Protein AF-A0A4Y4D1P5-F1 (afdb_monomer)

Foldseek 3Di:
DFEEEEDQPLWCQLLQFWADDDPVQVVQCVVVVHPFATDHAAEAEEEQLPPDFGQYAAAFCQQLFLQLVCQLLVHDPVLSVLLNLLSVLCQVVVFGRQFLLLSLLSLVLCPDPNNVVVQVVSPHDDPVSSVSSNVSSVVCVVLVLRSRGAPDHDDLCVSLDDDPVGGHYYYYYYCNVCSSPLSSVLSVVLSSLVLLLVPFDFDDDDPAASYEYEYAQLLSNVPPRDPSSLVSVLVSQQRCVRSRYHYDYDHPAPVSRDPSNSVSDQKDWAAAQADPDPVSLVRLVVVVVPDDDAPDPSSVDSNPGDPQWTWIWHQDPVRDTYTDTDGHRRDRGYSGRDDPVSSNVSRVPDPSCVRRVDGDDDDGSNNVSVVVVVVVVPDDDDPPDDDDDDDDDDDDDDDDDDDDDDDDDDDDDDDDPDPVVCVPDPVVVVVVVVVVVSPPDDFDADPSSRTNDDD

Secondary structure (DSSP, 8-state):
--EEEEESSS--GGGGSB----HHHHHHHHHTT------PPPEEEEEETTBSSSEEE-B-HHHHHHHHHHHHTT--HHHHHHHHHHHHHHHHTT----SHHHHHHHHHHHHSTTTHHHHHHTT---HHHHHHHHHHHHHHHHTTGGGGB-BSPP-GGGGG-B-TTSPBPEEEEE-TTTTT-HHHHHHHHHHHHHHHHHHSPP--S-SS-SEEEEETTGGGGTTT--HHHHHHHHHHHHHHGGGTEEEEE--S-GGGS-HHHHTT---EEE------SHHHHHHHHHHHHTSPP-SS-HHHHHHHPPTTEEEEE---TTS---EEEEEPPPP-B-SSPPPHHHHHHHHHH-TTHHHHSS-B----HHHHHHHHHHHHHSSPP------------------------------------SSTTTTT-HHHHHHHHHHHHHTT----B-TTSPBPP--

pLDDT: mean 81.56, std 19.24, range [27.64, 97.88]

Nearest PDB structures (foldseek):
  4d2i-assembly1_B-3  TM=5.479E-01  e=4.463E-09  Saccharolobus solfataricus P2
  1e9s-assembly1_E  TM=5.617E-01  e=2.088E-07  Escherichia coli
  1e9s-assembly1_B  TM=5.654E-01  e=4.505E-07  Escherichia coli
  1e9r-assembly1_B  TM=5.348E-01  e=3.240E-07  Escherichia coli
  4ag6-assembly1_A  TM=5.653E-01  e=1.515E-05  Thermoanaerobacter pseudethanolicus

InterPro domains:
  IPR027417 P-loop containing nucleoside triphosphate hydrolase [G3DSA:3.40.50.300] (107-328)
  IPR027417 P-loop containing nucleoside triphosphate hydrolase [SSF52540] (2-316)
  IPR033186 Helicase HerA-like C-terminal [PF05872] (2-455)

Structure (mmCIF, N/CA/C/O backbone):
data_AF-A0A4Y4D1P5-F1
#
_entry.id   AF-A0A4Y4D1P5-F1
#
loop_
_atom_site.group_PDB
_atom_site.id
_atom_site.type_symbol
_atom_site.label_atom_id
_atom_site.label_alt_id
_atom_site.label_comp_id
_atom_site.label_asym_id
_atom_site.label_entity_id
_atom_site.label_seq_id
_atom_site.pdbx_PDB_ins_code
_atom_site.Cartn_x
_atom_site.Cartn_y
_atom_site.Cartn_z
_atom_site.occupancy
_atom_site.B_iso_or_equiv
_atom_site.auth_seq_id
_atom_site.auth_comp_id
_atom_site.auth_asym_id
_atom_site.auth_atom_id
_atom_site.pdbx_PDB_model_num
ATOM 1 N N . MET A 1 1 ? -0.424 -12.052 -14.268 1.00 92.81 1 MET A N 1
ATOM 2 C CA . MET A 1 1 ? -0.260 -11.998 -12.804 1.00 92.81 1 MET A CA 1
ATOM 3 C C . MET A 1 1 ? -0.934 -10.724 -12.344 1.00 92.81 1 MET A C 1
ATOM 5 O O . MET A 1 1 ? -0.716 -9.723 -13.018 1.00 92.81 1 MET A O 1
ATOM 9 N N . PRO A 1 2 ? -1.795 -10.779 -11.323 1.00 97.25 2 PRO A N 1
ATOM 10 C CA . PRO A 1 2 ? -2.410 -9.590 -10.747 1.00 97.25 2 PRO A CA 1
ATOM 11 C C . PRO A 1 2 ? -1.355 -8.606 -10.234 1.00 97.25 2 PRO A C 1
ATOM 13 O O . PRO A 1 2 ? -0.301 -9.019 -9.740 1.00 97.25 2 PRO A O 1
ATOM 16 N N . VAL A 1 3 ? -1.625 -7.316 -10.383 1.00 97.50 3 VAL A N 1
ATOM 17 C CA . VAL A 1 3 ? -0.726 -6.235 -9.972 1.00 97.50 3 VAL A CA 1
ATOM 18 C C . VAL A 1 3 ? -1.524 -5.234 -9.159 1.00 97.50 3 VAL A C 1
ATOM 20 O O . VAL A 1 3 ? -2.625 -4.882 -9.554 1.00 97.50 3 VAL A O 1
ATOM 23 N N . PHE A 1 4 ? -0.959 -4.753 -8.061 1.00 96.56 4 PHE A N 1
ATOM 24 C CA . PHE A 1 4 ? -1.454 -3.587 -7.350 1.00 96.56 4 PHE A CA 1
ATOM 25 C C . PHE A 1 4 ? -0.473 -2.435 -7.548 1.00 96.56 4 PHE A C 1
ATOM 27 O O . PHE A 1 4 ? 0.732 -2.606 -7.361 1.00 96.56 4 PHE A O 1
ATOM 34 N N . LEU A 1 5 ? -0.982 -1.276 -7.938 1.00 94.31 5 LEU A N 1
ATOM 35 C CA . LEU A 1 5 ? -0.209 -0.084 -8.243 1.00 94.31 5 LEU A CA 1
ATOM 36 C C . LEU A 1 5 ? -0.790 1.094 -7.473 1.00 94.31 5 LEU A C 1
ATOM 38 O O . LEU A 1 5 ? -1.991 1.342 -7.548 1.00 94.31 5 LEU A O 1
ATOM 42 N N . THR A 1 6 ? 0.057 1.831 -6.766 1.00 90.38 6 THR A N 1
ATOM 43 C CA . THR A 1 6 ? -0.330 3.115 -6.177 1.00 90.38 6 THR A CA 1
ATOM 44 C C . THR A 1 6 ? -0.001 4.221 -7.165 1.00 90.38 6 THR A C 1
ATOM 46 O O . THR A 1 6 ? 1.173 4.463 -7.432 1.00 90.38 6 THR A O 1
ATOM 49 N N . ASP A 1 7 ? -1.015 4.879 -7.714 1.00 88.25 7 ASP A N 1
ATOM 50 C CA . ASP A 1 7 ? -0.845 6.021 -8.606 1.00 88.25 7 ASP A CA 1
ATOM 51 C C . ASP A 1 7 ? -0.944 7.305 -7.788 1.00 88.25 7 ASP A C 1
ATOM 53 O O . ASP A 1 7 ? -2.013 7.892 -7.604 1.00 88.25 7 ASP A O 1
ATOM 57 N N . VAL A 1 8 ? 0.201 7.701 -7.233 1.00 81.81 8 VAL A N 1
ATOM 58 C CA . VAL A 1 8 ? 0.302 8.920 -6.436 1.00 81.81 8 VAL A CA 1
ATOM 59 C C . VAL A 1 8 ? 0.077 10.127 -7.336 1.00 81.81 8 VAL A C 1
ATOM 61 O O . VAL A 1 8 ? -0.693 11.004 -6.972 1.00 81.81 8 VAL A O 1
ATOM 64 N N . LYS A 1 9 ? 0.705 10.178 -8.516 1.00 82.69 9 LYS A N 1
ATOM 65 C CA . LYS A 1 9 ? 0.704 11.355 -9.403 1.00 82.69 9 LYS A CA 1
ATOM 66 C C . LYS A 1 9 ? -0.516 11.462 -10.318 1.00 82.69 9 LYS A C 1
ATOM 68 O O . LYS A 1 9 ? -0.739 12.535 -10.878 1.00 82.69 9 LYS A O 1
ATOM 73 N N . GLY A 1 10 ? -1.285 10.389 -10.472 1.00 82.44 10 GLY A N 1
ATOM 74 C CA . GLY A 1 10 ? -2.410 10.299 -11.403 1.00 82.44 10 GLY A CA 1
ATOM 75 C C . GLY A 1 10 ? -1.986 10.079 -12.861 1.00 82.44 10 GLY A C 1
ATOM 76 O O . GLY A 1 10 ? -2.777 10.330 -13.774 1.00 82.44 10 GLY A O 1
ATOM 77 N N . ASP A 1 11 ? -0.739 9.670 -13.113 1.00 87.38 11 ASP A N 1
ATOM 78 C CA . ASP A 1 11 ? -0.168 9.541 -14.459 1.00 87.38 11 ASP A CA 1
ATOM 79 C C . ASP A 1 11 ? -0.016 8.095 -14.952 1.00 87.38 11 ASP A C 1
ATOM 81 O O . ASP A 1 11 ? 0.390 7.872 -16.098 1.00 87.38 11 ASP A O 1
ATOM 85 N N . LEU A 1 12 ? -0.433 7.108 -14.154 1.00 91.94 12 LEU A N 1
ATOM 86 C CA . LEU A 1 12 ? -0.321 5.684 -14.484 1.00 91.94 12 LEU A CA 1
ATOM 87 C C . LEU A 1 12 ? -1.614 5.087 -15.053 1.00 91.94 12 LEU A C 1
ATOM 89 O O . LEU A 1 12 ? -1.592 3.994 -15.627 1.00 91.94 12 LEU A O 1
ATOM 93 N N . SER A 1 13 ? -2.727 5.824 -14.997 1.00 94.38 13 SER A N 1
ATOM 94 C CA . SER A 1 13 ? -4.026 5.413 -15.557 1.00 94.38 13 SER A CA 1
ATOM 95 C C . SER A 1 13 ? -3.988 5.045 -17.050 1.00 94.38 13 SER A C 1
ATOM 97 O O . SER A 1 13 ? -4.786 4.218 -17.509 1.00 94.38 13 SER A O 1
ATOM 99 N N . GLY A 1 14 ? -3.010 5.566 -17.800 1.00 95.50 14 GLY A N 1
ATOM 100 C CA . GLY A 1 14 ? -2.738 5.211 -19.196 1.00 95.50 14 GLY A CA 1
ATOM 101 C C . GLY A 1 14 ? -2.470 3.725 -19.443 1.00 95.50 14 GLY A C 1
ATOM 102 O O . GLY A 1 14 ? -2.684 3.238 -20.554 1.00 95.50 14 GLY A O 1
ATOM 103 N N . ILE A 1 15 ? -2.095 2.954 -18.414 1.00 96.12 15 ILE A N 1
ATOM 104 C CA . ILE A 1 15 ? -1.906 1.499 -18.524 1.00 96.12 15 ILE A CA 1
ATOM 105 C C . ILE A 1 15 ? -3.184 0.759 -18.959 1.00 96.12 15 ILE A C 1
ATOM 107 O O . ILE A 1 15 ? -3.112 -0.319 -19.552 1.00 96.12 15 ILE A O 1
ATOM 111 N N . SER A 1 16 ? -4.352 1.360 -18.704 1.00 96.81 16 SER A N 1
ATOM 112 C CA . SER A 1 16 ? -5.664 0.857 -19.126 1.00 96.81 16 SER A CA 1
ATOM 113 C C . SER A 1 16 ? -5.963 1.051 -20.615 1.00 96.81 16 SER A C 1
ATOM 115 O O . SER A 1 16 ? -6.924 0.479 -21.123 1.00 96.81 16 SER A O 1
ATOM 117 N N . GLN A 1 17 ? -5.164 1.854 -21.322 1.00 97.81 17 GLN A N 1
ATOM 118 C CA . GLN A 1 17 ? -5.407 2.234 -22.709 1.00 97.81 17 GLN A CA 1
ATOM 119 C C . GLN A 1 17 ? -4.294 1.714 -23.629 1.00 97.81 17 GLN A C 1
ATOM 121 O O . GLN A 1 17 ? -3.128 1.627 -23.222 1.00 97.81 17 GLN A O 1
ATOM 126 N N . PRO A 1 18 ? -4.620 1.350 -24.883 1.00 97.69 18 PRO A N 1
ATOM 127 C CA . PRO A 1 18 ? -3.605 1.003 -25.866 1.00 97.69 18 PRO A CA 1
ATOM 128 C C . PRO A 1 18 ? -2.695 2.208 -26.126 1.00 97.69 18 PRO A C 1
ATOM 130 O O . PRO A 1 18 ? -3.152 3.346 -26.185 1.00 97.69 18 PRO A O 1
ATOM 133 N N . GLY A 1 19 ? -1.396 1.954 -26.271 1.00 96.31 19 GLY A N 1
ATOM 134 C CA . GLY A 1 19 ? -0.426 2.999 -26.570 1.00 96.31 19 GLY A CA 1
ATOM 135 C C . GLY A 1 19 ? -0.593 3.592 -27.963 1.00 96.31 19 GLY A C 1
ATOM 136 O O . GLY A 1 19 ? -1.227 3.013 -28.843 1.00 96.31 19 GLY A O 1
ATOM 137 N N . GLU A 1 20 ? 0.041 4.738 -28.175 1.00 95.25 20 GLU A N 1
ATOM 138 C CA . GLU A 1 20 ? 0.066 5.412 -29.469 1.00 95.25 20 GLU A CA 1
ATOM 139 C C . GLU A 1 20 ? 1.420 5.224 -30.146 1.00 95.25 20 GLU A C 1
ATOM 141 O O . GLU A 1 20 ? 2.483 5.364 -29.526 1.00 95.25 20 GLU A O 1
ATOM 146 N N . GLU A 1 21 ? 1.389 4.927 -31.442 1.00 92.81 21 GLU A N 1
ATOM 147 C CA . GLU A 1 21 ? 2.608 4.859 -32.232 1.00 92.81 21 GLU A CA 1
ATOM 148 C C . GLU A 1 21 ? 3.175 6.265 -32.446 1.00 92.81 21 GLU A C 1
ATOM 150 O O . GLU A 1 21 ? 2.476 7.199 -32.837 1.00 92.81 21 GLU A O 1
ATOM 155 N N . ASN A 1 22 ? 4.473 6.424 -32.203 1.00 93.31 22 ASN A N 1
ATOM 156 C CA . ASN A 1 22 ? 5.190 7.653 -32.515 1.00 93.31 22 ASN A CA 1
ATOM 157 C C . ASN A 1 22 ? 6.660 7.351 -32.855 1.00 93.31 22 ASN A C 1
ATOM 159 O O . ASN A 1 22 ? 7.156 6.266 -32.531 1.00 93.31 22 ASN A O 1
ATOM 163 N N . PRO A 1 23 ? 7.400 8.308 -33.453 1.00 94.75 23 PRO A N 1
ATOM 164 C CA . PRO A 1 23 ? 8.780 8.071 -33.875 1.00 94.75 23 PRO A CA 1
ATOM 165 C C . PRO A 1 23 ? 9.719 7.602 -32.753 1.00 94.75 23 PRO A C 1
ATOM 167 O O . PRO A 1 23 ? 10.615 6.801 -33.006 1.00 94.75 23 PRO A O 1
ATOM 170 N N . LYS A 1 24 ? 9.514 8.053 -31.504 1.00 92.00 24 LYS A N 1
ATOM 171 C CA . LYS A 1 24 ? 10.344 7.637 -30.359 1.00 92.00 24 LYS A CA 1
ATOM 172 C C . LYS A 1 24 ? 10.060 6.191 -29.948 1.00 92.00 24 LYS A C 1
ATOM 174 O O . LYS A 1 24 ? 10.996 5.457 -29.638 1.00 92.00 24 LYS A O 1
ATOM 179 N N . VAL A 1 25 ? 8.790 5.786 -29.950 1.00 93.69 25 VAL A N 1
ATOM 180 C CA . VAL A 1 25 ? 8.355 4.408 -29.664 1.00 93.69 25 VAL A CA 1
ATOM 181 C C . VAL A 1 25 ? 8.888 3.455 -30.727 1.00 93.69 25 VAL A C 1
ATOM 183 O O . VAL A 1 25 ? 9.519 2.459 -30.374 1.00 93.69 25 VAL A O 1
ATOM 186 N N . ALA A 1 26 ? 8.724 3.798 -32.008 1.00 94.00 26 ALA A N 1
ATOM 187 C CA . ALA A 1 26 ? 9.216 2.997 -33.127 1.00 94.00 26 ALA A CA 1
ATOM 188 C C . ALA A 1 26 ? 10.741 2.817 -33.065 1.00 94.00 26 ALA A C 1
ATOM 190 O O . ALA A 1 26 ? 11.233 1.689 -33.047 1.00 94.00 26 ALA A O 1
ATOM 191 N N . GLN A 1 27 ? 11.486 3.920 -32.907 1.00 94.50 27 GLN A N 1
ATOM 192 C CA . GLN A 1 27 ? 12.944 3.885 -32.773 1.00 94.50 27 GLN A CA 1
ATOM 193 C C . GLN A 1 27 ? 13.387 3.032 -31.578 1.00 94.50 27 GLN A C 1
ATOM 195 O O . GLN A 1 27 ? 14.352 2.269 -31.664 1.00 94.50 27 GLN A O 1
ATOM 200 N N . ARG A 1 28 ? 12.693 3.151 -30.439 1.00 94.38 28 ARG A N 1
ATOM 201 C CA . ARG A 1 28 ? 12.998 2.349 -29.256 1.00 94.38 28 ARG A CA 1
ATOM 202 C C . ARG A 1 28 ? 12.784 0.867 -29.528 1.00 94.38 28 ARG A C 1
ATOM 204 O O . ARG A 1 28 ? 13.701 0.091 -29.260 1.00 94.38 28 ARG A O 1
ATOM 211 N N . ALA A 1 29 ? 11.605 0.501 -30.022 1.00 95.56 29 ALA A N 1
ATOM 212 C CA . ALA A 1 29 ? 11.224 -0.878 -30.280 1.00 95.56 29 ALA A CA 1
ATOM 213 C C . ALA A 1 29 ? 12.203 -1.553 -31.248 1.00 95.56 29 ALA A C 1
ATOM 215 O O . ALA A 1 29 ? 12.738 -2.615 -30.932 1.00 95.56 29 ALA A O 1
ATOM 216 N N . GLU A 1 30 ? 12.534 -0.884 -32.355 1.00 95.44 30 GLU A N 1
ATOM 217 C CA . GLU A 1 30 ? 13.532 -1.352 -33.319 1.00 95.44 30 GLU A CA 1
ATOM 218 C C . GLU A 1 30 ? 14.898 -1.567 -32.655 1.00 95.44 30 GLU A C 1
ATOM 220 O O . GLU A 1 30 ? 15.506 -2.627 -32.798 1.00 95.44 30 GLU A O 1
ATOM 225 N N . SER A 1 31 ? 15.351 -0.608 -31.840 1.00 94.31 31 SER A N 1
ATOM 226 C CA . SER A 1 31 ? 16.677 -0.664 -31.215 1.00 94.31 31 SER A CA 1
ATOM 227 C C . SER A 1 31 ? 16.875 -1.819 -30.224 1.00 94.31 31 SER A C 1
ATOM 229 O O . SER A 1 31 ? 18.016 -2.094 -29.853 1.00 94.31 31 SER A O 1
ATOM 231 N N . VAL A 1 32 ? 15.794 -2.462 -29.770 1.00 95.62 32 VAL A N 1
ATOM 232 C CA . VAL A 1 32 ? 15.823 -3.633 -28.874 1.00 95.62 32 VAL A CA 1
ATOM 233 C C . VAL A 1 32 ? 15.231 -4.888 -29.528 1.00 95.62 32 VAL A C 1
ATOM 235 O O . VAL A 1 32 ? 15.031 -5.891 -28.848 1.00 95.62 32 VAL A O 1
ATOM 238 N N . GLY A 1 33 ? 14.930 -4.848 -30.831 1.00 95.75 33 GLY A N 1
ATOM 239 C CA . GLY A 1 33 ? 14.329 -5.969 -31.560 1.00 95.75 33 GLY A CA 1
ATOM 240 C C . GLY A 1 33 ? 12.906 -6.323 -31.109 1.00 95.75 33 GLY A C 1
ATOM 241 O O . GLY A 1 33 ? 12.472 -7.464 -31.260 1.00 95.75 33 GLY A O 1
ATOM 242 N N . GLN A 1 34 ? 12.171 -5.375 -30.524 1.00 96.44 34 GLN A N 1
ATOM 243 C CA . GLN A 1 34 ? 10.795 -5.574 -30.081 1.00 96.44 34 GLN A CA 1
ATOM 244 C C . GLN A 1 34 ? 9.822 -5.451 -31.255 1.00 96.44 34 GLN A C 1
ATOM 246 O O . GLN A 1 34 ? 9.726 -4.402 -31.886 1.00 96.44 34 GLN A O 1
ATOM 251 N N . GLN A 1 35 ? 8.999 -6.481 -31.458 1.00 95.50 35 GLN A N 1
ATOM 252 C CA . GLN A 1 35 ? 7.757 -6.346 -32.220 1.00 95.50 35 GLN A CA 1
ATOM 253 C C . GLN A 1 35 ? 6.751 -5.579 -31.361 1.00 95.50 35 GLN A C 1
ATOM 255 O O . GLN A 1 35 ? 6.222 -6.107 -30.379 1.00 95.50 35 GLN A O 1
ATOM 260 N N . TRP A 1 36 ? 6.571 -4.296 -31.665 1.00 96.62 36 TRP A N 1
ATOM 261 C CA . TRP A 1 36 ? 5.692 -3.425 -30.900 1.00 96.62 36 TRP A CA 1
ATOM 262 C C . TRP A 1 36 ? 4.281 -3.449 -31.479 1.00 96.62 36 TRP A C 1
ATOM 264 O O . TRP A 1 36 ? 4.084 -3.327 -32.683 1.00 96.62 36 TRP A O 1
ATOM 274 N N . SER A 1 37 ? 3.304 -3.612 -30.598 1.00 96.62 37 SER A N 1
ATOM 275 C CA . SER A 1 37 ? 1.893 -3.401 -30.896 1.00 96.62 37 SER A CA 1
ATOM 276 C C . SER A 1 37 ? 1.257 -2.685 -29.708 1.00 96.62 37 SER A C 1
ATOM 278 O O . SER A 1 37 ? 1.657 -2.948 -28.565 1.00 96.62 37 SER A O 1
ATOM 280 N N . PRO A 1 38 ? 0.304 -1.777 -29.950 1.00 97.25 38 PRO A N 1
ATOM 281 C CA . PRO A 1 38 ? -0.374 -1.072 -28.878 1.00 97.25 38 PRO A CA 1
ATOM 282 C C . PRO A 1 38 ? -1.232 -2.060 -28.084 1.00 97.25 38 PRO A C 1
ATOM 284 O O . PRO A 1 38 ? -1.935 -2.898 -28.649 1.00 97.25 38 PRO A O 1
ATOM 287 N N . THR A 1 39 ? -1.128 -2.037 -26.760 1.00 96.12 39 THR A N 1
ATOM 288 C CA . THR A 1 39 ? -1.786 -3.006 -25.877 1.00 96.12 39 THR A CA 1
ATOM 289 C C . THR A 1 39 ? -2.162 -2.348 -24.555 1.00 96.12 39 THR A C 1
ATOM 291 O O . THR A 1 39 ? -1.307 -1.802 -23.859 1.00 96.12 39 THR A O 1
ATOM 294 N N . ALA A 1 40 ? -3.442 -2.433 -24.206 1.00 96.56 40 ALA A N 1
ATOM 295 C CA . ALA A 1 40 ? -3.943 -2.100 -22.879 1.00 96.56 40 ALA A CA 1
ATOM 296 C C . ALA A 1 40 ? -3.762 -3.281 -21.917 1.00 96.56 40 ALA A C 1
ATOM 298 O O . ALA A 1 40 ? -3.885 -4.443 -22.321 1.00 96.56 40 ALA A O 1
ATOM 299 N N . SER A 1 41 ? -3.528 -2.985 -20.641 1.00 96.44 41 SER A N 1
ATOM 300 C CA . SER A 1 41 ? -3.670 -3.976 -19.573 1.00 96.44 41 SER A CA 1
ATOM 301 C C . SER A 1 41 ? -5.108 -3.972 -19.046 1.00 96.44 41 SER A C 1
ATOM 303 O O . SER A 1 41 ? -5.722 -2.907 -18.992 1.00 96.44 41 SER A O 1
ATOM 305 N N . PRO A 1 42 ? -5.666 -5.129 -18.643 1.00 96.94 42 PRO A N 1
ATOM 306 C CA . PRO A 1 42 ? -6.895 -5.147 -17.860 1.00 96.94 42 PRO A CA 1
ATOM 307 C C . PRO A 1 42 ? -6.656 -4.386 -16.557 1.00 96.94 42 PRO A C 1
ATOM 309 O O . PRO A 1 42 ? -5.783 -4.777 -15.784 1.00 96.94 42 PRO A O 1
ATOM 312 N N . THR A 1 43 ? -7.408 -3.316 -16.331 1.00 97.12 43 THR A N 1
ATOM 313 C CA . THR A 1 43 ? -7.177 -2.390 -15.219 1.00 97.12 43 THR A CA 1
ATOM 314 C C . THR A 1 43 ? -8.485 -2.105 -14.506 1.00 97.12 43 THR A C 1
ATOM 316 O O . THR A 1 43 ? -9.520 -1.951 -15.150 1.00 97.12 43 THR A O 1
ATOM 319 N N . GLU A 1 44 ? -8.420 -1.992 -13.187 1.00 97.00 44 GLU A N 1
ATOM 320 C CA . GLU A 1 44 ? -9.487 -1.455 -12.353 1.00 97.00 44 GLU A CA 1
ATOM 321 C C . GLU A 1 44 ? -8.951 -0.305 -11.517 1.00 97.00 44 GLU A C 1
ATOM 323 O O . GLU A 1 44 ? -7.823 -0.359 -11.024 1.00 97.00 44 GLU A O 1
ATOM 328 N N . PHE A 1 45 ? -9.767 0.733 -11.371 1.00 96.62 45 PHE A N 1
ATOM 329 C CA . PHE A 1 45 ? -9.423 1.905 -10.583 1.00 96.62 45 PHE A CA 1
ATOM 330 C C . PHE A 1 45 ? -10.073 1.827 -9.212 1.00 96.62 45 PHE A C 1
ATOM 332 O O . PHE A 1 45 ? -11.261 1.518 -9.098 1.00 96.62 45 PHE A O 1
ATOM 339 N N . TYR A 1 46 ? -9.290 2.143 -8.192 1.00 95.19 46 TYR A N 1
ATOM 340 C CA . TYR A 1 46 ? -9.697 2.161 -6.797 1.00 95.19 46 TYR A CA 1
ATOM 341 C C . TYR A 1 46 ? -9.488 3.552 -6.216 1.00 95.19 46 TYR A C 1
ATOM 343 O O . TYR A 1 46 ? -8.570 4.263 -6.621 1.00 95.19 46 TYR A O 1
ATOM 351 N N . SER A 1 47 ? -10.322 3.910 -5.248 1.00 91.94 47 SER A N 1
ATOM 352 C CA . SER A 1 47 ? -10.252 5.165 -4.499 1.00 91.94 47 SER A CA 1
ATOM 353 C C . SER A 1 47 ? -10.181 4.871 -3.007 1.00 91.94 47 SER A C 1
ATOM 355 O O . SER A 1 47 ? -10.828 3.944 -2.511 1.00 91.94 47 SER A O 1
ATOM 357 N N . LEU A 1 48 ? -9.411 5.655 -2.255 1.00 89.75 48 LEU A N 1
ATOM 358 C CA . LEU A 1 48 ? -9.334 5.472 -0.808 1.00 89.75 48 LEU A CA 1
ATOM 359 C C . LEU A 1 48 ? -10.556 6.109 -0.141 1.00 89.75 48 LEU A C 1
ATOM 361 O O . LEU A 1 48 ? -10.773 7.312 -0.253 1.00 89.75 48 LEU A O 1
ATOM 365 N N . GLY A 1 49 ? -11.393 5.308 0.520 1.00 82.12 49 GLY A N 1
ATOM 366 C CA . GLY A 1 49 ? -12.584 5.815 1.206 1.00 82.12 49 GLY A CA 1
ATOM 367 C C . GLY A 1 49 ? -13.637 6.475 0.307 1.00 82.12 49 GLY A C 1
ATOM 368 O O . GLY A 1 49 ? -14.549 7.131 0.803 1.00 82.12 49 GLY A O 1
ATOM 369 N N . GLY A 1 50 ? -13.523 6.320 -1.017 1.00 81.62 50 GLY A N 1
ATOM 370 C CA . GLY A 1 50 ? -14.364 7.012 -1.996 1.00 81.62 50 GLY A CA 1
ATOM 371 C C . GLY A 1 50 ? -13.906 8.433 -2.346 1.00 81.62 50 GLY A C 1
ATOM 372 O O . GLY A 1 50 ? -14.652 9.143 -3.014 1.00 81.62 50 GLY A O 1
ATOM 373 N N . GLN A 1 51 ? -12.710 8.852 -1.916 1.00 79.38 51 GLN A N 1
ATOM 374 C CA . GLN A 1 51 ? -12.062 10.076 -2.402 1.00 79.38 51 GLN A CA 1
ATOM 375 C C . GLN A 1 51 ? -11.420 9.822 -3.769 1.00 79.38 51 GLN A C 1
ATOM 377 O O . GLN A 1 51 ? -10.623 8.896 -3.914 1.00 79.38 51 GLN A O 1
ATOM 382 N N . GLY A 1 52 ? -11.772 10.625 -4.769 1.00 83.06 52 GLY A N 1
ATOM 383 C CA . GLY A 1 52 ? -11.325 10.440 -6.147 1.00 83.06 52 GLY A CA 1
ATOM 384 C C . GLY A 1 52 ? -12.162 9.447 -6.961 1.00 83.06 52 GLY A C 1
ATOM 385 O O . GLY A 1 52 ? -13.292 9.082 -6.615 1.00 83.06 52 GLY A O 1
ATOM 386 N N . LYS A 1 53 ? -11.618 9.029 -8.107 1.00 86.12 53 LYS A N 1
ATOM 387 C CA . LYS A 1 53 ? -12.323 8.175 -9.076 1.00 86.12 53 LYS A CA 1
ATOM 388 C C . LYS A 1 53 ? -11.893 6.719 -8.942 1.00 86.12 53 LYS A C 1
ATOM 390 O O . LYS A 1 53 ? -10.775 6.357 -9.287 1.00 86.12 53 LYS A O 1
ATOM 395 N N . GLY A 1 54 ? -12.811 5.858 -8.512 1.00 93.62 54 GLY A N 1
ATOM 396 C CA . GLY A 1 54 ? -12.545 4.428 -8.398 1.00 93.62 54 GLY A CA 1
ATOM 397 C C . GLY A 1 54 ? -13.580 3.691 -7.563 1.00 93.62 54 GLY A C 1
ATOM 398 O O . GLY A 1 54 ? -14.462 4.303 -6.961 1.00 93.62 54 GLY A O 1
ATOM 399 N N . VAL A 1 55 ? -13.449 2.368 -7.518 1.00 95.88 55 VAL A N 1
ATOM 400 C CA . VAL A 1 55 ? -14.145 1.523 -6.547 1.00 95.88 55 VAL A CA 1
ATOM 401 C C . VAL A 1 55 ? -13.629 1.884 -5.147 1.00 95.88 55 VAL A C 1
ATOM 403 O O . VAL A 1 55 ? -12.420 1.775 -4.915 1.00 95.88 55 VAL A O 1
ATOM 406 N N . PRO A 1 56 ? -14.500 2.310 -4.215 1.00 94.06 56 PRO A N 1
ATOM 407 C CA . PRO A 1 56 ? -14.070 2.708 -2.883 1.00 94.06 56 PRO A CA 1
ATOM 408 C C . PRO A 1 56 ? -13.464 1.544 -2.104 1.00 94.06 56 PRO A C 1
ATOM 410 O O . PRO A 1 56 ? -14.038 0.458 -2.031 1.00 94.06 56 PRO A O 1
ATOM 413 N N . VAL A 1 57 ? -12.331 1.798 -1.462 1.00 93.81 57 VAL A N 1
ATOM 414 C CA . VAL A 1 57 ? -11.669 0.862 -0.556 1.00 93.81 57 VAL A CA 1
ATOM 415 C C . VAL A 1 57 ? -11.819 1.373 0.871 1.00 93.81 57 VAL A C 1
ATOM 417 O O . VAL A 1 57 ? -11.349 2.466 1.194 1.00 93.81 57 VAL A O 1
ATOM 420 N N . ARG A 1 58 ? -12.484 0.577 1.714 1.00 93.12 58 ARG A N 1
ATOM 421 C CA . ARG A 1 58 ? -12.732 0.864 3.135 1.00 93.12 58 ARG A CA 1
ATOM 422 C C . ARG A 1 58 ? -12.286 -0.305 4.007 1.00 93.12 58 ARG A C 1
ATOM 424 O O . ARG A 1 58 ? -12.324 -1.455 3.564 1.00 93.12 58 ARG A O 1
ATOM 431 N N . ALA A 1 59 ? -11.908 -0.008 5.241 1.00 92.94 59 ALA A N 1
ATOM 432 C CA . ALA A 1 59 ? -11.634 -0.982 6.293 1.00 92.94 59 ALA A CA 1
ATOM 433 C C . ALA A 1 59 ? -12.525 -0.702 7.509 1.00 92.94 59 ALA A C 1
ATOM 435 O O . ALA A 1 59 ? -12.918 0.434 7.724 1.00 92.94 59 ALA A O 1
ATOM 436 N N . THR A 1 60 ? -12.817 -1.689 8.353 1.00 93.19 60 THR A N 1
ATOM 437 C CA . THR A 1 60 ? -13.475 -1.413 9.639 1.00 93.19 60 THR A CA 1
ATOM 438 C C . THR A 1 60 ? -12.417 -1.189 10.712 1.00 93.19 60 THR A C 1
ATOM 440 O O . THR A 1 60 ? -11.320 -1.750 10.642 1.00 93.19 60 THR A O 1
ATOM 443 N N . VAL A 1 61 ? -12.715 -0.396 11.743 1.00 94.00 61 VAL A N 1
ATOM 444 C CA . VAL A 1 61 ? -11.790 -0.252 12.884 1.00 94.00 61 VAL A CA 1
ATOM 445 C C . VAL A 1 61 ? -11.553 -1.600 13.567 1.00 94.00 61 VAL A C 1
ATOM 447 O O . VAL A 1 61 ? -10.422 -1.906 13.953 1.00 94.00 61 VAL A O 1
ATOM 450 N N . THR A 1 62 ? -12.580 -2.449 13.650 1.00 91.50 62 THR A N 1
ATOM 451 C CA . THR A 1 62 ? -12.471 -3.827 14.140 1.00 91.50 62 THR A CA 1
ATOM 452 C C . THR A 1 62 ? -11.431 -4.628 13.355 1.00 91.50 62 THR A C 1
ATOM 454 O O . THR A 1 62 ? -10.562 -5.238 13.992 1.00 91.50 62 THR A O 1
ATOM 457 N N . SER A 1 63 ? -11.471 -4.608 12.015 1.00 87.88 63 SER A N 1
ATOM 458 C CA . SER A 1 63 ? -10.510 -5.357 11.195 1.00 87.88 63 SER A CA 1
ATOM 459 C C . SER A 1 63 ? -9.104 -4.786 11.268 1.00 87.88 63 SER A C 1
ATOM 461 O O . SER A 1 63 ? -8.143 -5.552 11.361 1.00 87.88 63 SER A O 1
ATOM 463 N N . PHE A 1 64 ? -8.989 -3.462 11.364 1.00 89.00 64 PHE A N 1
ATOM 464 C CA . PHE A 1 64 ? -7.724 -2.760 11.557 1.00 89.00 64 PHE A CA 1
ATOM 465 C C . PHE A 1 64 ? -7.025 -3.153 12.870 1.00 89.00 64 PHE A C 1
ATOM 467 O O . PHE A 1 64 ? -5.816 -3.385 12.901 1.00 89.00 64 PHE A O 1
ATOM 474 N N . GLY A 1 65 ? -7.793 -3.288 13.952 1.00 89.75 65 GLY A N 1
ATOM 475 C CA . GLY A 1 65 ? -7.320 -3.785 15.241 1.00 89.75 65 GLY A CA 1
ATOM 476 C C . GLY A 1 65 ? -6.426 -2.818 16.040 1.00 89.75 65 GLY A C 1
ATOM 477 O O . GLY A 1 65 ? -5.917 -1.824 15.518 1.00 89.75 65 GLY A O 1
ATOM 478 N N . PRO A 1 66 ? -6.205 -3.099 17.339 1.00 92.12 66 PRO A N 1
ATOM 479 C CA . PRO A 1 66 ? -5.567 -2.170 18.267 1.00 92.12 66 PRO A CA 1
ATOM 480 C C . PRO A 1 66 ? -4.075 -1.985 17.997 1.00 92.12 66 PRO A C 1
ATOM 482 O O . PRO A 1 66 ? -3.569 -0.879 18.149 1.00 92.12 66 PRO A O 1
ATOM 485 N N . THR A 1 67 ? -3.354 -3.033 17.597 1.00 88.38 67 THR A N 1
ATOM 486 C CA . THR A 1 67 ? -1.896 -2.968 17.404 1.00 88.38 67 THR A CA 1
ATOM 487 C C . THR A 1 67 ? -1.530 -2.111 16.200 1.00 88.38 67 THR A C 1
ATOM 489 O O . THR A 1 67 ? -0.687 -1.219 16.312 1.00 88.38 67 THR A O 1
ATOM 492 N N . LEU A 1 68 ? -2.171 -2.335 15.048 1.00 85.38 68 LEU A N 1
ATOM 493 C CA . LEU A 1 68 ? -1.909 -1.514 13.871 1.00 85.38 68 LEU A CA 1
ATOM 494 C C . LEU A 1 68 ? -2.380 -0.073 14.098 1.00 85.38 68 LEU A C 1
ATOM 496 O O . LEU A 1 68 ? -1.631 0.860 13.805 1.00 85.38 68 LEU A O 1
ATOM 500 N N . LEU A 1 69 ? -3.560 0.114 14.703 1.00 90.31 69 LEU A N 1
ATOM 501 C CA . LEU A 1 69 ? -4.078 1.446 15.020 1.00 90.31 69 LEU A CA 1
ATOM 502 C C . LEU A 1 69 ? -3.157 2.201 15.984 1.00 90.31 69 LEU A C 1
ATOM 504 O O . LEU A 1 69 ? -2.890 3.380 15.778 1.00 90.31 69 LEU A O 1
ATOM 508 N N . SER A 1 70 ? -2.593 1.522 16.984 1.00 91.38 70 SER A N 1
ATOM 509 C CA . SER A 1 70 ? -1.647 2.127 17.929 1.00 91.38 70 SER A CA 1
ATOM 510 C C . SER A 1 70 ? -0.399 2.660 17.240 1.00 91.38 70 SER A C 1
ATOM 512 O O . SER A 1 70 ? 0.041 3.768 17.535 1.00 91.38 70 SER A O 1
ATOM 514 N N . LYS A 1 71 ? 0.152 1.903 16.288 1.00 85.62 71 LYS A N 1
ATOM 515 C CA . LYS A 1 71 ? 1.347 2.304 15.534 1.00 85.62 71 LYS A CA 1
ATOM 516 C C . LYS A 1 71 ? 1.083 3.527 14.664 1.00 85.62 71 LYS A C 1
ATOM 518 O O . LYS A 1 71 ? 1.911 4.432 14.625 1.00 85.62 71 LYS A O 1
ATOM 523 N N . VAL A 1 72 ? -0.080 3.561 14.016 1.00 84.06 72 VAL A N 1
ATOM 524 C CA . VAL A 1 72 ? -0.534 4.686 13.187 1.00 84.06 72 VAL A CA 1
ATOM 525 C C . VAL A 1 72 ? -0.745 5.946 14.023 1.00 84.06 72 VAL A C 1
ATOM 527 O O . VAL A 1 72 ? -0.296 7.027 13.650 1.00 84.06 72 VAL A O 1
ATOM 530 N N . LEU A 1 73 ? -1.373 5.800 15.188 1.00 88.12 73 LEU A N 1
ATOM 531 C CA . LEU A 1 73 ? -1.621 6.891 16.129 1.00 88.12 73 LEU A CA 1
ATOM 532 C C . LEU A 1 73 ? -0.367 7.307 16.924 1.00 88.12 73 LEU A C 1
ATOM 534 O O . LEU A 1 73 ? -0.436 8.237 17.722 1.00 88.12 73 LEU A O 1
ATOM 538 N N . GLY A 1 74 ? 0.774 6.632 16.742 1.00 87.75 74 GLY A N 1
ATOM 539 C CA . GLY A 1 74 ? 2.008 6.925 17.478 1.00 87.75 74 GLY A CA 1
ATOM 540 C C . GLY A 1 74 ? 1.900 6.660 18.983 1.00 87.75 74 GLY A C 1
ATOM 541 O O . GLY A 1 74 ? 2.546 7.338 19.784 1.00 87.75 74 GLY A O 1
ATOM 542 N N . LEU A 1 75 ? 1.065 5.697 19.375 1.00 92.12 75 LEU A N 1
ATOM 543 C CA . LEU A 1 75 ? 0.852 5.331 20.769 1.00 92.12 75 LEU A CA 1
ATOM 544 C C . LEU A 1 75 ? 2.059 4.568 21.328 1.00 92.12 75 LEU A C 1
ATOM 546 O O . LEU A 1 75 ? 2.678 3.748 20.652 1.00 92.12 75 LEU A O 1
ATOM 550 N N . ASN A 1 76 ? 2.379 4.813 22.597 1.00 91.94 76 ASN A N 1
ATOM 551 C CA . ASN A 1 76 ? 3.388 4.038 23.319 1.00 91.94 76 ASN A CA 1
ATOM 552 C C . ASN A 1 76 ? 2.835 2.680 23.795 1.00 91.94 76 ASN A C 1
ATOM 554 O O . ASN A 1 76 ? 1.629 2.453 23.785 1.00 91.94 76 ASN A O 1
ATOM 558 N N . ALA A 1 77 ? 3.705 1.797 24.294 1.00 91.19 77 ALA A N 1
ATOM 559 C CA . ALA A 1 77 ? 3.323 0.441 24.712 1.00 91.19 77 ALA A CA 1
ATOM 560 C C . ALA A 1 77 ? 2.188 0.395 25.757 1.00 91.19 77 ALA A C 1
ATOM 562 O O . ALA A 1 77 ? 1.328 -0.484 25.712 1.00 91.19 77 ALA A O 1
ATOM 563 N N . THR A 1 78 ? 2.146 1.351 26.690 1.00 92.12 78 THR A N 1
ATOM 564 C CA . THR A 1 78 ? 1.067 1.429 27.687 1.00 92.12 78 THR A CA 1
ATOM 565 C C . THR A 1 78 ? -0.260 1.804 27.033 1.00 92.12 78 THR A C 1
ATOM 567 O O . THR A 1 78 ? -1.292 1.214 27.343 1.00 92.12 78 THR A O 1
ATOM 570 N N . GLN A 1 79 ? -0.240 2.778 26.122 1.00 94.56 79 GLN A N 1
ATOM 571 C CA . GLN A 1 79 ? -1.410 3.212 25.361 1.00 94.56 79 GLN A CA 1
ATOM 572 C C . GLN A 1 79 ? -1.894 2.127 24.394 1.00 94.56 79 GLN A C 1
ATOM 574 O O . GLN A 1 79 ? -3.098 1.932 24.288 1.00 94.56 79 GLN A O 1
ATOM 579 N N . GLU A 1 80 ? -0.986 1.384 23.758 1.00 93.88 80 GLU A N 1
ATOM 580 C CA . GLU A 1 80 ? -1.323 0.226 22.925 1.00 93.88 80 GLU A CA 1
ATOM 581 C C . GLU A 1 80 ? -2.018 -0.859 23.746 1.00 93.88 80 GLU A C 1
ATOM 583 O O . GLU A 1 80 ? -3.095 -1.321 23.374 1.00 93.88 80 GLU A O 1
ATOM 588 N N . SER A 1 81 ? -1.457 -1.224 24.904 1.00 92.75 81 SER A N 1
ATOM 589 C CA . SER A 1 81 ? -2.088 -2.197 25.802 1.00 92.75 81 SER A CA 1
ATOM 590 C C . SER A 1 81 ? -3.468 -1.725 26.259 1.00 92.75 81 SER A C 1
ATOM 592 O O . SER A 1 81 ? -4.405 -2.515 26.305 1.00 92.75 81 SER A O 1
ATOM 594 N N . SER A 1 82 ? -3.601 -0.438 26.578 1.00 94.00 82 SER A N 1
ATOM 595 C CA . SER A 1 82 ? -4.872 0.196 26.931 1.00 94.00 82 SER A CA 1
ATOM 596 C C . SER A 1 82 ? -5.886 0.155 25.789 1.00 94.00 82 SER A C 1
ATOM 598 O O . SER A 1 82 ? -7.043 -0.186 26.017 1.00 94.00 82 SER A O 1
ATOM 600 N N . LEU A 1 83 ? -5.464 0.448 24.558 1.00 95.31 83 LEU A N 1
ATOM 601 C CA . LEU A 1 83 ? -6.317 0.334 23.382 1.00 95.31 83 LEU A CA 1
ATOM 602 C C . LEU A 1 83 ? -6.733 -1.125 23.153 1.00 95.31 83 LEU A C 1
ATOM 604 O O . LEU A 1 83 ? -7.891 -1.394 22.860 1.00 95.31 83 LEU A O 1
ATOM 608 N N . GLY A 1 84 ? -5.828 -2.079 23.377 1.00 94.25 84 GLY A N 1
ATOM 609 C CA . GLY A 1 84 ? -6.134 -3.509 23.350 1.00 94.25 84 GLY A CA 1
ATOM 610 C C . GLY A 1 84 ? -7.276 -3.904 24.291 1.00 94.25 84 GLY A C 1
ATOM 611 O O . GLY A 1 84 ? -8.149 -4.667 23.885 1.00 94.25 84 GLY A O 1
ATOM 612 N N . LEU A 1 85 ? -7.326 -3.345 25.506 1.00 93.06 85 LEU A N 1
ATOM 613 C CA . LEU A 1 85 ? -8.425 -3.589 26.452 1.00 93.06 85 LEU A CA 1
ATOM 614 C C . LEU A 1 85 ? -9.764 -3.040 25.951 1.00 93.06 85 LEU A C 1
ATOM 616 O O . LEU A 1 85 ? -10.784 -3.714 26.071 1.00 93.06 85 LEU A O 1
ATOM 620 N N . VAL A 1 86 ? -9.758 -1.849 25.348 1.00 94.50 86 VAL A N 1
ATOM 621 C CA . VAL A 1 86 ? -10.958 -1.241 24.746 1.00 94.50 86 VAL A CA 1
ATOM 622 C C . VAL A 1 86 ? -11.513 -2.132 23.633 1.00 94.50 86 VAL A C 1
ATOM 624 O O . VAL A 1 86 ? -12.710 -2.404 23.593 1.00 94.50 86 VAL A O 1
ATOM 627 N N . PHE A 1 87 ? -10.642 -2.638 22.757 1.00 94.75 87 PHE A N 1
ATOM 628 C CA . PHE A 1 87 ? -11.037 -3.566 21.697 1.00 94.75 87 PHE A CA 1
ATOM 629 C C . PHE A 1 87 ? -11.533 -4.906 22.250 1.00 94.75 87 PHE A C 1
ATOM 631 O O . PHE A 1 87 ? -12.531 -5.425 21.763 1.00 94.75 87 PHE A O 1
ATOM 638 N N . HIS A 1 88 ? -10.883 -5.448 23.283 1.00 92.06 88 HIS A N 1
ATOM 639 C CA . HIS A 1 88 ? -11.338 -6.670 23.950 1.00 92.06 88 HIS A CA 1
ATOM 640 C C . HIS A 1 88 ? -12.745 -6.505 24.538 1.00 92.06 88 HIS A C 1
ATOM 642 O O . HIS A 1 88 ? -13.583 -7.388 24.384 1.00 92.06 88 HIS A O 1
ATOM 648 N N . TYR A 1 89 ? -13.015 -5.367 25.179 1.00 92.75 89 TYR A N 1
ATOM 649 C CA . TYR A 1 89 ? -14.343 -5.041 25.685 1.00 92.75 89 TYR A CA 1
ATOM 650 C C . TYR A 1 89 ? -15.384 -4.954 24.564 1.00 92.75 89 TYR A C 1
ATOM 652 O O . TYR A 1 89 ? -16.462 -5.538 24.681 1.00 92.75 89 TYR A O 1
ATOM 660 N N . ALA A 1 90 ? -15.057 -4.265 23.466 1.00 93.38 90 ALA A N 1
ATOM 661 C CA . ALA A 1 90 ? -15.953 -4.159 22.322 1.00 93.38 90 ALA A CA 1
ATOM 662 C C . ALA A 1 90 ? -16.281 -5.546 21.739 1.00 93.38 90 ALA A C 1
ATOM 664 O O . ALA A 1 90 ? -17.451 -5.871 21.538 1.00 93.38 90 ALA A O 1
ATOM 665 N N . ASP A 1 91 ? -15.268 -6.401 21.573 1.00 90.56 91 ASP A N 1
ATOM 666 C CA . ASP A 1 91 ? -15.438 -7.772 21.087 1.00 90.56 91 ASP A CA 1
ATOM 667 C C . ASP A 1 91 ? -16.315 -8.613 22.033 1.00 90.56 91 ASP A C 1
ATOM 669 O O . ASP A 1 91 ? -17.214 -9.319 21.570 1.00 90.56 91 ASP A O 1
ATOM 673 N N . SER A 1 92 ? -16.085 -8.538 23.351 1.00 90.06 92 SER A N 1
ATOM 674 C CA . SER A 1 92 ? -16.817 -9.343 24.340 1.00 90.06 92 SER A CA 1
ATOM 675 C C . SER A 1 92 ? -18.281 -8.927 24.495 1.00 90.06 92 SER A C 1
ATOM 677 O O . SER A 1 92 ? -19.119 -9.765 24.830 1.00 90.06 92 SER A O 1
ATOM 679 N N . HIS A 1 93 ? -18.604 -7.670 24.186 1.00 88.81 93 HIS A N 1
ATOM 680 C CA . HIS A 1 93 ? -19.963 -7.123 24.246 1.00 88.81 93 HIS A CA 1
ATOM 681 C C . HIS A 1 93 ? -20.650 -7.044 22.876 1.00 88.81 93 HIS A C 1
ATOM 683 O O . HIS A 1 93 ? -21.768 -6.535 22.782 1.00 88.81 93 HIS A O 1
ATOM 689 N N . GLY A 1 94 ? -20.012 -7.552 21.816 1.00 88.75 94 GLY A N 1
ATOM 690 C CA . GLY A 1 94 ? -20.564 -7.539 20.460 1.00 88.75 94 GLY A CA 1
ATOM 691 C C . GLY A 1 94 ? -20.720 -6.135 19.869 1.00 88.75 94 GLY A C 1
ATOM 692 O O . GLY A 1 94 ? -21.579 -5.930 19.015 1.00 88.75 94 GLY A O 1
ATOM 693 N N . LEU A 1 95 ? -19.915 -5.177 20.326 1.00 92.19 95 LEU A N 1
ATOM 694 C CA . LEU A 1 95 ? -19.900 -3.803 19.838 1.00 92.19 95 LEU A CA 1
ATOM 695 C C . LEU A 1 95 ? -19.019 -3.729 18.586 1.00 92.19 95 LEU A C 1
ATOM 697 O O . LEU A 1 95 ? -17.792 -3.799 18.665 1.00 92.19 95 LEU A O 1
ATOM 701 N N . ALA A 1 96 ? -19.646 -3.609 17.417 1.00 90.88 96 ALA A N 1
ATOM 702 C CA . ALA A 1 96 ? -18.920 -3.440 16.164 1.00 90.88 96 ALA A CA 1
ATOM 703 C C . ALA A 1 96 ? -18.261 -2.053 16.112 1.00 90.88 96 ALA A C 1
ATOM 705 O O . ALA A 1 96 ? -18.932 -1.045 16.326 1.00 90.88 96 ALA A O 1
ATOM 706 N N . LEU A 1 97 ? -16.958 -2.011 15.819 1.00 95.00 97 LEU A N 1
ATOM 707 C CA . LEU A 1 97 ? -16.213 -0.776 15.580 1.00 95.00 97 LEU A CA 1
ATOM 708 C C . LEU A 1 97 ? -16.055 -0.626 14.068 1.00 95.00 97 LEU A C 1
ATOM 710 O O . LEU A 1 97 ? -15.093 -1.128 13.479 1.00 95.00 97 LEU A O 1
ATOM 714 N N . LEU A 1 98 ? -17.036 -0.008 13.423 1.00 93.94 98 LEU A N 1
ATOM 715 C CA . LEU A 1 98 ? -17.027 0.196 11.980 1.00 93.94 98 LEU A CA 1
ATOM 716 C C . LEU A 1 98 ? -16.101 1.360 11.636 1.00 93.94 98 LEU A C 1
ATOM 718 O O . LEU A 1 98 ? -15.262 1.226 10.747 1.00 93.94 98 LEU A O 1
ATOM 722 N N . ASP A 1 99 ? -16.169 2.445 12.403 1.00 94.25 99 ASP A N 1
ATOM 723 C CA . ASP A 1 99 ? -15.392 3.655 12.160 1.00 94.25 99 ASP A CA 1
ATOM 724 C C . ASP A 1 99 ? -14.771 4.283 13.430 1.00 94.25 99 ASP A C 1
ATOM 726 O O . ASP A 1 99 ? -14.735 3.704 14.523 1.00 94.25 99 ASP A O 1
ATOM 730 N N . LEU A 1 100 ? -14.221 5.494 13.278 1.00 94.50 100 LEU A N 1
ATOM 731 C CA . LEU A 1 100 ? -13.599 6.224 14.380 1.00 94.50 100 LEU A CA 1
ATOM 732 C C . LEU A 1 100 ? -14.613 6.793 15.394 1.00 94.50 100 LEU A C 1
ATOM 734 O O . LEU A 1 100 ? -14.216 6.990 16.547 1.00 94.50 100 LEU A O 1
ATOM 738 N N . LYS A 1 101 ? -15.885 7.081 15.039 1.00 94.50 101 LYS A N 1
ATOM 739 C CA . LYS A 1 101 ? -16.899 7.519 16.035 1.00 94.50 101 LYS A CA 1
ATOM 740 C C . LYS A 1 101 ? -17.184 6.382 17.010 1.00 94.50 101 LYS A C 1
ATOM 742 O O . LYS A 1 101 ? -17.236 6.645 18.210 1.00 94.50 101 LYS A O 1
ATOM 747 N N . ASP A 1 102 ? -17.217 5.149 16.524 1.00 95.19 102 ASP A N 1
ATOM 748 C CA . ASP A 1 102 ? -17.527 3.967 17.327 1.00 95.19 102 ASP A CA 1
ATOM 749 C C . ASP A 1 102 ? -16.473 3.742 18.403 1.00 95.19 102 ASP A C 1
ATOM 751 O O . ASP A 1 102 ? -16.778 3.648 19.592 1.00 95.19 102 ASP A O 1
ATOM 755 N N . LEU A 1 103 ? -15.198 3.746 18.008 1.00 96.56 103 LEU A N 1
ATOM 756 C CA . LEU A 1 103 ? -14.097 3.588 18.952 1.00 96.56 103 LEU A CA 1
ATOM 757 C C . LEU A 1 103 ? -14.038 4.739 19.965 1.00 96.56 103 LEU A C 1
ATOM 759 O O . LEU A 1 103 ? -13.775 4.505 21.147 1.00 96.56 103 LEU A O 1
ATOM 763 N N . ARG A 1 104 ? -14.288 5.981 19.527 1.00 95.62 104 ARG A N 1
ATOM 764 C CA . ARG A 1 104 ? -14.361 7.134 20.438 1.00 95.62 104 ARG A CA 1
ATOM 765 C C . ARG A 1 104 ? -15.467 6.939 21.476 1.00 95.62 104 ARG A C 1
ATOM 767 O O . ARG A 1 104 ? -15.205 7.161 22.656 1.00 95.62 104 ARG A O 1
ATOM 774 N N . GLU A 1 105 ? -16.651 6.492 21.064 1.00 95.50 105 GLU A N 1
ATOM 775 C CA . GLU A 1 105 ? -17.790 6.279 21.963 1.00 95.50 105 GLU A CA 1
ATOM 776 C C . GLU A 1 105 ? -17.513 5.174 22.985 1.00 95.50 105 GLU A C 1
ATOM 778 O O . GLU A 1 105 ? -17.756 5.379 24.171 1.00 95.50 105 GLU A O 1
ATOM 783 N N . VAL A 1 106 ? -16.896 4.054 22.586 1.00 95.25 106 VAL A N 1
ATOM 784 C CA . VAL A 1 106 ? -16.505 3.002 23.544 1.00 95.25 106 VAL A CA 1
ATOM 785 C C . VAL A 1 106 ? -15.525 3.535 24.594 1.00 95.25 106 VAL A C 1
ATOM 787 O O . VAL A 1 106 ? -15.679 3.258 25.782 1.00 95.25 106 VAL A O 1
ATOM 790 N N . ILE A 1 107 ? -14.529 4.336 24.198 1.00 94.50 107 ILE A N 1
ATOM 791 C CA . ILE A 1 107 ? -13.575 4.929 25.152 1.00 94.50 107 ILE A CA 1
ATOM 792 C C . ILE A 1 107 ? -14.281 5.911 26.100 1.00 94.50 107 ILE A C 1
ATOM 794 O O . ILE A 1 107 ? -13.982 5.941 27.298 1.00 94.50 107 ILE A O 1
ATOM 798 N N . VAL A 1 108 ? -15.206 6.722 25.581 1.00 93.19 108 VAL A N 1
ATOM 799 C CA . VAL A 1 108 ? -15.998 7.661 26.389 1.00 93.19 108 VAL A CA 1
ATOM 800 C C . VAL A 1 108 ? -16.858 6.901 27.394 1.00 93.19 108 VAL A C 1
ATOM 802 O O . VAL A 1 108 ? -16.799 7.220 28.580 1.00 93.19 108 VAL A O 1
ATOM 805 N N . HIS A 1 109 ? -17.564 5.860 26.956 1.00 92.38 109 HIS A N 1
ATOM 806 C CA . HIS A 1 109 ? -18.384 5.011 27.815 1.00 92.38 109 HIS A CA 1
ATOM 807 C C . HIS A 1 109 ? -17.562 4.360 28.934 1.00 92.38 109 HIS A C 1
ATOM 809 O O . HIS A 1 109 ? -17.865 4.535 30.108 1.00 92.38 109 HIS A O 1
ATOM 815 N N . LEU A 1 110 ? -16.444 3.707 28.607 1.00 91.38 110 LEU A N 1
ATOM 816 C CA . LEU A 1 110 ? -15.592 3.056 29.611 1.00 91.38 110 LEU A CA 1
ATOM 817 C C . LEU A 1 110 ? -15.011 4.035 30.644 1.00 91.38 110 LEU A C 1
ATOM 819 O O . LEU A 1 110 ? -14.645 3.639 31.749 1.00 91.38 110 LEU A O 1
ATOM 823 N N . THR A 1 111 ? -14.898 5.322 30.305 1.00 89.75 111 THR A N 1
ATOM 824 C CA . THR A 1 111 ? -14.391 6.356 31.221 1.00 89.75 111 THR A CA 1
ATOM 825 C C . THR A 1 111 ? -15.483 7.177 31.909 1.00 89.75 111 THR A C 1
ATOM 827 O O . THR A 1 111 ? -15.158 8.040 32.746 1.00 89.75 111 THR A O 1
ATOM 830 N N . SER A 1 112 ? -16.751 6.895 31.601 1.00 89.81 112 SER A N 1
ATOM 831 C CA . SER A 1 112 ? -17.925 7.486 32.235 1.00 89.81 112 SER A CA 1
ATOM 832 C C . SER A 1 112 ? -18.216 6.825 33.594 1.00 89.81 112 SER A C 1
ATOM 834 O O . SER A 1 112 ? -17.610 5.805 33.934 1.00 89.81 112 SER A O 1
ATOM 836 N N . PRO A 1 113 ? -19.081 7.420 34.436 1.00 86.19 113 PRO A N 1
ATOM 837 C CA . PRO A 1 113 ? -19.535 6.781 35.671 1.00 86.19 113 PRO A CA 1
ATOM 838 C C . PRO A 1 113 ? -20.175 5.407 35.441 1.00 86.19 113 PRO A C 1
ATOM 840 O O . PRO A 1 113 ? -19.946 4.506 36.241 1.00 86.19 113 PRO A O 1
ATOM 843 N N . GLU A 1 114 ? -20.918 5.251 34.346 1.00 84.81 114 GLU A N 1
ATOM 844 C CA . GLU A 1 114 ? -21.691 4.054 34.005 1.00 84.81 114 GLU A CA 1
ATOM 845 C C . GLU A 1 114 ? -20.785 2.898 33.559 1.00 84.81 114 GLU A C 1
ATOM 847 O O . GLU A 1 114 ? -20.966 1.773 34.009 1.00 84.81 114 GLU A O 1
ATOM 852 N N . GLY A 1 115 ? -19.766 3.167 32.734 1.00 84.94 115 GLY A N 1
ATOM 853 C CA . GLY A 1 115 ? -18.840 2.134 32.249 1.00 84.94 115 GLY A CA 1
ATOM 854 C C . GLY A 1 115 ? -17.661 1.840 33.183 1.00 84.94 115 GLY A C 1
ATOM 855 O O . GLY A 1 115 ? -16.824 0.993 32.875 1.00 84.94 115 GLY A O 1
ATOM 856 N N . LYS A 1 116 ? -17.545 2.535 34.324 1.00 83.12 116 LYS A N 1
ATOM 857 C CA . LYS A 1 116 ? -16.374 2.430 35.211 1.00 83.12 116 LYS A CA 1
ATOM 858 C C . LYS A 1 116 ? -16.217 1.041 35.834 1.00 83.12 116 LYS A C 1
ATOM 860 O O . LYS A 1 116 ? -15.083 0.591 36.015 1.00 83.12 116 LYS A O 1
ATOM 865 N N . ASP A 1 117 ? -17.326 0.397 36.183 1.00 85.44 117 ASP A N 1
ATOM 866 C CA . ASP A 1 117 ? -17.306 -0.932 36.797 1.00 85.44 117 ASP A CA 1
ATOM 867 C C . ASP A 1 117 ? -16.921 -1.993 35.758 1.00 85.44 117 ASP A C 1
ATOM 869 O O . ASP A 1 117 ? -16.010 -2.784 35.999 1.00 85.44 117 ASP A O 1
ATOM 873 N N . GLU A 1 118 ? -17.483 -1.911 34.551 1.00 85.50 118 GLU A N 1
ATOM 874 C CA . GLU A 1 118 ? -17.105 -2.761 33.413 1.00 85.50 118 GLU A CA 1
ATOM 875 C C . GLU A 1 118 ? -15.623 -2.584 33.039 1.00 85.50 118 GLU A C 1
ATOM 877 O O . GLU A 1 118 ? -14.895 -3.548 32.785 1.00 85.50 118 GLU A O 1
ATOM 882 N N . LEU A 1 119 ? -15.126 -1.343 33.083 1.00 83.69 119 LEU A N 1
ATOM 883 C CA . LEU A 1 119 ? -13.717 -1.047 32.863 1.00 83.69 119 LEU A CA 1
ATOM 884 C C . LEU A 1 119 ? -12.808 -1.669 33.941 1.00 83.69 119 LEU A C 1
ATOM 886 O O . LEU A 1 119 ? -11.672 -2.060 33.649 1.00 83.69 119 LEU A O 1
ATOM 890 N N . ALA A 1 120 ? -13.269 -1.745 35.191 1.00 82.38 120 ALA A N 1
ATOM 891 C CA . ALA A 1 120 ? -12.503 -2.351 36.276 1.00 82.38 120 ALA A CA 1
ATOM 892 C C . ALA A 1 120 ? -12.335 -3.867 36.075 1.00 82.38 120 ALA A C 1
ATOM 894 O O . ALA A 1 120 ? -11.266 -4.400 36.381 1.00 82.38 120 ALA A O 1
ATOM 895 N N . GLU A 1 121 ? -13.337 -4.543 35.508 1.00 82.06 121 GLU A N 1
ATOM 896 C CA . GLU A 1 121 ? -13.301 -5.986 35.239 1.00 82.06 121 GLU A CA 1
ATOM 897 C C . GLU A 1 121 ? -12.274 -6.373 34.168 1.00 82.06 121 GLU A C 1
ATOM 899 O O . GLU A 1 121 ? -11.639 -7.424 34.265 1.00 82.06 121 GLU A O 1
ATOM 904 N N . ILE A 1 122 ? -12.047 -5.510 33.175 1.00 80.81 122 ILE A N 1
ATOM 905 C CA . ILE A 1 122 ? -11.119 -5.777 32.062 1.00 80.81 122 ILE A CA 1
ATOM 906 C C . ILE A 1 122 ? -9.671 -5.337 32.338 1.00 80.81 122 ILE A C 1
ATOM 908 O O . ILE A 1 122 ? -8.827 -5.418 31.451 1.00 80.81 122 ILE A O 1
ATOM 912 N N . GLY A 1 123 ? -9.352 -4.884 33.556 1.00 79.75 123 GLY A N 1
ATOM 913 C CA . GLY A 1 123 ? -7.984 -4.520 33.960 1.00 79.75 123 GLY A CA 1
ATOM 914 C C . GLY A 1 123 ? -7.690 -3.017 34.021 1.00 79.75 123 GLY A C 1
ATOM 915 O O . GLY A 1 123 ? -6.574 -2.635 34.377 1.00 79.75 123 GLY A O 1
ATOM 916 N N . GLY A 1 124 ? -8.689 -2.167 33.766 1.00 80.75 124 GLY A N 1
ATOM 917 C CA . GLY A 1 124 ? -8.627 -0.727 34.004 1.00 80.75 124 GLY A CA 1
ATOM 918 C C . GLY A 1 124 ? -7.942 0.100 32.908 1.00 80.75 124 GLY A C 1
ATOM 919 O O . GLY A 1 124 ? -6.967 -0.303 32.280 1.00 80.75 124 GLY A O 1
ATOM 920 N N . LEU A 1 125 ? -8.430 1.330 32.726 1.00 84.75 125 LEU A N 1
ATOM 921 C CA . LEU A 1 125 ? -7.881 2.349 31.827 1.00 84.75 125 LEU A CA 1
ATOM 922 C C . LEU A 1 125 ? -7.801 3.677 32.583 1.00 84.75 125 LEU A C 1
ATOM 924 O O . LEU A 1 125 ? -8.795 4.159 33.127 1.00 84.75 125 LEU A O 1
ATOM 928 N N . SER A 1 126 ? -6.619 4.296 32.631 1.00 86.88 126 SER A N 1
ATOM 929 C CA . SER A 1 126 ? -6.503 5.616 33.261 1.00 86.88 126 SER A CA 1
ATOM 930 C C . SER A 1 126 ? -7.191 6.685 32.404 1.00 86.88 126 SER A C 1
ATOM 932 O O . SER A 1 126 ? -7.076 6.675 31.174 1.00 86.88 126 SER A O 1
ATOM 934 N N . LYS A 1 127 ? -7.851 7.661 33.044 1.00 88.94 127 LYS A N 1
ATOM 935 C CA . LYS A 1 127 ? -8.479 8.794 32.336 1.00 88.94 127 LYS A CA 1
ATOM 936 C C . LYS A 1 127 ? -7.463 9.595 31.518 1.00 88.94 127 LYS A C 1
ATOM 938 O O . LYS A 1 127 ? -7.789 10.108 30.453 1.00 88.94 127 LYS A O 1
ATOM 943 N N . GLN A 1 128 ? -6.221 9.680 31.994 1.00 92.00 128 GLN A N 1
ATOM 944 C CA . GLN A 1 128 ? -5.127 10.341 31.290 1.00 92.00 128 GLN A CA 1
ATOM 945 C C . GLN A 1 128 ? -4.775 9.601 29.996 1.00 92.00 128 GLN A C 1
ATOM 947 O O . GLN A 1 128 ? -4.665 10.235 28.951 1.00 92.00 128 GLN A O 1
ATOM 952 N N . THR A 1 129 ? -4.640 8.271 30.046 1.00 93.38 129 THR A N 1
ATOM 953 C CA . THR A 1 129 ? -4.360 7.443 28.863 1.00 93.38 129 THR A CA 1
ATOM 954 C C . THR A 1 129 ? -5.494 7.543 27.848 1.00 93.38 129 THR A C 1
ATOM 956 O O . THR A 1 129 ? -5.230 7.825 26.681 1.00 93.38 129 THR A O 1
ATOM 959 N N . ALA A 1 130 ? -6.746 7.403 28.296 1.00 93.75 130 ALA A N 1
ATOM 960 C CA . ALA A 1 130 ? -7.925 7.568 27.448 1.00 93.75 130 ALA A CA 1
ATOM 961 C C . ALA A 1 130 ? -7.952 8.945 26.767 1.00 93.75 130 ALA A C 1
ATOM 963 O O . ALA A 1 130 ? -8.147 9.040 25.559 1.00 93.75 130 ALA A O 1
ATOM 964 N N . GLY A 1 131 ? -7.664 10.012 27.519 1.00 95.19 131 GLY A N 1
ATOM 965 C CA . GLY A 1 131 ? -7.600 11.372 26.988 1.00 95.19 131 GLY A CA 1
ATOM 966 C C . GLY A 1 131 ? -6.485 11.591 25.960 1.00 95.19 131 GLY A C 1
ATOM 967 O O . GLY A 1 131 ? -6.636 12.429 25.075 1.00 95.19 131 GLY A O 1
ATOM 968 N N . VAL A 1 132 ? -5.368 10.857 26.033 1.00 95.88 132 VAL A N 1
ATOM 969 C CA . VAL A 1 132 ? -4.352 10.881 24.966 1.00 95.88 132 VAL A CA 1
ATOM 970 C C . VAL A 1 132 ? -4.884 10.180 23.719 1.00 95.88 132 VAL A C 1
ATOM 972 O O . VAL A 1 132 ? -4.874 10.789 22.655 1.00 95.88 132 VAL A O 1
ATOM 975 N N . ILE A 1 133 ? -5.415 8.961 23.857 1.00 95.88 133 ILE A N 1
ATOM 976 C CA . ILE A 1 133 ? -5.941 8.179 22.726 1.00 95.88 133 ILE A CA 1
ATOM 977 C C . ILE A 1 133 ? -7.037 8.960 21.987 1.00 95.88 133 ILE A C 1
ATOM 979 O O . ILE A 1 133 ? -6.985 9.078 20.767 1.00 95.88 133 ILE A O 1
ATOM 983 N N . LEU A 1 134 ? -7.982 9.569 22.710 1.00 96.31 134 LEU A N 1
ATOM 984 C CA . LEU A 1 134 ? -9.053 10.378 22.115 1.00 96.31 134 LEU A CA 1
ATOM 985 C C . LEU A 1 134 ? -8.524 11.585 21.325 1.00 96.31 134 LEU A C 1
ATOM 987 O O . LEU A 1 134 ? -9.063 11.910 20.266 1.00 96.31 134 LEU A O 1
ATOM 991 N N . ARG A 1 135 ? -7.464 12.251 21.804 1.00 95.75 135 ARG A N 1
ATOM 992 C CA . ARG A 1 135 ? -6.841 13.373 21.079 1.00 95.75 135 ARG A CA 1
ATOM 993 C C . ARG A 1 135 ? -6.132 12.914 19.811 1.00 95.75 135 ARG A C 1
ATOM 995 O O . ARG A 1 135 ? -6.260 13.588 18.790 1.00 95.75 135 ARG A O 1
ATOM 1002 N N . GLU A 1 136 ? -5.426 11.788 19.860 1.00 94.69 136 GLU A N 1
ATOM 1003 C CA . GLU A 1 136 ? -4.777 11.232 18.669 1.00 94.69 136 GLU A CA 1
ATOM 1004 C C . GLU A 1 136 ? -5.819 10.758 17.649 1.00 94.69 136 GLU A C 1
ATOM 1006 O O . GLU A 1 136 ? -5.709 11.101 16.477 1.00 94.69 136 GLU A O 1
ATOM 1011 N N . LEU A 1 137 ? -6.901 10.098 18.085 1.00 94.62 137 LEU A N 1
ATOM 1012 C CA . LEU A 1 137 ? -8.031 9.733 17.217 1.00 94.62 137 LEU A CA 1
ATOM 1013 C C . LEU A 1 137 ? -8.679 10.957 16.563 1.00 94.62 137 LEU A C 1
ATOM 1015 O O . LEU A 1 137 ? -8.981 10.937 15.374 1.00 94.62 137 LEU A O 1
ATOM 1019 N N . THR A 1 138 ? -8.879 12.034 17.323 1.00 93.81 138 THR A N 1
ATOM 1020 C CA . THR A 1 138 ? -9.434 13.292 16.795 1.00 93.81 138 THR A CA 1
ATOM 1021 C C . THR A 1 138 ? -8.488 13.929 15.780 1.00 93.81 138 THR A C 1
ATOM 1023 O O . THR A 1 138 ? -8.921 14.393 14.730 1.00 93.81 138 THR A O 1
ATOM 1026 N N . THR A 1 139 ? -7.185 13.932 16.062 1.00 91.88 139 THR A N 1
ATOM 1027 C CA . THR A 1 139 ? -6.168 14.463 15.143 1.00 91.88 139 THR A CA 1
ATOM 1028 C C . THR A 1 139 ? -6.119 13.649 13.855 1.00 91.88 139 THR A C 1
ATOM 1030 O O . THR A 1 139 ? -6.085 14.224 12.772 1.00 91.88 139 THR A O 1
ATOM 1033 N N . PHE A 1 140 ? -6.174 12.324 13.966 1.00 90.00 140 PHE A N 1
ATOM 1034 C CA . PHE A 1 140 ? -6.174 11.410 12.832 1.00 90.00 140 PHE A CA 1
ATOM 1035 C C . PHE A 1 140 ? -7.431 11.564 11.966 1.00 90.00 140 PHE A C 1
ATOM 1037 O O . PHE A 1 140 ? -7.332 11.676 10.746 1.00 90.00 140 PHE A O 1
ATOM 1044 N N . ALA A 1 141 ? -8.602 11.688 12.592 1.00 90.12 141 ALA A N 1
ATOM 1045 C CA . ALA A 1 141 ? -9.850 12.009 11.907 1.00 90.12 141 ALA A CA 1
ATOM 1046 C C . ALA A 1 141 ? -9.778 13.349 11.155 1.00 90.12 141 ALA A C 1
ATOM 1048 O O . ALA A 1 141 ? -10.090 13.410 9.969 1.00 90.12 141 ALA A O 1
ATOM 1049 N N . ASN A 1 142 ? -9.278 14.405 11.808 1.00 88.81 142 ASN A N 1
ATOM 1050 C CA . ASN A 1 142 ? -9.104 15.731 11.201 1.00 88.81 142 ASN A CA 1
ATOM 1051 C C . ASN A 1 142 ? -8.104 15.738 10.035 1.00 88.81 142 ASN A C 1
ATOM 1053 O O . ASN A 1 142 ? -8.157 16.626 9.188 1.00 88.81 142 ASN A O 1
ATOM 1057 N N . GLN A 1 143 ? -7.193 14.764 9.989 1.00 84.44 143 GLN A N 1
ATOM 1058 C CA . GLN A 1 143 ? -6.285 14.538 8.864 1.00 84.44 143 GLN A CA 1
ATOM 1059 C C . GLN A 1 143 ? -6.951 13.798 7.698 1.00 84.44 143 GLN A C 1
ATOM 1061 O O . GLN A 1 143 ? -6.252 13.454 6.757 1.00 84.44 143 GLN A O 1
ATOM 1066 N N . GLY A 1 144 ? -8.266 13.564 7.738 1.00 84.31 144 GLY A N 1
ATOM 1067 C CA . GLY A 1 144 ? -9.024 12.942 6.655 1.00 84.31 144 GLY A CA 1
ATOM 1068 C C . GLY A 1 144 ? -9.177 11.430 6.779 1.00 84.31 144 GLY A C 1
ATOM 1069 O O . GLY A 1 144 ? -9.777 10.826 5.900 1.00 84.31 144 GLY A O 1
ATOM 1070 N N . ALA A 1 145 ? -8.701 10.802 7.860 1.00 87.19 145 ALA A N 1
ATOM 1071 C CA . ALA A 1 145 ? -8.710 9.344 7.973 1.00 87.19 145 ALA A CA 1
ATOM 1072 C C . ALA A 1 145 ? -10.106 8.715 8.103 1.00 87.19 145 ALA A C 1
ATOM 1074 O O . ALA A 1 145 ? -10.249 7.520 7.865 1.00 87.19 145 ALA A O 1
ATOM 1075 N N . GLU A 1 146 ? -11.134 9.491 8.463 1.00 88.12 146 GLU A N 1
ATOM 1076 C CA . GLU A 1 146 ? -12.496 8.967 8.643 1.00 88.12 146 GLU A CA 1
ATOM 1077 C C . GLU A 1 146 ? -13.049 8.309 7.378 1.00 88.12 146 GLU A C 1
ATOM 1079 O O . GLU A 1 146 ? -13.705 7.282 7.488 1.00 88.12 146 GLU A O 1
ATOM 1084 N N . VAL A 1 147 ? -12.722 8.817 6.184 1.00 85.56 147 VAL A N 1
ATOM 1085 C CA . VAL A 1 147 ? -13.243 8.248 4.926 1.00 85.56 147 VAL A CA 1
ATOM 1086 C C . VAL A 1 147 ? -12.793 6.809 4.692 1.00 85.56 147 VAL A C 1
ATOM 1088 O O . VAL A 1 147 ? -13.471 6.051 4.003 1.00 85.56 147 VAL A O 1
ATOM 1091 N N . PHE A 1 148 ? -11.639 6.431 5.245 1.00 88.12 148 PHE A N 1
ATOM 1092 C CA . PHE A 1 148 ? -11.088 5.095 5.085 1.00 88.12 148 PHE A CA 1
ATOM 1093 C C . PHE A 1 148 ? -11.841 4.063 5.929 1.00 88.12 148 PHE A C 1
ATOM 1095 O O . PHE A 1 148 ? -11.857 2.885 5.564 1.00 88.12 148 PHE A O 1
ATOM 1102 N N . PHE A 1 149 ? -12.476 4.488 7.024 1.00 92.19 149 PHE A N 1
ATOM 1103 C CA . PHE A 1 149 ? -13.159 3.570 7.917 1.00 92.19 149 PHE A CA 1
ATOM 1104 C C . PHE A 1 149 ? -14.657 3.480 7.632 1.00 92.19 149 PHE A C 1
ATOM 1106 O O . PHE A 1 149 ? -15.345 4.493 7.551 1.00 92.19 149 PHE A O 1
ATOM 1113 N N . GLY A 1 150 ? -15.165 2.258 7.497 1.00 92.94 150 GLY A N 1
ATOM 1114 C CA . GLY A 1 150 ? -16.591 1.999 7.339 1.00 92.94 150 GLY A CA 1
ATOM 1115 C C . GLY A 1 150 ? -16.898 0.735 6.546 1.00 92.94 150 GLY A C 1
ATOM 1116 O O . GLY A 1 150 ? -16.016 -0.060 6.212 1.00 92.94 150 GLY A O 1
ATOM 1117 N N . GLU A 1 151 ? -18.179 0.566 6.227 1.00 92.88 151 GLU A N 1
ATOM 1118 C CA . GLU A 1 151 ? -18.687 -0.562 5.454 1.00 92.88 151 GLU A CA 1
ATOM 1119 C C . GLU A 1 151 ? -19.122 -0.152 4.034 1.00 92.88 151 GLU A C 1
ATOM 1121 O O . GLU A 1 151 ? -19.494 1.001 3.799 1.00 92.88 151 GLU A O 1
ATOM 1126 N N . PRO A 1 152 ? -19.118 -1.096 3.079 1.00 93.88 152 PRO A N 1
ATOM 1127 C CA . PRO A 1 152 ? -18.633 -2.466 3.230 1.00 93.88 152 PRO A CA 1
ATOM 1128 C C . PRO A 1 152 ? -17.107 -2.542 3.153 1.00 93.88 152 PRO A C 1
ATOM 1130 O O . PRO A 1 152 ? -16.458 -1.827 2.390 1.00 93.88 152 PRO A O 1
ATOM 1133 N N . GLU A 1 153 ? -16.549 -3.429 3.973 1.00 93.00 153 GLU A N 1
ATOM 1134 C CA . GLU A 1 153 ? -15.110 -3.633 4.086 1.00 93.00 153 GLU A CA 1
ATOM 1135 C C . GLU A 1 153 ? -14.541 -4.300 2.825 1.00 93.00 153 GLU A C 1
ATOM 1137 O O . GLU A 1 153 ? -15.035 -5.339 2.380 1.00 93.00 153 GLU A O 1
ATOM 1142 N N . PHE A 1 154 ? -13.471 -3.749 2.257 1.00 95.19 154 PHE A N 1
ATOM 1143 C CA . PHE A 1 154 ? -12.925 -4.198 0.975 1.00 95.19 154 PHE A CA 1
ATOM 1144 C C . PHE A 1 154 ? -12.195 -5.542 1.070 1.00 95.19 154 PHE A C 1
ATOM 1146 O O . PHE A 1 154 ? -11.237 -5.642 1.831 1.00 95.19 154 PHE A O 1
ATOM 1153 N N . ASP A 1 155 ? -12.610 -6.574 0.328 1.00 94.19 155 ASP A N 1
ATOM 1154 C CA . ASP A 1 155 ? -11.943 -7.888 0.354 1.00 94.19 155 ASP A CA 1
ATOM 1155 C C . ASP A 1 155 ? -10.625 -7.833 -0.409 1.00 94.19 155 ASP A C 1
ATOM 1157 O O . ASP A 1 155 ? -10.591 -7.729 -1.632 1.00 94.19 155 ASP A O 1
ATOM 1161 N N . THR A 1 156 ? -9.508 -7.928 0.312 1.00 93.38 156 THR A N 1
ATOM 1162 C CA . THR A 1 156 ? -8.181 -7.830 -0.299 1.00 93.38 156 THR A CA 1
ATOM 1163 C C . THR A 1 156 ? -7.889 -8.977 -1.264 1.00 93.38 156 THR A C 1
ATOM 1165 O O . THR A 1 156 ? -7.051 -8.834 -2.159 1.00 93.38 156 THR A O 1
ATOM 1168 N N . THR A 1 157 ? -8.626 -10.089 -1.179 1.00 92.62 157 THR A N 1
ATOM 1169 C CA . THR A 1 157 ? -8.535 -11.175 -2.158 1.00 92.62 157 THR A CA 1
ATOM 1170 C C . THR A 1 157 ? -9.117 -10.801 -3.524 1.00 92.62 157 THR A C 1
ATOM 1172 O O . THR A 1 157 ? -8.717 -11.408 -4.523 1.00 92.62 157 THR A O 1
ATOM 1175 N N . ASP A 1 158 ? -9.936 -9.746 -3.624 1.00 95.94 158 ASP A N 1
ATOM 1176 C CA . ASP A 1 158 ? -10.393 -9.199 -4.910 1.00 95.94 158 ASP A CA 1
ATOM 1177 C C . ASP A 1 158 ? -9.242 -8.615 -5.747 1.00 95.94 158 ASP A C 1
ATOM 1179 O O . ASP A 1 158 ? -9.351 -8.536 -6.975 1.00 95.94 158 ASP A O 1
ATOM 1183 N N . LEU A 1 159 ? -8.098 -8.300 -5.124 1.00 96.38 159 LEU A N 1
ATOM 1184 C CA . LEU A 1 159 ? -6.872 -7.892 -5.823 1.00 96.38 159 LEU A CA 1
ATOM 1185 C C . LEU A 1 159 ? -6.189 -9.049 -6.566 1.00 96.38 159 LEU A C 1
ATOM 1187 O O . LEU A 1 159 ? -5.301 -8.828 -7.387 1.00 96.38 159 LEU A O 1
ATOM 1191 N N . LEU A 1 160 ? -6.573 -10.298 -6.288 1.00 95.75 160 LEU A N 1
ATOM 1192 C CA . LEU A 1 160 ? -5.990 -11.494 -6.906 1.00 95.75 160 LEU A CA 1
ATOM 1193 C C . LEU A 1 160 ? -6.697 -11.889 -8.206 1.00 95.75 160 LEU A C 1
ATOM 1195 O O . LEU A 1 160 ? -6.342 -12.900 -8.822 1.00 95.75 160 LEU A O 1
ATOM 1199 N N . ARG A 1 161 ? -7.723 -11.134 -8.609 1.00 96.00 161 ARG A N 1
ATOM 1200 C CA . ARG A 1 161 ? -8.589 -11.503 -9.723 1.00 96.00 161 ARG A CA 1
ATOM 1201 C C . ARG A 1 161 ? -7.852 -11.493 -11.056 1.00 96.00 161 ARG A C 1
ATOM 1203 O O . ARG A 1 161 ? -6.913 -10.735 -11.324 1.00 96.00 161 ARG A O 1
ATOM 1210 N N . THR A 1 162 ? -8.324 -12.378 -11.919 1.00 96.38 162 THR A N 1
ATOM 1211 C CA . THR A 1 162 ? -7.893 -12.494 -13.303 1.00 96.38 162 THR A CA 1
ATOM 1212 C C . THR A 1 162 ? -9.101 -12.364 -14.212 1.00 96.38 162 THR A C 1
ATOM 1214 O O . THR A 1 162 ? -10.203 -12.784 -13.872 1.00 96.38 162 THR A O 1
ATOM 1217 N N . THR A 1 163 ? -8.863 -11.822 -15.393 1.00 94.62 163 THR A N 1
ATOM 1218 C CA . THR A 1 163 ? -9.775 -11.886 -16.541 1.00 94.62 163 THR A CA 1
ATOM 1219 C C . THR A 1 163 ? -10.082 -13.331 -16.954 1.00 94.62 163 THR A C 1
ATOM 1221 O O . THR A 1 163 ? -9.364 -14.264 -16.580 1.00 94.62 163 THR A O 1
ATOM 1224 N N . GLU A 1 164 ? -11.127 -13.518 -17.765 1.00 92.44 164 GLU A N 1
ATOM 1225 C CA . GLU A 1 164 ? -11.534 -14.830 -18.291 1.00 92.44 164 GLU A CA 1
ATOM 1226 C C . GLU A 1 164 ? -10.438 -15.509 -19.133 1.00 92.44 164 GLU A C 1
ATOM 1228 O O . GLU A 1 164 ? -10.312 -16.732 -19.111 1.00 92.44 164 GLU A O 1
ATOM 1233 N N . ASP A 1 165 ? -9.593 -14.732 -19.823 1.00 92.88 165 ASP A N 1
ATOM 1234 C CA . ASP A 1 165 ? -8.434 -15.226 -20.580 1.00 92.88 165 ASP A CA 1
ATOM 1235 C C . ASP A 1 165 ? -7.179 -15.436 -19.706 1.00 92.88 165 ASP A C 1
ATOM 1237 O O . ASP A 1 165 ? -6.092 -15.718 -20.213 1.00 92.88 165 ASP A O 1
ATOM 1241 N N . GLY A 1 166 ? -7.313 -15.332 -18.379 1.00 92.94 166 GLY A N 1
ATOM 1242 C CA . GLY A 1 166 ? -6.271 -15.655 -17.403 1.00 92.94 166 GLY A CA 1
ATOM 1243 C C . GLY A 1 166 ? -5.221 -14.559 -17.192 1.00 92.94 166 GLY A C 1
ATOM 1244 O O . GLY A 1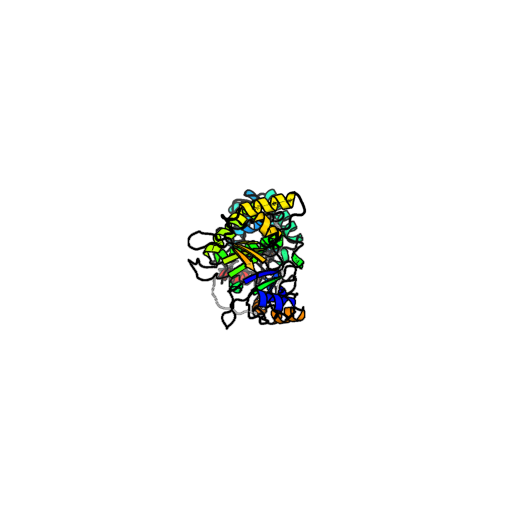 166 ? -4.231 -14.780 -16.479 1.00 92.94 166 GLY A O 1
ATOM 1245 N N . LYS A 1 167 ? -5.401 -13.364 -17.772 1.00 94.75 167 LYS A N 1
ATOM 1246 C CA . LYS A 1 167 ? -4.545 -12.205 -17.474 1.00 94.75 167 LYS A CA 1
ATOM 1247 C C . LYS A 1 167 ? -4.889 -11.652 -16.098 1.00 94.75 167 LYS A C 1
ATOM 1249 O O . LYS A 1 167 ? -6.056 -11.568 -15.727 1.00 94.75 167 LYS A O 1
ATOM 1254 N N . GLY A 1 168 ? -3.863 -11.257 -15.351 1.00 96.50 168 GLY A N 1
ATOM 1255 C CA . GLY A 1 168 ? -4.078 -10.586 -14.070 1.00 96.50 168 GLY A CA 1
ATOM 1256 C C . GLY A 1 168 ? -4.581 -9.169 -14.277 1.00 96.50 168 GLY A C 1
ATOM 1257 O O . GLY A 1 168 ? -4.186 -8.530 -15.251 1.00 96.50 168 GLY A O 1
ATOM 1258 N N . ILE A 1 169 ? -5.435 -8.716 -13.367 1.00 97.88 169 ILE A N 1
ATOM 1259 C CA . ILE A 1 169 ? -5.936 -7.345 -13.356 1.00 97.88 169 ILE A CA 1
ATOM 1260 C C . ILE A 1 169 ? -4.890 -6.439 -12.695 1.00 97.88 169 ILE A C 1
ATOM 1262 O O . ILE A 1 169 ? -4.256 -6.821 -11.708 1.00 97.88 169 ILE A O 1
ATOM 1266 N N . VAL A 1 170 ? -4.691 -5.253 -13.264 1.00 97.88 170 VAL A N 1
ATOM 1267 C CA . VAL A 1 170 ? -3.939 -4.156 -12.657 1.00 97.88 170 VAL A CA 1
ATOM 1268 C C . VAL A 1 170 ? -4.906 -3.351 -11.794 1.00 97.88 170 VAL A C 1
ATOM 1270 O O . VAL A 1 170 ? -5.748 -2.620 -12.300 1.00 97.88 170 VAL A O 1
ATOM 1273 N N . SER A 1 171 ? -4.792 -3.503 -10.485 1.00 97.44 171 SER A N 1
ATOM 1274 C CA . SER A 1 171 ? -5.507 -2.710 -9.493 1.00 97.44 171 SER A CA 1
ATOM 1275 C C . SER A 1 171 ? -4.763 -1.398 -9.278 1.00 97.44 171 SER A C 1
ATOM 1277 O O . SER A 1 171 ? -3.708 -1.380 -8.649 1.00 97.44 171 SER A O 1
ATOM 1279 N N . CYS A 1 172 ? -5.277 -0.315 -9.849 1.00 95.62 172 CYS A N 1
ATOM 1280 C CA . CYS A 1 172 ? -4.680 1.011 -9.795 1.00 95.62 172 CYS A CA 1
ATOM 1281 C C . CYS A 1 172 ? -5.390 1.844 -8.725 1.00 95.62 172 CYS A C 1
ATOM 1283 O O . CYS A 1 172 ? -6.517 2.290 -8.933 1.00 95.62 172 CYS A O 1
ATOM 1285 N N . LEU A 1 173 ? -4.747 2.032 -7.575 1.00 93.12 173 LEU A N 1
ATOM 1286 C CA . LEU A 1 173 ? -5.252 2.896 -6.515 1.00 93.12 173 LEU A CA 1
ATOM 1287 C C . LEU A 1 173 ? -4.864 4.343 -6.806 1.00 93.12 173 LEU A C 1
ATOM 1289 O O . LEU A 1 173 ? -3.682 4.684 -6.796 1.00 93.12 173 LEU A O 1
ATOM 1293 N N . GLU A 1 174 ? -5.867 5.172 -7.057 1.00 87.69 174 GLU A N 1
ATOM 1294 C CA . GLU A 1 174 ? -5.724 6.594 -7.335 1.00 87.69 174 GLU A CA 1
ATOM 1295 C C . GLU A 1 174 ? -5.610 7.361 -6.012 1.00 87.69 174 GLU A C 1
ATOM 1297 O O . GLU A 1 174 ? -6.434 7.196 -5.109 1.00 87.69 174 GLU A O 1
ATOM 1302 N N . LEU A 1 175 ? -4.529 8.129 -5.861 1.00 80.00 175 LEU A N 1
ATOM 1303 C CA . LEU A 1 175 ? -4.166 8.788 -4.602 1.00 80.00 175 LEU A CA 1
ATOM 1304 C C . LEU A 1 175 ? -3.825 10.266 -4.779 1.00 80.00 175 LEU A C 1
ATOM 1306 O O . LEU A 1 175 ? -3.241 10.861 -3.869 1.00 80.00 175 LEU A O 1
ATOM 1310 N N . SER A 1 176 ? -4.175 10.880 -5.910 1.00 72.12 176 SER A N 1
ATOM 1311 C CA . SER A 1 176 ? -3.808 12.274 -6.177 1.00 72.12 176 SER A CA 1
ATOM 1312 C C . SER A 1 176 ? -4.370 13.230 -5.117 1.00 72.12 176 SER A C 1
ATOM 1314 O O . SER A 1 176 ? -3.690 14.174 -4.714 1.00 72.12 176 SER A O 1
ATOM 1316 N N . GLU A 1 177 ? -5.551 12.925 -4.572 1.00 69.69 177 GLU A N 1
ATOM 1317 C CA . GLU A 1 177 ? -6.190 13.683 -3.489 1.00 69.69 177 GLU A CA 1
ATOM 1318 C C . GLU A 1 177 ? -5.564 13.416 -2.103 1.00 69.69 177 GLU A C 1
ATOM 1320 O O . GLU A 1 177 ? -5.609 14.276 -1.222 1.00 69.69 177 GLU A O 1
ATOM 1325 N N . VAL A 1 178 ? -4.917 12.259 -1.914 1.00 69.06 178 VAL A N 1
ATOM 1326 C CA . VAL A 1 178 ? -4.360 11.795 -0.625 1.00 69.06 178 VAL A CA 1
ATOM 1327 C C . VAL A 1 178 ? -2.864 12.116 -0.493 1.00 69.06 178 VAL A C 1
ATOM 1329 O O . VAL A 1 178 ? -2.280 11.927 0.572 1.00 69.06 178 VAL A O 1
ATOM 1332 N N . GLN A 1 179 ? -2.227 12.684 -1.525 1.00 69.56 179 GLN A N 1
ATOM 1333 C CA . GLN A 1 179 ? -0.811 13.095 -1.491 1.00 69.56 179 GLN A CA 1
ATOM 1334 C C . GLN A 1 179 ? -0.464 13.983 -0.287 1.00 69.56 179 GLN A C 1
ATOM 1336 O O . GLN A 1 179 ?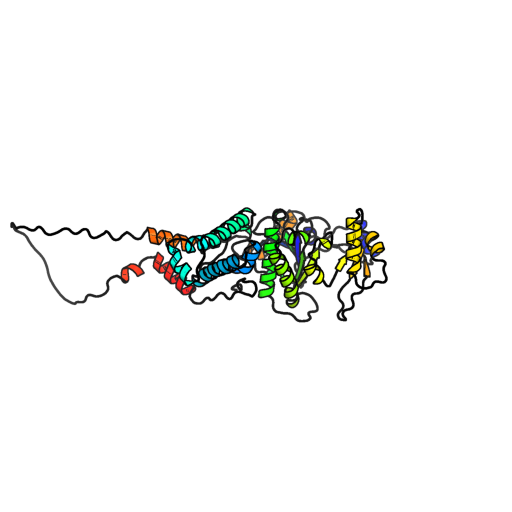 0.633 13.906 0.259 1.00 69.56 179 GLN A O 1
ATOM 1341 N N . GLN A 1 180 ? -1.405 14.827 0.142 1.00 71.31 180 GLN A N 1
ATOM 1342 C CA . GLN A 1 180 ? -1.216 15.737 1.277 1.00 71.31 180 GLN A CA 1
ATOM 1343 C C . GLN A 1 180 ? -1.407 15.050 2.639 1.00 71.31 180 GLN A C 1
ATOM 1345 O O . GLN A 1 180 ? -1.238 15.684 3.679 1.00 71.31 180 GLN A O 1
ATOM 1350 N N . GLN A 1 181 ? -1.742 13.756 2.648 1.00 76.19 181 GLN A N 1
ATOM 1351 C CA . GLN A 1 181 ? -1.996 12.946 3.837 1.00 76.19 181 GLN A CA 1
ATOM 1352 C C . GLN A 1 181 ? -1.140 11.654 3.836 1.00 76.19 181 GLN A C 1
ATOM 1354 O O . GLN A 1 181 ? -1.693 10.550 3.855 1.00 76.19 181 GLN A O 1
ATOM 1359 N N . PRO A 1 182 ? 0.211 11.739 3.882 1.00 74.44 182 PRO A N 1
ATOM 1360 C CA . PRO A 1 182 ? 1.095 10.563 3.806 1.00 74.44 182 PRO A CA 1
ATOM 1361 C C . PRO A 1 182 ? 0.807 9.494 4.869 1.00 74.44 182 PRO A C 1
ATOM 1363 O O . PRO A 1 182 ? 0.909 8.295 4.613 1.00 74.44 182 PRO A O 1
ATOM 1366 N N . ARG A 1 183 ? 0.375 9.921 6.065 1.00 75.56 183 ARG A N 1
ATOM 1367 C CA . ARG A 1 183 ? -0.016 9.015 7.155 1.00 75.56 183 ARG A CA 1
ATOM 1368 C C . ARG A 1 183 ? -1.231 8.162 6.811 1.00 75.56 183 ARG A C 1
ATOM 1370 O O . ARG A 1 183 ? -1.262 6.998 7.195 1.00 75.56 183 ARG A O 1
ATOM 1377 N N . LEU A 1 184 ? -2.220 8.710 6.106 1.00 78.50 184 LEU A N 1
ATOM 1378 C CA . LEU A 1 184 ? -3.410 7.958 5.706 1.00 78.50 184 LEU A CA 1
ATOM 1379 C C . LEU A 1 184 ? -3.046 6.893 4.665 1.00 78.50 184 LEU A C 1
ATOM 1381 O O . LEU A 1 184 ? -3.440 5.735 4.785 1.00 78.50 184 LEU A O 1
ATOM 1385 N N . PHE A 1 185 ? -2.214 7.269 3.696 1.00 80.06 185 PHE A N 1
ATOM 1386 C CA . PHE A 1 185 ? -1.708 6.350 2.683 1.00 80.06 185 PHE A CA 1
ATOM 1387 C C . PHE A 1 185 ? -0.915 5.184 3.288 1.00 80.06 185 PHE A C 1
ATOM 1389 O O . PHE A 1 185 ? -1.183 4.017 2.993 1.00 80.06 185 PHE A O 1
ATOM 1396 N N . SER A 1 186 ? 0.038 5.481 4.171 1.00 78.56 186 SER A N 1
ATOM 1397 C CA . SER A 1 186 ? 0.873 4.452 4.785 1.00 78.56 186 SER A CA 1
ATOM 1398 C C . SER A 1 186 ? 0.069 3.538 5.721 1.00 78.56 186 SER A C 1
ATOM 1400 O O . SER A 1 186 ? 0.267 2.322 5.714 1.00 78.56 186 SER A O 1
ATOM 1402 N N . THR A 1 187 ? -0.898 4.095 6.457 1.00 80.00 187 THR A N 1
ATOM 1403 C CA . THR A 1 187 ? -1.898 3.357 7.252 1.00 80.00 187 THR A CA 1
ATOM 1404 C C . THR A 1 187 ? -2.643 2.339 6.397 1.00 80.00 187 THR A C 1
ATOM 1406 O O . THR A 1 187 ? -2.694 1.157 6.744 1.00 80.00 187 THR A O 1
ATOM 1409 N N . PHE A 1 188 ? -3.200 2.792 5.272 1.00 84.69 188 PHE A N 1
ATOM 1410 C CA . PHE A 1 188 ? -3.944 1.946 4.349 1.00 84.69 188 PHE A CA 1
ATOM 1411 C C . PHE A 1 188 ? -3.086 0.795 3.821 1.00 84.69 188 PHE A C 1
ATOM 1413 O O . PHE A 1 188 ? -3.497 -0.362 3.876 1.00 84.69 188 PHE A O 1
ATOM 1420 N N . LEU A 1 189 ? -1.879 1.096 3.341 1.00 83.62 189 LEU A N 1
ATOM 1421 C CA . LEU A 1 189 ? -1.002 0.075 2.776 1.00 83.62 189 LEU A CA 1
ATOM 1422 C C . LEU A 1 189 ? -0.580 -0.968 3.801 1.00 83.62 189 LEU A C 1
ATOM 1424 O O . LEU A 1 189 ? -0.498 -2.153 3.477 1.00 83.62 189 LEU A O 1
ATOM 1428 N N . MET A 1 190 ? -0.354 -0.548 5.042 1.00 79.38 190 MET A N 1
ATOM 1429 C CA . MET A 1 190 ? -0.054 -1.480 6.117 1.00 79.38 190 MET A CA 1
ATOM 1430 C C . MET A 1 190 ? -1.228 -2.391 6.442 1.00 79.38 190 MET A C 1
ATOM 1432 O O . MET A 1 190 ? -1.017 -3.589 6.623 1.00 79.38 190 MET A O 1
ATOM 1436 N N . TRP A 1 191 ? -2.447 -1.854 6.479 1.00 88.25 191 TRP A N 1
ATOM 1437 C CA . TRP A 1 191 ? -3.644 -2.676 6.632 1.00 88.25 191 TRP A CA 1
ATOM 1438 C C . TRP A 1 191 ? -3.785 -3.667 5.484 1.00 88.25 191 TRP A C 1
ATOM 1440 O O . TRP A 1 191 ? -3.923 -4.859 5.731 1.00 88.25 191 TRP A O 1
ATOM 1450 N N . LEU A 1 192 ? -3.643 -3.200 4.244 1.00 90.38 192 LEU A N 1
ATOM 1451 C CA . LEU A 1 192 ? -3.786 -4.029 3.055 1.00 90.38 192 LEU A CA 1
ATOM 1452 C C . LEU A 1 192 ? -2.795 -5.202 3.051 1.00 90.38 192 LEU A C 1
ATOM 1454 O O . LEU A 1 192 ? -3.170 -6.342 2.786 1.00 90.38 192 LEU A O 1
ATOM 1458 N N . LEU A 1 193 ? -1.524 -4.940 3.368 1.00 87.88 193 LEU A N 1
ATOM 1459 C CA . LEU A 1 193 ? -0.506 -5.986 3.442 1.00 87.88 193 LEU A CA 1
ATOM 1460 C C . LEU A 1 193 ? -0.722 -6.928 4.637 1.00 87.88 193 LEU A C 1
ATOM 1462 O O . LEU A 1 193 ? -0.483 -8.129 4.507 1.00 87.88 193 LEU A O 1
ATOM 1466 N N . ALA A 1 194 ? -1.156 -6.410 5.789 1.00 84.56 194 ALA A N 1
ATOM 1467 C CA . ALA A 1 194 ? -1.445 -7.227 6.965 1.00 84.56 194 ALA A CA 1
ATOM 1468 C C . ALA A 1 194 ? -2.636 -8.167 6.720 1.00 84.56 194 ALA A C 1
ATOM 1470 O O . ALA A 1 194 ? -2.530 -9.360 7.008 1.00 84.56 194 ALA A O 1
ATOM 1471 N N . ASP A 1 195 ? -3.716 -7.656 6.131 1.00 88.19 195 ASP A N 1
ATOM 1472 C CA . ASP A 1 195 ? -4.916 -8.422 5.789 1.00 88.19 195 ASP A CA 1
ATOM 1473 C C . ASP A 1 195 ? -4.594 -9.516 4.757 1.00 88.19 195 ASP A C 1
ATOM 1475 O O . ASP A 1 195 ? -4.838 -10.702 4.996 1.00 88.19 195 ASP A O 1
ATOM 1479 N N . LEU A 1 196 ? -3.867 -9.167 3.686 1.00 90.81 196 LEU A N 1
ATOM 1480 C CA . LEU A 1 196 ? -3.362 -10.149 2.720 1.00 90.81 196 LEU A CA 1
ATOM 1481 C C . LEU A 1 196 ? -2.483 -11.218 3.376 1.00 90.81 196 LEU A C 1
ATOM 1483 O O . LEU A 1 196 ? -2.572 -12.392 3.020 1.00 90.81 196 LEU A O 1
ATOM 1487 N N . PHE A 1 197 ? -1.618 -10.851 4.325 1.00 88.00 197 PHE A N 1
ATOM 1488 C CA . PHE A 1 197 ? -0.777 -11.823 5.023 1.00 88.00 197 PHE A CA 1
ATOM 1489 C C . PHE A 1 197 ? -1.601 -12.829 5.837 1.00 88.00 197 PHE A C 1
ATOM 1491 O O . PHE A 1 197 ? -1.236 -14.009 5.912 1.00 88.00 197 PHE A O 1
ATOM 1498 N N . GLN A 1 198 ? -2.696 -12.380 6.448 1.00 85.12 198 GLN A N 1
ATOM 1499 C CA . GLN A 1 198 ? -3.582 -13.236 7.233 1.00 85.12 198 GLN A CA 1
ATOM 1500 C C . GLN A 1 198 ? -4.376 -14.201 6.359 1.00 85.12 198 GLN A C 1
ATOM 1502 O O . GLN A 1 198 ? -4.491 -15.380 6.708 1.00 85.12 198 GLN A O 1
ATOM 1507 N N . ASP A 1 199 ? -4.899 -13.713 5.237 1.00 87.50 199 ASP A N 1
ATOM 1508 C CA . ASP A 1 199 ? -5.845 -14.466 4.419 1.00 87.50 199 ASP A CA 1
ATOM 1509 C C . ASP A 1 199 ? -5.170 -15.334 3.357 1.00 87.50 199 ASP A C 1
ATOM 1511 O O . ASP A 1 199 ? -5.673 -16.412 3.016 1.00 87.50 199 ASP A O 1
ATOM 1515 N N . LEU A 1 200 ? -4.003 -14.925 2.854 1.00 90.38 200 LEU A N 1
ATOM 1516 C CA . LEU A 1 200 ? -3.282 -15.721 1.873 1.00 90.38 200 LEU A CA 1
ATOM 1517 C C . LEU A 1 200 ? -2.681 -16.985 2.509 1.00 90.38 200 LEU A C 1
ATOM 1519 O O . LEU A 1 200 ? -2.069 -16.932 3.583 1.00 90.38 200 LEU A O 1
ATOM 1523 N N . PRO A 1 201 ? -2.765 -18.142 1.827 1.00 89.75 201 PRO A N 1
ATOM 1524 C CA . PRO A 1 201 ? -2.021 -19.323 2.232 1.00 89.75 201 PRO A CA 1
ATOM 1525 C C . PRO A 1 201 ? -0.523 -19.105 2.005 1.00 89.75 201 PRO A C 1
ATOM 1527 O O . PRO A 1 201 ? -0.114 -18.367 1.108 1.00 89.75 201 PRO A O 1
ATOM 1530 N N . GLU A 1 202 ? 0.304 -19.784 2.795 1.00 89.50 202 GLU A N 1
ATOM 1531 C CA . GLU A 1 202 ? 1.727 -19.875 2.474 1.00 89.50 202 GLU A CA 1
ATOM 1532 C C . GLU A 1 202 ? 1.921 -20.648 1.170 1.00 89.50 202 GLU A C 1
ATOM 1534 O O . GLU A 1 202 ? 1.228 -21.629 0.882 1.00 89.50 202 GLU A O 1
ATOM 1539 N N . VAL A 1 203 ? 2.857 -20.172 0.362 1.00 86.62 203 VAL A N 1
ATOM 1540 C CA . VAL A 1 203 ? 3.221 -20.749 -0.922 1.00 86.62 203 VAL A CA 1
ATOM 1541 C C . VAL A 1 203 ? 4.714 -21.031 -0.870 1.00 86.62 203 VAL A C 1
ATOM 1543 O O . VAL A 1 203 ? 5.493 -20.183 -0.440 1.00 86.62 203 VAL A O 1
ATOM 1546 N N . GLY A 1 204 ? 5.101 -22.238 -1.280 1.00 79.62 204 GLY A N 1
ATOM 1547 C CA . GLY A 1 204 ? 6.505 -22.582 -1.481 1.00 79.62 204 GLY A CA 1
ATOM 1548 C C . GLY A 1 204 ? 7.076 -21.892 -2.722 1.00 79.62 204 GLY A C 1
ATOM 1549 O O . GLY A 1 204 ? 6.743 -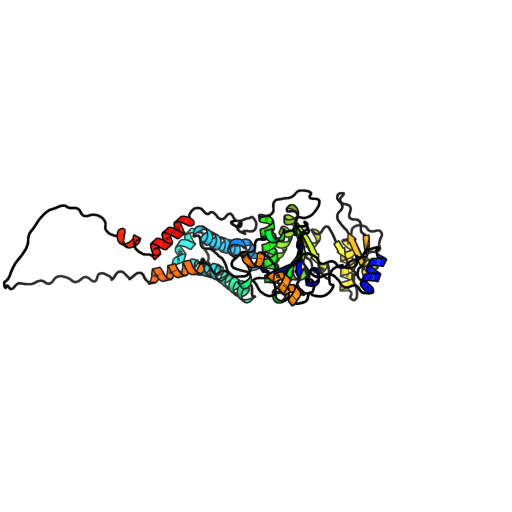20.751 -3.036 1.00 79.62 204 GLY A O 1
ATOM 1550 N N . ASP A 1 205 ? 7.917 -22.609 -3.455 1.00 78.50 205 ASP A N 1
ATOM 1551 C CA . ASP A 1 205 ? 8.576 -22.079 -4.646 1.00 78.50 205 ASP A CA 1
ATOM 1552 C C . ASP A 1 205 ? 7.626 -22.101 -5.855 1.00 78.50 205 ASP A C 1
ATOM 1554 O O . ASP A 1 205 ? 7.455 -23.123 -6.519 1.00 78.50 205 ASP A O 1
ATOM 1558 N N . ALA A 1 206 ? 6.898 -21.003 -6.065 1.00 84.75 206 ALA A N 1
ATOM 1559 C CA . ALA A 1 206 ? 5.966 -20.855 -7.178 1.00 84.75 206 ALA A CA 1
ATOM 1560 C C . ALA A 1 206 ? 6.625 -20.140 -8.362 1.00 84.75 206 ALA A C 1
ATOM 1562 O O . ALA A 1 206 ? 7.221 -19.080 -8.187 1.00 84.75 206 ALA A O 1
ATOM 1563 N N . ASP A 1 207 ? 6.382 -20.639 -9.580 1.00 85.38 207 ASP A N 1
ATOM 1564 C CA . ASP A 1 207 ? 6.919 -20.069 -10.831 1.00 85.38 207 ASP A CA 1
ATOM 1565 C C . ASP A 1 207 ? 6.579 -18.582 -11.042 1.00 85.38 207 ASP A C 1
ATOM 1567 O O . ASP A 1 207 ? 7.257 -17.867 -11.780 1.00 85.38 207 ASP A O 1
ATOM 1571 N N . LYS A 1 208 ? 5.480 -18.109 -10.442 1.00 89.44 208 LYS A N 1
ATOM 1572 C CA . LYS A 1 208 ? 5.063 -16.706 -10.483 1.00 89.44 208 LYS A CA 1
ATOM 1573 C C . LYS A 1 208 ? 4.414 -16.279 -9.162 1.00 89.44 208 LYS A C 1
ATOM 1575 O O . LYS A 1 208 ? 3.723 -17.091 -8.540 1.00 89.44 208 LYS A O 1
ATOM 1580 N N . PRO A 1 209 ? 4.542 -14.996 -8.776 1.00 92.12 209 PRO A N 1
ATOM 1581 C CA . PRO A 1 209 ? 3.801 -14.442 -7.650 1.00 92.12 209 PRO A CA 1
ATOM 1582 C C . PRO A 1 209 ? 2.282 -14.546 -7.850 1.00 92.12 209 PRO A C 1
ATOM 1584 O O . PRO A 1 209 ? 1.774 -14.514 -8.977 1.00 92.12 209 PRO A O 1
ATOM 1587 N N . ARG A 1 210 ? 1.547 -14.601 -6.737 1.00 93.69 210 ARG A N 1
ATOM 1588 C CA . ARG A 1 210 ? 0.088 -14.430 -6.694 1.00 93.69 210 ARG A CA 1
ATOM 1589 C C . ARG A 1 210 ? -0.320 -12.981 -6.948 1.00 93.69 210 ARG A C 1
ATOM 1591 O O . ARG A 1 210 ? -1.334 -12.755 -7.595 1.00 93.69 210 ARG A O 1
ATOM 1598 N N . LEU A 1 211 ? 0.471 -12.031 -6.454 1.00 96.31 211 LEU A N 1
ATOM 1599 C CA . LEU A 1 211 ? 0.236 -10.592 -6.559 1.00 96.31 211 LEU A CA 1
ATOM 1600 C C . LEU A 1 211 ? 1.576 -9.856 -6.517 1.00 96.31 211 LEU A C 1
ATOM 1602 O O . LEU A 1 211 ? 2.504 -10.298 -5.837 1.00 96.31 211 LEU A O 1
ATOM 1606 N N . VAL A 1 212 ? 1.684 -8.735 -7.226 1.00 95.88 212 VAL A N 1
ATOM 1607 C CA . VAL A 1 212 ? 2.845 -7.844 -7.125 1.00 95.88 212 VAL A CA 1
ATOM 1608 C C . VAL A 1 212 ? 2.402 -6.420 -6.854 1.00 95.88 212 VAL A C 1
ATOM 1610 O O . VAL A 1 212 ? 1.586 -5.880 -7.591 1.00 95.88 212 VAL A O 1
ATOM 1613 N N . PHE A 1 213 ? 2.984 -5.821 -5.823 1.00 94.69 213 PHE A N 1
ATOM 1614 C CA . PHE A 1 213 ? 2.824 -4.421 -5.470 1.00 94.69 213 PHE A CA 1
ATOM 1615 C C . PHE A 1 213 ? 3.890 -3.565 -6.140 1.00 94.69 213 PHE A C 1
ATOM 1617 O O . PHE A 1 213 ? 5.077 -3.889 -6.076 1.00 94.69 213 PHE A O 1
ATOM 1624 N N . PHE A 1 214 ? 3.466 -2.447 -6.714 1.00 94.38 214 PHE A N 1
ATOM 1625 C CA . PHE A 1 214 ? 4.318 -1.340 -7.116 1.00 94.38 214 PHE A CA 1
ATOM 1626 C C . PHE A 1 214 ? 3.910 -0.106 -6.320 1.00 94.38 214 PHE A C 1
ATOM 1628 O O . PHE A 1 214 ? 2.813 0.425 -6.495 1.00 94.38 214 PHE A O 1
ATOM 1635 N N . PHE A 1 215 ? 4.808 0.326 -5.443 1.00 90.31 215 PHE A N 1
ATOM 1636 C CA . PHE A 1 215 ? 4.665 1.560 -4.690 1.00 90.31 215 PHE A CA 1
ATOM 1637 C C . PHE A 1 215 ? 5.379 2.674 -5.442 1.00 90.31 215 PHE A C 1
ATOM 1639 O O . PHE A 1 215 ? 6.602 2.795 -5.332 1.00 90.31 215 PHE A O 1
ATOM 1646 N N . ASP A 1 216 ? 4.628 3.426 -6.248 1.00 88.25 216 ASP A N 1
ATOM 1647 C CA . ASP A 1 216 ? 5.141 4.667 -6.824 1.00 88.25 216 ASP A CA 1
ATOM 1648 C C . ASP A 1 216 ? 5.310 5.730 -5.742 1.00 88.25 216 ASP A C 1
ATOM 1650 O O . ASP A 1 216 ? 4.546 5.781 -4.779 1.00 88.25 216 ASP A O 1
ATOM 1654 N N . GLU A 1 217 ? 6.355 6.536 -5.889 1.00 86.75 217 GLU A N 1
ATOM 1655 C CA . GLU A 1 217 ? 6.809 7.492 -4.881 1.00 86.75 217 GLU A CA 1
ATOM 1656 C C . GLU A 1 217 ? 6.885 6.884 -3.475 1.00 86.75 217 GLU A C 1
ATOM 1658 O O . GLU A 1 217 ? 6.420 7.443 -2.483 1.00 86.75 217 GLU A O 1
ATOM 1663 N N . ALA A 1 218 ? 7.544 5.724 -3.390 1.00 87.38 218 ALA A N 1
ATOM 1664 C CA . ALA A 1 218 ? 7.695 4.948 -2.163 1.00 87.38 218 ALA A CA 1
ATOM 1665 C C . ALA A 1 218 ? 8.246 5.750 -0.972 1.00 87.38 218 ALA A C 1
ATOM 1667 O O . ALA A 1 218 ? 8.040 5.349 0.166 1.00 87.38 218 ALA A O 1
ATOM 1668 N N . HIS A 1 219 ? 8.932 6.871 -1.200 1.00 84.50 219 HIS A N 1
ATOM 1669 C CA . HIS A 1 219 ? 9.398 7.756 -0.133 1.00 84.50 219 HIS A CA 1
ATOM 1670 C C . HIS A 1 219 ? 8.255 8.269 0.761 1.00 84.50 219 HIS A C 1
ATOM 1672 O O . HIS A 1 219 ? 8.437 8.391 1.972 1.00 84.50 219 HIS A O 1
ATOM 1678 N N . LEU A 1 220 ? 7.055 8.455 0.200 1.00 81.12 220 LEU A N 1
ATOM 1679 C CA . LEU A 1 220 ? 5.856 8.881 0.927 1.00 81.12 220 LEU A CA 1
ATOM 1680 C C . LEU A 1 220 ? 5.387 7.856 1.966 1.00 81.12 220 LEU A C 1
ATOM 1682 O O . LEU A 1 220 ? 4.687 8.209 2.911 1.00 81.12 220 LEU A O 1
ATOM 1686 N N . LEU A 1 221 ? 5.783 6.586 1.826 1.00 79.62 221 LEU A N 1
ATOM 1687 C CA . LEU A 1 221 ? 5.515 5.564 2.841 1.00 79.62 221 LEU A CA 1
ATOM 1688 C C . LEU A 1 221 ? 6.343 5.749 4.109 1.00 79.62 221 LEU A C 1
ATOM 1690 O O . LEU A 1 221 ? 5.963 5.247 5.169 1.00 79.62 221 LEU A O 1
ATOM 1694 N N . PHE A 1 222 ? 7.498 6.397 3.985 1.00 82.19 222 PHE A N 1
ATOM 1695 C CA . PHE A 1 222 ? 8.526 6.437 5.020 1.00 82.19 222 PHE A CA 1
ATOM 1696 C C . PHE A 1 222 ? 8.724 7.835 5.606 1.00 82.19 222 PHE A C 1
ATOM 1698 O O . PHE A 1 222 ? 9.296 7.959 6.690 1.00 82.19 222 PHE A O 1
ATOM 1705 N N . GLU A 1 223 ? 8.269 8.876 4.911 1.00 76.94 223 GLU A N 1
ATOM 1706 C CA . GLU A 1 223 ? 8.354 10.256 5.374 1.00 76.94 223 GLU A CA 1
ATOM 1707 C C . GLU A 1 223 ? 7.577 10.444 6.687 1.00 76.94 223 GLU A C 1
ATOM 1709 O O . GLU A 1 223 ? 6.429 10.020 6.822 1.00 76.94 223 GLU A O 1
ATOM 1714 N N . ASP A 1 224 ? 8.243 11.024 7.690 1.00 73.94 224 ASP A N 1
ATOM 1715 C CA . ASP A 1 224 ? 7.717 11.258 9.044 1.00 73.94 224 ASP A CA 1
ATOM 1716 C C . ASP A 1 224 ? 7.140 10.024 9.770 1.00 73.94 224 ASP A C 1
ATOM 1718 O O . ASP A 1 224 ? 6.431 10.148 10.777 1.00 73.94 224 ASP A O 1
ATOM 1722 N N . ALA A 1 225 ? 7.475 8.820 9.300 1.00 79.62 225 ALA A N 1
ATOM 1723 C CA . ALA A 1 225 ? 7.103 7.571 9.943 1.00 79.62 225 ALA A CA 1
ATOM 1724 C C . ALA A 1 225 ? 7.826 7.395 11.288 1.00 79.62 225 ALA A C 1
ATOM 1726 O O . ALA A 1 225 ? 9.036 7.611 11.412 1.00 79.62 225 ALA A O 1
ATOM 1727 N N . SER A 1 226 ? 7.095 6.929 12.306 1.00 80.31 226 SER A N 1
ATOM 1728 C CA . SER A 1 226 ? 7.707 6.523 13.575 1.00 80.31 226 SER A CA 1
ATOM 1729 C C . SER A 1 226 ? 8.607 5.297 13.378 1.00 80.31 226 SER A C 1
ATOM 1731 O O . SER A 1 226 ? 8.444 4.518 12.435 1.00 80.31 226 SER A O 1
ATOM 1733 N N . LYS A 1 227 ? 9.563 5.081 14.288 1.00 83.12 227 LYS A N 1
ATOM 1734 C CA . LYS A 1 227 ? 10.457 3.912 14.215 1.00 83.12 227 LYS A CA 1
ATOM 1735 C C . LYS A 1 227 ? 9.677 2.603 14.307 1.00 83.12 227 LYS A C 1
ATOM 1737 O O . LYS A 1 227 ? 9.987 1.634 13.621 1.00 83.12 227 LYS A O 1
ATOM 1742 N N . GLU A 1 228 ? 8.651 2.597 15.143 1.00 79.81 228 GLU A N 1
ATOM 1743 C CA . GLU A 1 228 ? 7.741 1.483 15.367 1.00 79.81 228 GLU A CA 1
ATOM 1744 C C . GLU A 1 228 ? 6.944 1.169 14.092 1.00 79.81 228 GLU A C 1
ATOM 1746 O O . GLU A 1 228 ? 6.743 0.001 13.739 1.00 79.81 228 GLU A O 1
ATOM 1751 N N . PHE A 1 229 ? 6.545 2.209 13.356 1.00 78.06 229 PHE A N 1
ATOM 1752 C CA . PHE A 1 229 ? 5.873 2.074 12.071 1.00 78.06 229 PHE A CA 1
ATOM 1753 C C . PHE A 1 229 ? 6.812 1.513 10.994 1.00 78.06 229 PHE A C 1
ATOM 1755 O O . PHE A 1 229 ? 6.475 0.518 10.352 1.00 78.06 229 PHE A O 1
ATOM 1762 N N . LEU A 1 230 ? 8.030 2.052 10.870 1.00 83.44 230 LEU A N 1
ATOM 1763 C CA . LEU A 1 230 ? 9.047 1.540 9.940 1.00 83.44 230 LEU A CA 1
ATOM 1764 C C . LEU A 1 230 ? 9.386 0.066 10.195 1.00 83.44 230 LEU A C 1
ATOM 1766 O O . LEU A 1 230 ? 9.446 -0.726 9.255 1.00 83.44 230 LEU A O 1
ATOM 1770 N N . SER A 1 231 ? 9.543 -0.322 11.463 1.00 83.75 231 SER A N 1
ATOM 1771 C CA . SER A 1 231 ? 9.787 -1.718 11.848 1.00 83.75 231 SER A CA 1
ATOM 1772 C C . SER A 1 231 ? 8.634 -2.638 11.431 1.00 83.75 231 SER A C 1
ATOM 1774 O O . SER A 1 231 ? 8.855 -3.768 10.993 1.00 83.75 231 SER A O 1
ATOM 1776 N N . SER A 1 232 ? 7.399 -2.139 11.498 1.00 80.69 232 SER A N 1
ATOM 1777 C CA . SER A 1 232 ? 6.215 -2.892 11.080 1.00 80.69 232 SER A CA 1
ATOM 1778 C C . SER A 1 232 ? 6.162 -3.085 9.567 1.00 80.69 232 SER A C 1
ATOM 1780 O O . SER A 1 232 ? 5.835 -4.185 9.113 1.00 80.69 232 SER A O 1
ATOM 1782 N N . ILE A 1 233 ? 6.530 -2.060 8.789 1.00 82.12 233 ILE A N 1
ATOM 1783 C CA . ILE A 1 233 ? 6.670 -2.186 7.333 1.00 82.12 233 ILE A CA 1
ATOM 1784 C C . ILE A 1 233 ? 7.741 -3.227 7.003 1.00 82.12 233 ILE A C 1
ATOM 1786 O O . ILE A 1 233 ? 7.474 -4.150 6.236 1.00 82.12 233 ILE A O 1
ATOM 1790 N N . GLU A 1 234 ? 8.929 -3.128 7.606 1.00 86.00 234 GLU A N 1
ATOM 1791 C CA . GLU A 1 234 ? 10.031 -4.064 7.356 1.00 86.00 234 GLU A CA 1
ATOM 1792 C C . GLU A 1 234 ? 9.613 -5.518 7.627 1.00 86.00 234 GLU A C 1
ATOM 1794 O O . GLU A 1 234 ? 9.822 -6.404 6.791 1.00 86.00 234 GLU A O 1
ATOM 1799 N N . GLN A 1 235 ? 8.972 -5.765 8.772 1.00 86.06 235 GLN A N 1
ATOM 1800 C CA . GLN A 1 235 ? 8.467 -7.085 9.134 1.00 86.06 235 GLN A CA 1
ATOM 1801 C C . GLN A 1 235 ? 7.440 -7.593 8.115 1.00 86.06 235 GLN A C 1
ATOM 1803 O O . GLN A 1 235 ? 7.498 -8.752 7.702 1.00 86.06 235 GLN A O 1
ATOM 1808 N N . THR A 1 236 ? 6.519 -6.735 7.685 1.00 83.31 236 THR A N 1
ATOM 1809 C CA . THR A 1 236 ? 5.449 -7.110 6.753 1.00 83.31 236 THR A CA 1
ATOM 1810 C C . THR A 1 236 ? 6.000 -7.422 5.363 1.00 83.31 236 THR A C 1
ATOM 1812 O O . THR A 1 236 ? 5.680 -8.469 4.802 1.00 83.31 236 THR A O 1
ATOM 1815 N N . VAL A 1 237 ? 6.910 -6.589 4.845 1.00 85.75 237 VAL A N 1
ATOM 1816 C CA . VAL A 1 237 ? 7.615 -6.816 3.570 1.00 85.75 237 VAL A CA 1
ATOM 1817 C C . VAL A 1 237 ? 8.370 -8.147 3.591 1.00 85.75 237 VAL A C 1
ATOM 1819 O O . VAL A 1 237 ? 8.355 -8.892 2.610 1.00 85.75 237 VAL A O 1
ATOM 1822 N N . ARG A 1 238 ? 8.997 -8.487 4.721 1.00 86.88 238 ARG A N 1
ATOM 1823 C CA . ARG A 1 238 ? 9.704 -9.761 4.891 1.00 86.88 238 ARG A CA 1
ATOM 1824 C C . ARG A 1 238 ? 8.750 -10.958 4.872 1.00 86.88 238 ARG A C 1
ATOM 1826 O O . ARG A 1 238 ? 9.049 -11.968 4.235 1.00 86.88 238 ARG A O 1
ATOM 1833 N N . LEU A 1 239 ? 7.634 -10.863 5.591 1.00 87.81 239 LEU A N 1
ATOM 1834 C CA . LEU A 1 239 ? 6.704 -11.974 5.796 1.00 87.81 239 LEU A CA 1
ATOM 1835 C C . LEU A 1 239 ? 5.816 -12.243 4.580 1.00 87.81 239 LEU A C 1
ATOM 1837 O O . LEU A 1 239 ? 5.599 -13.402 4.238 1.00 87.81 239 LEU A O 1
ATOM 1841 N N . ILE A 1 240 ? 5.343 -11.208 3.884 1.00 89.38 240 ILE A N 1
ATOM 1842 C CA . ILE A 1 240 ? 4.401 -11.377 2.768 1.00 89.38 240 ILE A CA 1
ATOM 1843 C C . ILE A 1 240 ? 5.005 -12.160 1.589 1.00 89.38 240 ILE A C 1
ATOM 1845 O O . ILE A 1 240 ? 4.286 -12.791 0.814 1.00 89.38 240 ILE A O 1
ATOM 1849 N N . ARG A 1 241 ? 6.340 -12.214 1.488 1.00 89.12 241 ARG A N 1
ATOM 1850 C CA . ARG A 1 241 ? 7.035 -13.014 0.473 1.00 89.12 241 ARG A CA 1
ATOM 1851 C C . ARG A 1 241 ? 6.661 -14.497 0.544 1.00 89.12 241 ARG A C 1
ATOM 1853 O O . ARG A 1 241 ? 6.477 -15.113 -0.501 1.00 89.12 241 ARG A O 1
ATOM 1860 N N . SER A 1 242 ? 6.492 -15.068 1.743 1.00 90.00 242 SER A N 1
ATOM 1861 C CA . SER A 1 242 ? 6.084 -16.478 1.893 1.00 90.00 242 SER A CA 1
ATOM 1862 C C . SER A 1 242 ? 4.641 -16.738 1.453 1.00 90.00 242 SER A C 1
ATOM 1864 O O . SER A 1 242 ? 4.237 -17.886 1.301 1.00 90.00 242 SER A O 1
ATOM 1866 N N . LYS A 1 243 ? 3.854 -15.685 1.213 1.00 92.25 243 LYS A N 1
ATOM 1867 C CA . LYS A 1 243 ? 2.497 -15.754 0.656 1.00 92.25 243 LYS A CA 1
ATOM 1868 C C . LYS A 1 243 ? 2.479 -15.650 -0.872 1.00 92.25 243 LYS A C 1
ATOM 1870 O O . LYS A 1 243 ? 1.413 -15.644 -1.485 1.00 92.25 243 LYS A O 1
ATOM 1875 N N . GLY A 1 244 ? 3.654 -15.567 -1.501 1.00 91.88 244 GLY A N 1
ATOM 1876 C CA . GLY A 1 244 ? 3.789 -15.383 -2.942 1.00 91.88 244 GLY A CA 1
ATOM 1877 C C . GLY A 1 244 ? 3.452 -13.964 -3.399 1.00 91.88 244 GLY A C 1
ATOM 1878 O O . GLY A 1 244 ? 2.975 -13.796 -4.520 1.00 91.88 244 GLY A O 1
ATOM 1879 N N . VAL A 1 245 ? 3.661 -12.953 -2.552 1.00 93.75 245 VAL A N 1
ATOM 1880 C CA . VAL A 1 245 ? 3.479 -11.540 -2.916 1.00 93.75 245 VAL A CA 1
ATOM 1881 C C . VAL A 1 245 ? 4.839 -10.889 -3.156 1.00 93.75 245 VAL A C 1
ATOM 1883 O O . VAL A 1 245 ? 5.732 -10.967 -2.311 1.00 93.75 245 VAL A O 1
ATOM 1886 N N . GLY A 1 246 ? 4.998 -10.245 -4.312 1.00 92.50 246 GLY A N 1
ATOM 1887 C CA . GLY A 1 246 ? 6.171 -9.430 -4.633 1.00 92.50 246 GLY A CA 1
ATOM 1888 C C . GLY A 1 246 ? 5.937 -7.956 -4.310 1.00 92.50 246 GLY A C 1
ATOM 1889 O O . GLY A 1 246 ? 4.824 -7.464 -4.466 1.00 92.50 246 GLY A O 1
ATOM 1890 N N . ILE A 1 247 ? 6.982 -7.241 -3.894 1.00 92.50 247 ILE A N 1
ATOM 1891 C CA . ILE A 1 247 ? 6.929 -5.797 -3.631 1.00 92.50 247 ILE A CA 1
ATOM 1892 C C . ILE A 1 247 ? 8.052 -5.100 -4.401 1.00 92.50 247 ILE A C 1
ATOM 1894 O O . ILE A 1 247 ? 9.216 -5.487 -4.296 1.00 92.50 247 ILE A O 1
ATOM 1898 N N . PHE A 1 248 ? 7.696 -4.050 -5.137 1.00 93.44 248 PHE A N 1
ATOM 1899 C CA . PHE A 1 248 ? 8.605 -3.114 -5.786 1.00 93.44 248 PHE A CA 1
ATOM 1900 C C . PHE A 1 248 ? 8.380 -1.716 -5.215 1.00 93.44 248 PHE A C 1
ATOM 1902 O O . PHE A 1 248 ? 7.279 -1.175 -5.287 1.00 93.44 248 PHE A O 1
ATOM 1909 N N . PHE A 1 249 ? 9.443 -1.121 -4.680 1.00 92.75 249 PHE A N 1
ATOM 1910 C CA . PHE A 1 249 ? 9.463 0.289 -4.309 1.00 92.75 249 PHE A CA 1
ATOM 1911 C C . PHE A 1 249 ? 10.063 1.093 -5.460 1.00 92.75 249 PHE A C 1
ATOM 1913 O O . PHE A 1 249 ? 11.198 0.834 -5.872 1.00 92.75 249 PHE A O 1
ATOM 1920 N N . VAL A 1 250 ? 9.303 2.051 -5.981 1.00 92.44 250 VAL A N 1
ATOM 1921 C CA . VAL A 1 250 ? 9.727 2.950 -7.053 1.00 92.44 250 VAL A CA 1
ATOM 1922 C C . VAL A 1 250 ? 9.972 4.321 -6.432 1.00 92.44 250 VAL A C 1
ATOM 1924 O O . VAL A 1 250 ? 9.104 4.895 -5.783 1.00 92.44 250 VAL A O 1
ATOM 1927 N N . THR A 1 251 ? 11.198 4.818 -6.568 1.00 90.44 251 THR A N 1
ATOM 1928 C CA . THR A 1 251 ? 11.618 6.105 -6.006 1.00 90.44 251 THR A CA 1
ATOM 1929 C C . THR A 1 251 ? 12.694 6.744 -6.880 1.00 90.44 251 THR A C 1
ATOM 1931 O O . THR A 1 251 ? 13.343 6.069 -7.687 1.00 90.44 251 THR A O 1
ATOM 1934 N N . GLN A 1 252 ? 12.908 8.045 -6.703 1.00 86.56 252 GLN A N 1
ATOM 1935 C CA . GLN A 1 252 ? 13.935 8.805 -7.410 1.00 86.56 252 GLN A CA 1
ATOM 1936 C C . GLN A 1 252 ? 15.341 8.476 -6.895 1.00 86.56 252 GLN A C 1
ATOM 1938 O O . GLN A 1 252 ? 16.282 8.377 -7.687 1.00 86.56 252 GLN A O 1
ATOM 1943 N N . SER A 1 253 ? 15.494 8.272 -5.583 1.00 83.88 253 SER A N 1
ATOM 1944 C CA . SER A 1 253 ? 16.777 7.975 -4.953 1.00 83.88 253 SER A CA 1
ATOM 1945 C C . SER A 1 253 ? 16.678 6.776 -4.003 1.00 83.88 253 SER A C 1
ATOM 1947 O O . SER A 1 253 ? 15.792 6.713 -3.154 1.00 83.88 253 SER A O 1
ATOM 1949 N N . PRO A 1 254 ? 17.646 5.838 -4.037 1.00 81.50 254 PRO A N 1
ATOM 1950 C CA . PRO A 1 254 ? 17.703 4.744 -3.065 1.00 81.50 254 PRO A CA 1
ATOM 1951 C C . PRO A 1 254 ? 17.798 5.197 -1.600 1.00 81.50 254 PRO A C 1
ATOM 1953 O O . PRO A 1 254 ? 17.532 4.398 -0.710 1.00 81.50 254 PRO A O 1
ATOM 1956 N N . LYS A 1 255 ? 18.206 6.450 -1.335 1.00 83.00 255 LYS A N 1
ATOM 1957 C CA . LYS A 1 255 ? 18.261 7.012 0.027 1.00 83.00 255 LYS A CA 1
ATOM 1958 C C . LYS A 1 255 ? 16.881 7.256 0.630 1.00 83.00 255 LYS A C 1
ATOM 1960 O O . LYS A 1 255 ? 16.788 7.371 1.847 1.00 83.00 255 LYS A O 1
ATOM 1965 N N . ASP A 1 256 ? 15.853 7.339 -0.205 1.00 85.31 256 ASP A N 1
ATOM 1966 C CA . ASP A 1 256 ? 14.497 7.643 0.242 1.00 85.31 256 ASP A CA 1
ATOM 1967 C C . ASP A 1 256 ? 13.815 6.404 0.848 1.00 85.31 256 ASP A C 1
ATOM 1969 O O . ASP A 1 256 ? 12.728 6.490 1.408 1.00 85.31 256 ASP A O 1
ATOM 1973 N N . ILE A 1 257 ? 14.470 5.240 0.754 1.00 88.25 257 ILE A N 1
ATOM 1974 C CA . ILE A 1 257 ? 14.041 3.982 1.359 1.00 88.25 257 ILE A CA 1
ATOM 1975 C C . ILE A 1 257 ? 14.933 3.699 2.580 1.00 88.25 257 ILE A C 1
ATOM 1977 O O . ILE A 1 257 ? 16.163 3.691 2.447 1.00 88.25 257 ILE A O 1
ATOM 1981 N N . PRO A 1 258 ? 14.355 3.409 3.761 1.00 88.69 258 PRO A N 1
ATOM 1982 C CA . PRO A 1 258 ? 15.110 3.010 4.946 1.00 88.69 258 PRO A CA 1
ATOM 1983 C C . PRO A 1 258 ? 16.057 1.836 4.674 1.00 88.69 258 PRO A C 1
ATOM 1985 O O . PRO A 1 258 ? 15.696 0.876 3.990 1.00 88.69 258 PRO A O 1
ATOM 1988 N N . SER A 1 259 ? 17.262 1.876 5.251 1.00 86.12 259 SER A N 1
ATOM 1989 C CA . SER A 1 259 ? 18.313 0.879 4.992 1.00 86.12 259 SER A CA 1
ATOM 1990 C C . SER A 1 259 ? 17.882 -0.552 5.293 1.00 86.12 259 SER A C 1
ATOM 1992 O O . SER A 1 259 ? 18.243 -1.461 4.548 1.00 86.12 259 SER A O 1
ATOM 1994 N N . ASP A 1 260 ? 17.099 -0.744 6.354 1.00 86.94 260 ASP A N 1
ATOM 1995 C CA . ASP A 1 260 ? 16.672 -2.069 6.807 1.00 86.94 260 ASP A CA 1
ATOM 1996 C C . ASP A 1 260 ? 15.664 -2.693 5.834 1.00 86.94 26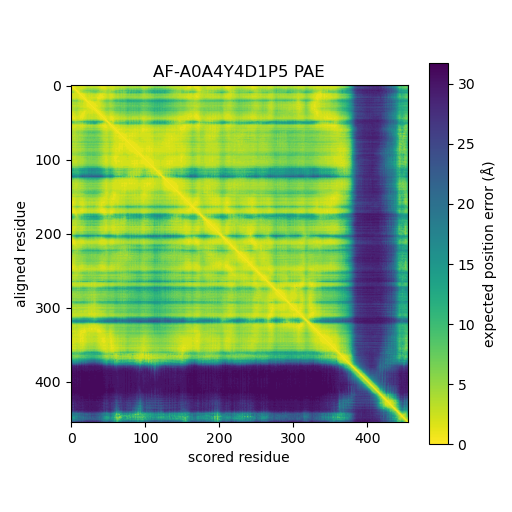0 ASP A C 1
ATOM 1998 O O . ASP A 1 260 ? 15.714 -3.896 5.581 1.00 86.94 260 ASP A O 1
ATOM 2002 N N . ILE A 1 261 ? 14.828 -1.861 5.200 1.00 87.25 261 ILE A N 1
ATOM 2003 C CA . ILE A 1 261 ? 13.899 -2.264 4.137 1.00 87.25 261 ILE A CA 1
ATOM 2004 C C . ILE A 1 261 ? 14.660 -2.488 2.831 1.00 87.25 261 ILE A C 1
ATOM 2006 O O . ILE A 1 261 ? 14.477 -3.518 2.186 1.00 87.25 261 ILE A O 1
ATOM 2010 N N . LEU A 1 262 ? 15.559 -1.569 2.459 1.00 85.25 262 LEU A N 1
ATOM 2011 C CA . LEU A 1 262 ? 16.393 -1.689 1.260 1.00 85.25 262 LEU A CA 1
ATOM 2012 C C . LEU A 1 262 ? 17.226 -2.981 1.282 1.00 85.25 262 LEU A C 1
ATOM 2014 O O . LEU A 1 262 ? 17.415 -3.604 0.240 1.00 85.25 262 LEU A O 1
ATOM 2018 N N . ALA A 1 263 ? 17.678 -3.413 2.464 1.00 83.12 263 ALA A N 1
ATOM 2019 C CA . ALA A 1 263 ? 18.397 -4.669 2.662 1.00 83.12 263 ALA A CA 1
ATOM 2020 C C . ALA A 1 263 ? 17.535 -5.925 2.425 1.00 83.12 263 ALA A C 1
ATOM 2022 O O . ALA A 1 263 ? 18.091 -6.989 2.159 1.00 83.12 263 ALA A O 1
ATOM 2023 N N . GLN A 1 264 ? 16.200 -5.822 2.484 1.00 83.50 264 GLN A N 1
ATOM 2024 C CA . GLN A 1 264 ? 15.289 -6.922 2.134 1.00 83.50 264 GLN A CA 1
ATOM 2025 C C . GLN A 1 264 ? 15.046 -7.036 0.620 1.00 83.50 264 GLN A C 1
ATOM 2027 O O . GLN A 1 264 ? 14.522 -8.051 0.155 1.00 83.50 264 GLN A O 1
ATOM 2032 N N . LEU A 1 265 ? 15.403 -6.012 -0.166 1.00 83.31 265 LEU A N 1
ATOM 2033 C CA . LEU A 1 265 ? 15.140 -5.973 -1.604 1.00 83.31 265 LEU A CA 1
ATOM 2034 C C . LEU A 1 265 ? 16.252 -6.687 -2.371 1.00 83.31 265 LEU A C 1
ATOM 2036 O O . LEU A 1 265 ? 17.357 -6.177 -2.542 1.00 83.31 265 LEU A O 1
ATOM 2040 N N . GLY A 1 266 ? 15.939 -7.883 -2.859 1.00 80.00 266 GLY A N 1
ATOM 2041 C CA . GLY A 1 266 ? 16.901 -8.717 -3.575 1.00 80.00 266 GLY A CA 1
ATOM 2042 C C . GLY A 1 266 ? 17.086 -8.387 -5.059 1.00 80.00 266 GLY A C 1
ATOM 2043 O O . GLY A 1 266 ? 18.098 -8.762 -5.648 1.00 80.00 266 GLY A O 1
ATOM 2044 N N . ASN A 1 267 ? 16.131 -7.669 -5.655 1.00 89.56 267 ASN A N 1
ATOM 2045 C CA . ASN A 1 267 ? 16.143 -7.277 -7.062 1.00 89.56 267 ASN A CA 1
ATOM 2046 C C . ASN A 1 267 ? 16.219 -5.755 -7.170 1.00 89.56 267 ASN A C 1
ATOM 2048 O O . ASN A 1 267 ? 15.606 -5.039 -6.378 1.00 89.56 267 ASN A O 1
ATOM 2052 N N . ARG A 1 268 ? 16.936 -5.250 -8.174 1.00 91.38 268 ARG A N 1
ATOM 2053 C CA . ARG A 1 268 ? 17.081 -3.814 -8.406 1.00 91.38 268 ARG A CA 1
ATOM 2054 C C . ARG A 1 268 ? 17.106 -3.486 -9.891 1.00 91.38 268 ARG A C 1
ATOM 2056 O O . ARG A 1 268 ? 17.826 -4.108 -10.668 1.00 91.38 268 ARG A O 1
ATOM 2063 N N . VAL A 1 269 ? 16.364 -2.439 -10.241 1.00 94.62 269 VAL A N 1
ATOM 2064 C CA . VAL A 1 269 ? 16.369 -1.796 -11.556 1.00 94.62 269 VAL A CA 1
ATOM 2065 C C . VAL A 1 269 ? 16.728 -0.331 -11.337 1.00 94.62 269 VAL A C 1
ATOM 2067 O O . VAL A 1 269 ? 15.922 0.440 -10.829 1.00 94.62 269 VAL A O 1
ATOM 2070 N N . GLN A 1 270 ? 17.961 0.048 -11.662 1.00 93.88 270 GLN A N 1
ATOM 2071 C CA . GLN A 1 270 ? 18.480 1.389 -11.407 1.00 93.88 270 GLN A CA 1
ATOM 2072 C C . GLN A 1 270 ? 18.660 2.148 -12.714 1.00 93.88 270 GLN A C 1
ATOM 2074 O O . GLN A 1 270 ? 19.550 1.846 -13.510 1.00 93.88 270 GLN A O 1
ATOM 2079 N N . HIS A 1 271 ? 17.836 3.172 -12.903 1.00 94.75 271 HIS A N 1
ATOM 2080 C CA . HIS A 1 271 ? 18.022 4.154 -13.964 1.00 94.75 271 HIS A CA 1
ATOM 2081 C C . HIS A 1 271 ? 19.163 5.127 -13.638 1.00 94.75 271 HIS A C 1
ATOM 2083 O O . HIS A 1 271 ? 19.799 5.039 -12.584 1.00 94.75 271 HIS A O 1
ATOM 2089 N N . ALA A 1 272 ? 19.431 6.046 -14.566 1.00 93.06 272 ALA A N 1
ATOM 2090 C CA . ALA A 1 272 ? 20.504 7.023 -14.448 1.00 93.06 272 ALA A CA 1
ATOM 2091 C C . ALA A 1 272 ? 20.490 7.754 -13.094 1.00 93.06 272 ALA A C 1
ATOM 2093 O O . ALA A 1 272 ? 19.462 8.290 -12.684 1.00 93.06 272 ALA A O 1
ATOM 2094 N N . LEU A 1 273 ? 21.654 7.836 -12.449 1.00 89.75 273 LEU A N 1
ATOM 2095 C CA . LEU A 1 273 ? 21.876 8.671 -11.270 1.00 89.75 273 LEU A CA 1
ATOM 2096 C C . LEU A 1 273 ? 22.722 9.864 -11.694 1.00 89.75 273 LEU A C 1
ATOM 2098 O O . LEU A 1 273 ? 23.890 9.723 -12.060 1.00 89.75 273 LEU A O 1
ATOM 2102 N N . ARG A 1 274 ? 22.116 11.050 -11.688 1.00 85.69 274 ARG A N 1
ATOM 2103 C CA . ARG A 1 274 ? 22.830 12.289 -11.997 1.00 85.69 274 ARG A CA 1
ATOM 2104 C C . ARG A 1 274 ? 23.496 12.807 -10.727 1.00 85.69 274 ARG A C 1
ATOM 2106 O O . ARG A 1 274 ? 22.886 12.786 -9.665 1.00 85.69 274 ARG A O 1
ATOM 2113 N N . ALA A 1 275 ? 24.740 13.260 -10.850 1.00 86.69 275 ALA A N 1
ATOM 2114 C CA . ALA A 1 275 ? 25.477 13.863 -9.750 1.00 86.69 275 ALA A CA 1
ATOM 2115 C C . ALA A 1 275 ? 25.809 15.318 -10.082 1.00 86.69 275 ALA A C 1
ATOM 2117 O O . ALA A 1 275 ? 26.763 15.586 -10.812 1.00 86.69 275 ALA A O 1
ATOM 2118 N N . PHE A 1 276 ? 24.999 16.249 -9.574 1.00 88.38 276 PHE A N 1
ATOM 2119 C CA . PHE A 1 276 ? 25.197 17.688 -9.767 1.00 88.38 276 PHE A CA 1
ATOM 2120 C C . PHE A 1 276 ? 25.782 18.353 -8.518 1.00 88.38 276 PHE A C 1
ATOM 2122 O O . PHE A 1 276 ? 26.457 19.377 -8.621 1.00 88.38 276 PHE A O 1
ATOM 2129 N N . THR A 1 277 ? 25.559 17.756 -7.346 1.00 90.00 277 THR A N 1
ATOM 2130 C CA . THR A 1 277 ? 26.036 18.242 -6.050 1.00 90.00 277 THR A CA 1
ATOM 2131 C C . THR A 1 277 ? 27.030 17.267 -5.395 1.00 90.00 277 THR A C 1
ATOM 2133 O O . THR A 1 277 ? 27.085 16.083 -5.752 1.00 90.00 277 THR A O 1
ATOM 2136 N N . PRO A 1 278 ? 27.821 17.718 -4.399 1.00 89.94 278 PRO A N 1
ATOM 2137 C CA . PRO A 1 278 ? 28.652 16.822 -3.592 1.00 89.94 278 PRO A CA 1
ATOM 2138 C C . PRO A 1 278 ? 27.853 15.711 -2.894 1.00 89.94 278 PRO A C 1
ATOM 2140 O O . PRO A 1 278 ? 28.340 14.584 -2.768 1.00 89.94 278 PRO A O 1
ATOM 2143 N N . ASP A 1 279 ? 26.623 16.010 -2.471 1.00 87.25 279 ASP A N 1
ATOM 2144 C CA . ASP A 1 279 ? 25.748 15.040 -1.814 1.00 87.25 279 ASP A CA 1
ATOM 2145 C C . ASP A 1 279 ? 25.229 13.976 -2.783 1.00 87.25 279 ASP A C 1
ATOM 2147 O O . ASP A 1 279 ? 25.133 12.803 -2.393 1.00 87.25 279 ASP A O 1
ATOM 2151 N N . ASP A 1 280 ? 24.991 14.341 -4.047 1.00 86.75 280 ASP A N 1
ATOM 2152 C CA . ASP A 1 280 ? 24.653 13.393 -5.113 1.00 86.75 280 ASP A CA 1
ATOM 2153 C C . ASP A 1 280 ? 25.840 12.482 -5.428 1.00 86.75 280 ASP A C 1
ATOM 2155 O O . ASP A 1 280 ? 25.687 11.268 -5.535 1.00 86.75 280 ASP A O 1
ATOM 2159 N N . ALA A 1 281 ? 27.054 13.036 -5.514 1.00 87.69 281 ALA A N 1
ATOM 2160 C CA . ALA A 1 281 ? 28.262 12.244 -5.743 1.00 87.69 281 ALA A CA 1
ATOM 2161 C C . ALA A 1 281 ? 28.496 11.241 -4.599 1.00 87.69 281 ALA A C 1
ATOM 2163 O O . ALA A 1 281 ? 28.849 10.081 -4.826 1.00 87.69 281 ALA A O 1
ATOM 2164 N N . LYS A 1 282 ? 28.244 11.658 -3.352 1.00 88.81 282 LYS A N 1
ATOM 2165 C CA . LYS A 1 282 ? 28.263 10.762 -2.189 1.00 88.81 282 LYS A CA 1
ATOM 2166 C C . LYS A 1 282 ? 27.152 9.709 -2.274 1.00 88.81 282 LYS A C 1
ATOM 2168 O O . LYS A 1 282 ? 27.402 8.553 -1.940 1.00 88.81 282 LYS A O 1
ATOM 2173 N N . ALA A 1 283 ? 25.952 10.082 -2.728 1.00 85.62 283 ALA A N 1
ATOM 2174 C CA . ALA A 1 283 ? 24.828 9.166 -2.935 1.00 85.62 283 ALA A CA 1
ATOM 2175 C C . ALA A 1 283 ? 25.164 8.073 -3.948 1.00 85.62 283 ALA A C 1
ATOM 2177 O O . ALA A 1 283 ? 25.006 6.891 -3.649 1.00 85.62 283 ALA A O 1
ATOM 2178 N N . LEU A 1 284 ? 25.679 8.477 -5.109 1.00 89.81 284 LEU A N 1
ATOM 2179 C CA . LEU A 1 284 ? 26.088 7.597 -6.193 1.00 89.81 284 LEU A CA 1
ATOM 2180 C C . LEU A 1 284 ? 27.128 6.588 -5.709 1.00 89.81 284 LEU A C 1
ATOM 2182 O O . LEU A 1 284 ? 26.939 5.385 -5.874 1.00 89.81 284 LEU A O 1
ATOM 2186 N N . LYS A 1 285 ? 28.184 7.057 -5.034 1.00 90.25 285 LYS A N 1
ATOM 2187 C CA . LYS A 1 285 ? 29.217 6.177 -4.467 1.00 90.25 285 LYS A CA 1
ATOM 2188 C C . LYS A 1 285 ? 28.641 5.179 -3.473 1.00 90.25 285 LYS A C 1
ATOM 2190 O O . LYS A 1 285 ? 28.990 4.002 -3.518 1.00 90.25 285 LYS A O 1
ATOM 2195 N N . SER A 1 286 ? 27.750 5.620 -2.586 1.00 88.19 286 SER A N 1
ATOM 2196 C CA . SER A 1 286 ? 27.067 4.713 -1.660 1.00 88.19 286 SER A CA 1
ATOM 2197 C C . SER A 1 286 ? 26.215 3.681 -2.398 1.00 88.19 286 SER A C 1
ATOM 2199 O O . SER A 1 286 ? 26.315 2.499 -2.086 1.00 88.19 286 SER A O 1
ATOM 2201 N N . ALA A 1 287 ? 25.439 4.089 -3.405 1.00 87.31 287 ALA A N 1
ATOM 2202 C CA . ALA A 1 287 ? 24.608 3.185 -4.196 1.00 87.31 287 ALA A CA 1
ATOM 2203 C C . ALA A 1 287 ? 25.456 2.135 -4.933 1.00 87.31 287 ALA A C 1
ATOM 2205 O O . ALA A 1 287 ? 25.178 0.941 -4.825 1.00 87.31 287 ALA A O 1
ATOM 2206 N N . VAL A 1 288 ? 26.539 2.548 -5.598 1.00 90.06 288 VAL A N 1
ATOM 2207 C CA . VAL A 1 288 ? 27.474 1.655 -6.306 1.00 90.06 288 VAL A CA 1
ATOM 2208 C C . VAL A 1 288 ? 28.067 0.597 -5.374 1.00 90.06 288 VAL A C 1
ATOM 2210 O O . VAL A 1 288 ? 28.130 -0.572 -5.743 1.00 90.06 288 VAL A O 1
ATOM 2213 N N . ARG A 1 289 ? 28.431 0.961 -4.137 1.00 88.75 289 ARG A N 1
ATOM 2214 C CA . ARG A 1 289 ? 29.006 0.023 -3.150 1.00 88.75 289 ARG A CA 1
ATOM 2215 C C . ARG A 1 289 ? 28.055 -1.087 -2.706 1.00 88.75 289 ARG A C 1
ATOM 2217 O O . ARG A 1 289 ? 28.518 -2.057 -2.118 1.00 88.75 289 ARG A O 1
ATOM 2224 N N . THR A 1 290 ? 26.756 -0.942 -2.961 1.00 84.88 290 THR A N 1
ATOM 2225 C CA . THR A 1 290 ? 25.756 -1.972 -2.640 1.00 84.88 290 THR A CA 1
ATOM 2226 C C . THR A 1 290 ? 25.528 -2.966 -3.778 1.00 84.88 290 THR A C 1
ATOM 2228 O O . THR A 1 290 ? 24.783 -3.923 -3.594 1.00 84.88 290 THR A O 1
ATOM 2231 N N . TYR A 1 291 ? 26.143 -2.763 -4.949 1.00 87.50 291 TYR A N 1
ATOM 2232 C CA . TYR A 1 291 ? 26.097 -3.753 -6.018 1.00 87.50 291 TYR A CA 1
ATOM 2233 C C . TYR A 1 291 ? 27.075 -4.903 -5.752 1.00 87.50 291 TYR A C 1
ATOM 2235 O O . TYR A 1 291 ? 28.160 -4.687 -5.201 1.00 87.50 291 TYR A O 1
ATOM 2243 N N . PRO A 1 292 ? 26.734 -6.124 -6.194 1.00 86.44 292 PRO A N 1
ATOM 2244 C CA . PRO A 1 292 ? 27.701 -7.207 -6.285 1.00 86.44 292 PRO A CA 1
ATOM 2245 C C . PRO A 1 292 ? 28.831 -6.828 -7.254 1.00 86.44 292 PRO A C 1
ATOM 2247 O O . PRO A 1 292 ? 28.725 -5.878 -8.038 1.00 86.44 292 PRO A O 1
ATOM 2250 N N . LYS A 1 293 ? 29.942 -7.573 -7.198 1.00 86.00 293 LYS A N 1
ATOM 2251 C CA . LYS A 1 293 ? 31.080 -7.334 -8.094 1.00 86.00 293 LYS A CA 1
ATOM 2252 C C . LYS A 1 293 ? 30.617 -7.384 -9.550 1.00 86.00 293 LYS A C 1
ATOM 2254 O O . LYS A 1 293 ? 29.961 -8.329 -9.973 1.00 86.00 293 LYS A O 1
ATOM 2259 N N . SER A 1 294 ? 31.000 -6.359 -10.297 1.00 88.44 294 SER A N 1
ATOM 2260 C CA . SER A 1 294 ? 30.566 -6.118 -11.667 1.00 88.44 294 SER A CA 1
ATOM 2261 C C . SER A 1 294 ? 31.779 -5.916 -12.570 1.00 88.44 294 SER A C 1
ATOM 2263 O O . SER A 1 294 ? 32.813 -5.425 -12.120 1.00 88.44 294 SER A O 1
ATOM 2265 N N . ALA A 1 295 ? 31.647 -6.282 -13.846 1.00 90.50 295 ALA A N 1
ATOM 2266 C CA . ALA A 1 295 ? 32.633 -5.953 -14.875 1.00 90.50 295 ALA A CA 1
ATOM 2267 C C . ALA A 1 295 ? 32.538 -4.484 -15.337 1.00 90.50 295 ALA A C 1
ATOM 2269 O O . ALA A 1 295 ? 33.450 -3.983 -15.990 1.00 90.50 295 ALA A O 1
ATOM 2270 N N . TYR A 1 296 ? 31.436 -3.802 -15.016 1.00 93.44 296 TYR A N 1
ATOM 2271 C CA . TYR A 1 296 ? 31.216 -2.398 -15.349 1.00 93.44 296 TYR A CA 1
ATOM 2272 C C . TYR A 1 296 ? 31.840 -1.471 -14.301 1.00 93.44 296 TYR A C 1
ATOM 2274 O O . TYR A 1 296 ? 31.737 -1.731 -13.099 1.00 93.44 296 TYR A O 1
ATOM 2282 N N . ASP A 1 297 ? 32.367 -0.327 -14.743 1.00 94.44 297 ASP A N 1
ATOM 2283 C CA . ASP A 1 297 ? 32.517 0.836 -13.867 1.00 94.44 297 ASP A CA 1
ATOM 2284 C C . ASP A 1 297 ? 31.124 1.425 -13.620 1.00 94.44 297 ASP A C 1
ATOM 2286 O O . ASP A 1 297 ? 30.585 2.166 -14.441 1.00 94.44 297 ASP A O 1
ATOM 2290 N N . LEU A 1 298 ? 30.498 1.026 -12.513 1.00 94.38 298 LEU A N 1
ATOM 2291 C CA . LEU A 1 298 ? 29.127 1.424 -12.198 1.00 94.38 298 LEU A CA 1
ATOM 2292 C C . LEU A 1 298 ? 29.004 2.906 -11.832 1.00 94.38 298 LEU A C 1
ATOM 2294 O O . LEU A 1 298 ? 27.945 3.481 -12.068 1.00 94.38 298 LEU A O 1
ATOM 2298 N N . GLU A 1 299 ? 30.055 3.531 -11.291 1.00 92.88 299 GLU A N 1
ATOM 2299 C CA . GLU A 1 299 ? 30.041 4.969 -10.998 1.00 92.88 299 GLU A CA 1
ATOM 2300 C C . GLU A 1 299 ? 29.985 5.755 -12.310 1.00 92.88 299 GLU A C 1
ATOM 2302 O O . GLU A 1 299 ? 29.133 6.629 -12.474 1.00 92.88 299 GLU A O 1
ATOM 2307 N N . GLN A 1 300 ? 30.805 5.370 -13.292 1.00 94.12 300 GLN A N 1
ATOM 2308 C CA . GLN A 1 300 ? 30.759 5.968 -14.622 1.00 94.12 300 GLN A CA 1
ATOM 2309 C C . GLN A 1 300 ? 29.462 5.617 -15.366 1.00 94.12 300 GLN A C 1
ATOM 2311 O O . GLN A 1 300 ? 28.773 6.514 -15.852 1.00 94.12 300 GLN A O 1
ATOM 2316 N N . LEU A 1 301 ? 29.094 4.335 -15.427 1.00 95.44 301 LEU A N 1
ATOM 2317 C CA . LEU A 1 301 ? 27.946 3.853 -16.196 1.00 95.44 301 LEU A CA 1
ATOM 2318 C C . LEU A 1 301 ? 26.643 4.521 -15.750 1.00 95.44 301 LEU A C 1
ATOM 2320 O O . LEU A 1 301 ? 25.922 5.058 -16.588 1.00 95.44 301 LEU A O 1
ATOM 2324 N N . LEU A 1 302 ? 26.356 4.550 -14.442 1.00 94.56 302 LEU A N 1
ATOM 2325 C CA . LEU A 1 302 ? 25.110 5.113 -13.908 1.00 94.56 302 LEU A CA 1
ATOM 2326 C C . LEU A 1 302 ? 24.946 6.608 -14.218 1.00 94.56 302 LEU A C 1
ATOM 2328 O O . LEU A 1 302 ? 23.816 7.070 -14.368 1.00 94.56 302 LEU A O 1
ATOM 2332 N N . THR A 1 303 ? 26.044 7.354 -14.371 1.00 93.44 303 THR A N 1
ATOM 2333 C CA . THR A 1 303 ? 25.992 8.774 -14.762 1.00 93.44 303 THR A CA 1
ATOM 2334 C C . THR A 1 303 ? 25.770 8.986 -16.257 1.00 93.44 303 THR A C 1
ATOM 2336 O O . THR A 1 303 ? 25.332 10.066 -16.655 1.00 93.44 303 THR A O 1
ATOM 2339 N N . GLN A 1 304 ? 26.046 7.975 -17.085 1.00 94.69 304 GLN A N 1
ATOM 2340 C CA . GLN A 1 304 ? 26.010 8.057 -18.548 1.00 94.69 304 GLN A CA 1
ATOM 2341 C C . GLN A 1 304 ? 24.762 7.430 -19.172 1.00 94.69 304 GLN A C 1
ATOM 2343 O O . GLN A 1 304 ? 24.478 7.713 -20.334 1.00 94.69 304 GLN A O 1
ATOM 2348 N N . LEU A 1 305 ? 23.998 6.633 -18.416 1.00 95.94 305 LEU A N 1
ATOM 2349 C CA . LEU A 1 305 ? 22.774 5.999 -18.908 1.00 95.94 305 LEU A CA 1
ATOM 2350 C C . LEU A 1 305 ? 21.824 7.008 -19.571 1.00 95.94 305 LEU A C 1
ATOM 2352 O O . LEU A 1 305 ? 21.541 8.097 -19.042 1.00 95.94 305 LEU A O 1
ATOM 2356 N N . ALA A 1 306 ? 21.299 6.613 -20.729 1.00 93.56 306 ALA A N 1
ATOM 2357 C CA . ALA A 1 306 ? 20.241 7.339 -21.415 1.00 93.56 306 ALA A CA 1
ATOM 2358 C C . ALA A 1 306 ? 18.857 6.968 -20.851 1.00 93.56 306 ALA A C 1
ATOM 2360 O O . ALA A 1 306 ? 18.683 5.968 -20.151 1.00 93.56 306 ALA A O 1
ATOM 2361 N N . THR A 1 307 ? 17.836 7.767 -21.174 1.00 91.88 307 THR A N 1
ATOM 2362 C CA . THR A 1 307 ? 16.440 7.429 -20.855 1.00 91.88 307 THR A CA 1
ATOM 2363 C C . THR A 1 307 ? 16.099 6.042 -21.391 1.00 91.88 307 THR A C 1
ATOM 2365 O O . THR A 1 307 ? 16.443 5.712 -22.524 1.00 91.88 307 THR A O 1
ATOM 2368 N N . GLY A 1 308 ? 15.407 5.228 -20.592 1.00 92.06 308 GLY A N 1
ATOM 2369 C CA . GLY A 1 308 ? 15.061 3.851 -20.943 1.00 92.06 308 GLY A CA 1
ATOM 2370 C C . GLY A 1 308 ? 16.248 2.883 -20.921 1.00 92.06 308 GLY A C 1
ATOM 2371 O O . GLY A 1 308 ? 16.165 1.820 -21.527 1.00 92.06 308 GLY A O 1
ATOM 2372 N N . GLU A 1 309 ? 17.350 3.229 -20.269 1.00 96.00 309 GLU A N 1
ATOM 2373 C CA . GLU A 1 309 ? 18.417 2.295 -19.913 1.00 96.00 309 GLU A CA 1
ATOM 2374 C C . GLU A 1 309 ? 18.501 2.175 -18.391 1.00 96.00 309 GLU A C 1
ATOM 2376 O O . GLU A 1 309 ? 18.128 3.103 -17.664 1.00 96.00 309 GLU A O 1
ATOM 2381 N N . ALA A 1 310 ? 18.961 1.027 -17.907 1.00 96.81 310 ALA A N 1
ATOM 2382 C CA . ALA A 1 310 ? 19.170 0.774 -16.489 1.00 96.81 310 ALA A CA 1
ATOM 2383 C C . ALA A 1 310 ? 20.328 -0.193 -16.260 1.00 96.81 310 ALA A C 1
ATOM 2385 O O . ALA A 1 310 ? 20.713 -0.963 -17.140 1.00 96.81 310 ALA A O 1
ATOM 2386 N N . VAL A 1 311 ? 20.834 -0.190 -15.035 1.00 96.00 311 VAL A N 1
ATOM 2387 C CA . VAL A 1 311 ? 21.577 -1.313 -14.476 1.00 96.00 311 VAL A CA 1
ATOM 2388 C C . VAL A 1 311 ? 20.586 -2.198 -13.726 1.00 96.00 311 VAL A C 1
ATOM 2390 O O . VAL A 1 311 ? 19.883 -1.729 -12.831 1.00 96.00 311 VAL A O 1
ATOM 2393 N N . VAL A 1 312 ? 20.523 -3.472 -14.099 1.00 94.69 312 VAL A N 1
ATOM 2394 C CA . VAL A 1 312 ? 19.626 -4.465 -13.503 1.00 94.69 312 VAL A CA 1
ATOM 2395 C C . VAL A 1 312 ? 20.454 -5.505 -12.762 1.00 94.69 312 VAL A C 1
ATOM 2397 O O . VAL A 1 312 ? 21.470 -5.977 -13.271 1.00 94.69 312 VAL A O 1
ATOM 2400 N N . THR A 1 313 ? 20.020 -5.852 -11.556 1.00 91.62 313 THR A N 1
ATOM 2401 C CA . THR A 1 313 ? 20.522 -6.999 -10.796 1.00 91.62 313 THR A CA 1
ATOM 2402 C C . THR A 1 313 ? 19.344 -7.750 -10.196 1.00 91.62 313 THR A C 1
ATOM 2404 O O . THR A 1 313 ? 18.405 -7.145 -9.673 1.00 91.62 313 THR A O 1
ATOM 2407 N N . VAL A 1 314 ? 19.362 -9.070 -10.334 1.00 89.94 314 VAL A N 1
ATOM 2408 C CA . VAL A 1 314 ? 18.290 -9.968 -9.899 1.00 89.94 314 VAL A CA 1
ATOM 2409 C C . VAL A 1 314 ? 18.939 -11.122 -9.150 1.00 89.94 314 VAL A C 1
ATOM 2411 O O . VAL A 1 314 ? 20.001 -11.599 -9.554 1.00 89.94 314 VAL A O 1
ATOM 2414 N N . LEU A 1 315 ? 18.314 -11.555 -8.060 1.00 82.25 315 LEU A N 1
ATOM 2415 C CA . LEU A 1 315 ? 18.664 -12.797 -7.374 1.00 82.25 315 LEU A CA 1
ATOM 2416 C C . LEU A 1 315 ? 18.535 -13.986 -8.329 1.00 82.25 315 LEU A C 1
ATOM 2418 O O . LEU A 1 315 ? 17.460 -14.213 -8.883 1.00 82.25 315 LEU A O 1
ATOM 2422 N N . SER A 1 316 ? 19.604 -14.765 -8.482 1.00 78.75 316 SER A N 1
ATOM 2423 C CA . SER A 1 316 ? 19.512 -16.103 -9.068 1.00 78.75 316 SER A CA 1
ATOM 2424 C C . SER A 1 316 ? 19.252 -17.164 -7.997 1.00 78.75 316 SER A C 1
ATOM 2426 O O . SER A 1 316 ? 19.544 -16.964 -6.816 1.00 78.75 316 SER A O 1
ATOM 2428 N N . GLU A 1 317 ? 18.758 -18.324 -8.426 1.00 73.06 317 GLU A N 1
ATOM 2429 C CA . GLU A 1 317 ? 18.536 -19.499 -7.570 1.00 73.06 317 GLU A CA 1
ATOM 2430 C C . GLU A 1 317 ? 19.824 -19.994 -6.890 1.00 73.06 317 GLU A C 1
ATOM 2432 O O . GLU A 1 317 ? 19.781 -20.549 -5.794 1.00 73.06 317 GLU A O 1
ATOM 2437 N N . THR A 1 318 ? 20.987 -19.766 -7.509 1.00 72.81 318 THR A N 1
ATOM 2438 C CA . THR A 1 318 ? 22.296 -20.169 -6.974 1.00 72.81 318 THR A CA 1
ATOM 2439 C C . THR A 1 318 ? 22.903 -19.138 -6.020 1.00 72.81 318 THR A C 1
ATOM 2441 O O . THR A 1 318 ? 23.987 -19.371 -5.486 1.00 72.81 318 THR A O 1
ATOM 2444 N N . GLY A 1 319 ? 22.225 -18.007 -5.791 1.00 66.69 319 GLY A N 1
ATOM 2445 C CA . GLY A 1 319 ? 22.698 -16.913 -4.939 1.00 66.69 319 GLY A CA 1
ATOM 2446 C C . GLY A 1 319 ? 23.662 -15.940 -5.626 1.00 66.69 319 GLY A C 1
ATOM 2447 O O . GLY A 1 319 ? 24.109 -14.984 -4.996 1.00 66.69 319 GLY A O 1
ATOM 2448 N N . ASP A 1 320 ? 23.965 -16.139 -6.911 1.00 76.75 320 ASP A N 1
ATOM 2449 C CA . ASP A 1 320 ? 24.675 -15.142 -7.712 1.00 76.75 320 ASP A CA 1
ATOM 2450 C C . ASP A 1 320 ? 23.725 -14.004 -8.112 1.00 76.75 320 ASP A C 1
ATOM 2452 O O . ASP A 1 320 ? 22.533 -14.209 -8.347 1.00 76.75 320 ASP A O 1
ATOM 2456 N N . HIS A 1 321 ? 24.261 -12.792 -8.224 1.00 80.31 321 HIS A N 1
ATOM 2457 C CA . HIS A 1 321 ? 23.497 -11.592 -8.564 1.00 80.31 321 HIS A CA 1
ATOM 2458 C C . HIS A 1 321 ? 24.199 -10.849 -9.706 1.00 80.31 321 HIS A C 1
ATOM 2460 O O . HIS A 1 321 ? 24.952 -9.901 -9.461 1.00 80.31 321 HIS A O 1
ATOM 2466 N N . PRO A 1 322 ? 24.056 -11.299 -10.962 1.00 87.50 322 PRO A N 1
ATOM 2467 C CA . PRO A 1 322 ? 24.746 -10.666 -12.073 1.00 87.50 322 PRO A CA 1
ATOM 2468 C C . PRO A 1 322 ? 24.245 -9.234 -12.270 1.00 87.50 322 PRO A C 1
ATOM 2470 O O . PRO A 1 322 ? 23.050 -8.952 -12.210 1.00 87.50 322 PRO A O 1
ATOM 2473 N N . VAL A 1 323 ? 25.183 -8.327 -12.531 1.00 93.00 323 VAL A N 1
ATOM 2474 C CA . VAL A 1 323 ? 24.879 -6.943 -12.894 1.00 93.00 323 VAL A CA 1
ATOM 2475 C C . VAL A 1 323 ? 24.876 -6.833 -14.409 1.00 93.00 323 VAL A C 1
ATOM 2477 O O . VAL A 1 323 ? 25.866 -7.190 -15.045 1.00 93.00 323 VAL A O 1
ATOM 2480 N N . ALA A 1 324 ? 23.792 -6.316 -14.981 1.00 94.44 324 ALA A N 1
ATOM 2481 C CA . ALA A 1 324 ? 23.644 -6.154 -16.422 1.00 94.44 324 ALA A CA 1
ATOM 2482 C C . ALA A 1 324 ? 23.189 -4.738 -16.783 1.00 94.44 324 ALA A C 1
ATOM 2484 O O . ALA A 1 324 ? 22.166 -4.250 -16.297 1.00 94.44 324 ALA A O 1
ATOM 2485 N N . TRP A 1 325 ? 23.914 -4.091 -17.697 1.00 96.25 325 TRP A N 1
ATOM 2486 C CA . TRP A 1 325 ? 23.366 -2.941 -18.411 1.00 96.25 325 TRP A CA 1
ATOM 2487 C C . TRP A 1 325 ? 22.252 -3.416 -19.346 1.00 96.25 325 TRP A C 1
ATOM 2489 O O . TRP A 1 325 ? 22.455 -4.313 -20.163 1.00 96.25 325 TRP A O 1
ATOM 2499 N N . THR A 1 326 ? 21.070 -2.827 -19.203 1.00 95.94 326 THR A N 1
ATOM 2500 C CA . THR A 1 326 ? 19.839 -3.283 -19.847 1.00 95.94 326 THR A CA 1
ATOM 2501 C C . THR A 1 326 ? 19.132 -2.114 -20.520 1.00 95.94 326 THR A C 1
ATOM 2503 O O . THR A 1 326 ? 18.975 -1.040 -19.935 1.00 95.94 326 THR A O 1
ATOM 2506 N N . ARG A 1 327 ? 18.661 -2.330 -21.751 1.00 95.44 327 ARG A N 1
ATOM 2507 C CA . ARG A 1 327 ? 17.824 -1.375 -22.487 1.00 95.44 327 ARG A CA 1
ATOM 2508 C C . ARG A 1 327 ? 16.362 -1.797 -22.360 1.00 95.44 327 ARG A C 1
ATOM 2510 O O . ARG A 1 327 ? 16.019 -2.942 -22.642 1.00 95.44 327 ARG A O 1
ATOM 2517 N N . MET A 1 328 ? 15.508 -0.875 -21.927 1.00 94.94 328 MET A N 1
ATOM 2518 C CA . MET A 1 328 ? 14.085 -1.129 -21.704 1.00 94.94 328 MET A CA 1
ATOM 2519 C C . MET A 1 328 ? 13.326 -1.241 -23.019 1.00 94.94 328 MET A C 1
ATOM 2521 O O . MET A 1 328 ? 13.624 -0.522 -23.977 1.00 94.94 328 MET A O 1
ATOM 2525 N N . ARG A 1 329 ? 12.303 -2.097 -23.025 1.00 95.62 329 ARG A N 1
ATOM 2526 C CA . ARG A 1 329 ? 11.309 -2.177 -24.098 1.00 95.62 329 ARG A CA 1
ATOM 2527 C C . ARG A 1 329 ? 10.500 -0.881 -24.191 1.00 95.62 329 ARG A C 1
ATOM 2529 O O . ARG A 1 329 ? 10.339 -0.168 -23.203 1.00 95.62 329 ARG A O 1
ATOM 2536 N N . ALA A 1 330 ? 9.992 -0.585 -25.382 1.00 95.19 330 ALA A N 1
ATOM 2537 C CA . ALA A 1 330 ? 9.019 0.479 -25.576 1.00 95.19 330 ALA A CA 1
ATOM 2538 C C . ALA A 1 330 ? 7.697 0.101 -24.875 1.00 95.19 330 ALA A C 1
ATOM 2540 O O . ALA A 1 330 ? 7.205 -1.014 -25.113 1.00 95.19 330 ALA A O 1
ATOM 2541 N N . PRO A 1 331 ? 7.121 0.993 -24.041 1.00 94.12 331 PRO A N 1
ATOM 2542 C CA . PRO A 1 331 ? 5.806 0.785 -23.440 1.00 94.12 331 PRO A CA 1
ATOM 2543 C C . PRO A 1 331 ? 4.748 0.548 -24.515 1.00 94.12 331 PRO A C 1
ATOM 2545 O O . PRO A 1 331 ? 4.762 1.206 -25.553 1.00 94.12 331 PRO A O 1
ATOM 2548 N N . GLN A 1 332 ? 3.864 -0.422 -24.290 1.00 96.38 332 GLN A N 1
ATOM 2549 C CA . GLN A 1 332 ? 2.788 -0.767 -25.230 1.00 96.38 332 GLN A CA 1
ATOM 2550 C C . GLN A 1 332 ? 1.458 -0.093 -24.883 1.00 96.38 332 GLN A C 1
ATOM 2552 O O . GLN A 1 332 ? 0.581 -0.025 -25.740 1.00 96.38 332 GLN A O 1
ATOM 2557 N N . SER A 1 333 ? 1.317 0.403 -23.656 1.00 96.75 333 SER A N 1
ATOM 2558 C CA . SER A 1 333 ? 0.147 1.147 -23.187 1.00 96.75 333 SER A CA 1
ATOM 2559 C C . SER A 1 333 ? 0.360 2.655 -23.336 1.00 96.75 333 SER A C 1
ATOM 2561 O O . SER A 1 333 ? 1.466 3.107 -23.653 1.00 96.75 333 SER A O 1
ATOM 2563 N N . LEU A 1 334 ? -0.703 3.432 -23.145 1.00 96.12 334 LEU A N 1
ATOM 2564 C CA . LEU A 1 334 ? -0.668 4.886 -23.275 1.00 96.12 334 LEU A CA 1
ATOM 2565 C C . LEU A 1 334 ? 0.305 5.499 -22.255 1.00 96.12 334 LEU A C 1
ATOM 2567 O O . LEU A 1 334 ? 0.209 5.253 -21.057 1.00 96.12 334 LEU A O 1
ATOM 2571 N N . MET A 1 335 ? 1.251 6.311 -22.738 1.00 92.12 335 MET A N 1
ATOM 2572 C CA . MET A 1 335 ? 2.232 7.037 -21.909 1.00 92.12 335 MET A CA 1
ATOM 2573 C C . MET A 1 335 ? 1.716 8.431 -21.512 1.00 92.12 335 MET A C 1
ATOM 2575 O O . MET A 1 335 ? 2.453 9.417 -21.558 1.00 92.12 335 MET A O 1
ATOM 2579 N N . GLN A 1 336 ? 0.423 8.509 -21.215 1.00 93.50 336 GLN A N 1
ATOM 2580 C CA . GLN A 1 336 ? -0.319 9.681 -20.759 1.00 93.50 336 GLN A CA 1
ATOM 2581 C C . GLN A 1 336 ? -1.470 9.194 -19.871 1.00 93.50 336 GLN A C 1
ATOM 2583 O O . GLN A 1 336 ? -1.892 8.046 -20.037 1.00 93.50 336 GLN A O 1
ATOM 2588 N N . PRO A 1 337 ? -2.008 10.038 -18.975 1.00 94.12 337 PRO A N 1
ATOM 2589 C CA . PRO A 1 337 ? -3.220 9.697 -18.245 1.00 94.12 337 PRO A CA 1
ATOM 2590 C C . PRO A 1 337 ? -4.346 9.280 -19.199 1.00 94.12 337 PRO A C 1
ATOM 2592 O O . PRO A 1 337 ? -4.507 9.859 -20.278 1.00 94.12 337 PRO A O 1
ATOM 2595 N N . ALA A 1 338 ? -5.133 8.281 -18.801 1.00 94.81 338 ALA A N 1
ATOM 2596 C CA . ALA A 1 338 ? -6.360 7.945 -19.510 1.00 94.81 338 ALA A CA 1
ATOM 2597 C C . ALA A 1 338 ? -7.346 9.123 -19.440 1.00 94.81 338 ALA A C 1
ATOM 2599 O O . ALA A 1 338 ? -7.320 9.914 -18.493 1.00 94.81 338 ALA A O 1
ATOM 2600 N N . SER A 1 339 ? -8.229 9.249 -20.436 1.00 95.19 339 SER A N 1
ATOM 2601 C CA . SER A 1 339 ? -9.241 10.306 -20.392 1.00 95.19 339 SER A CA 1
ATOM 2602 C C . SER A 1 339 ? -10.201 10.083 -19.211 1.00 95.19 339 SER A C 1
ATOM 2604 O O . SER A 1 339 ? -10.448 8.930 -18.837 1.00 95.19 339 SER A O 1
ATOM 2606 N N . PRO A 1 340 ? -10.782 11.148 -18.629 1.00 93.50 340 PRO A N 1
ATOM 2607 C CA . PRO A 1 340 ? -11.752 11.009 -17.547 1.00 93.50 340 PRO A CA 1
ATOM 2608 C C . PRO A 1 340 ? -12.918 10.078 -17.901 1.00 93.50 340 PRO A C 1
ATOM 2610 O O . PRO A 1 340 ? -13.345 9.298 -17.058 1.00 93.50 340 PRO A O 1
ATOM 2613 N N . GLU A 1 341 ? -13.382 10.108 -19.151 1.00 96.19 341 GLU A N 1
ATOM 2614 C CA . GLU A 1 341 ? -14.467 9.260 -19.654 1.00 96.19 341 GLU A CA 1
ATOM 2615 C C . GLU A 1 341 ? -14.055 7.787 -19.727 1.00 96.19 341 GLU A C 1
ATOM 2617 O O . GLU A 1 341 ? -14.866 6.904 -19.450 1.00 96.19 341 GLU A O 1
ATOM 2622 N N . ALA A 1 342 ? -12.796 7.508 -20.081 1.00 96.06 342 ALA A N 1
ATOM 2623 C CA . ALA A 1 342 ? -12.264 6.150 -20.094 1.00 96.06 342 ALA A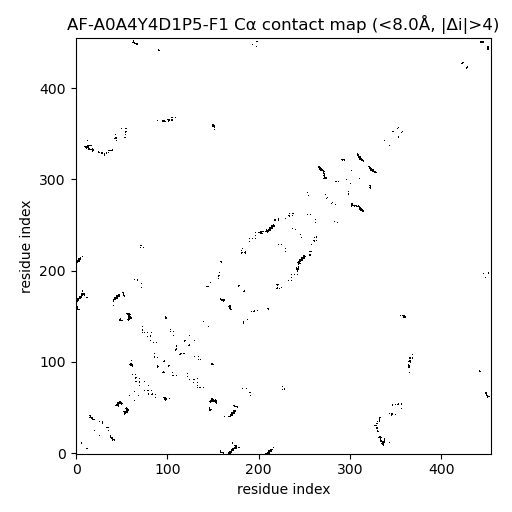 CA 1
ATOM 2624 C C . ALA A 1 342 ? -12.166 5.577 -18.673 1.00 96.06 342 ALA A C 1
ATOM 2626 O O . ALA A 1 342 ? -12.529 4.420 -18.451 1.00 96.06 342 ALA A O 1
ATOM 2627 N N . ILE A 1 343 ? -11.733 6.394 -17.706 1.00 95.38 343 ILE A N 1
ATOM 2628 C CA . ILE A 1 343 ? -11.716 6.023 -16.285 1.00 95.38 343 ILE A CA 1
ATOM 2629 C C . ILE A 1 343 ? -13.145 5.750 -15.801 1.00 95.38 343 ILE A C 1
ATOM 2631 O O . ILE A 1 343 ? -13.403 4.680 -15.254 1.00 95.38 343 ILE A O 1
ATOM 2635 N N . ASP A 1 344 ? -14.089 6.659 -16.065 1.00 95.31 344 ASP A N 1
ATOM 2636 C CA . ASP A 1 344 ? -15.488 6.521 -15.636 1.00 95.31 344 ASP A CA 1
ATOM 2637 C C . ASP A 1 344 ? -16.150 5.270 -16.230 1.00 95.31 344 ASP A C 1
ATOM 2639 O O . ASP A 1 344 ? -16.888 4.565 -15.536 1.00 95.31 344 ASP A O 1
ATOM 2643 N N . ALA A 1 345 ? -15.855 4.952 -17.494 1.00 97.12 345 ALA A N 1
ATOM 2644 C CA . ALA A 1 345 ? -16.340 3.740 -18.145 1.00 97.12 345 ALA A CA 1
ATOM 2645 C C . ALA A 1 345 ? -15.792 2.466 -17.481 1.00 97.12 345 ALA A C 1
ATOM 2647 O O . ALA A 1 345 ? -16.554 1.527 -17.253 1.00 97.12 345 ALA A O 1
ATOM 2648 N N . ILE A 1 346 ? -14.499 2.435 -17.139 1.00 96.94 346 ILE A N 1
ATOM 2649 C CA . ILE A 1 346 ? -13.869 1.295 -16.453 1.00 96.94 346 ILE A CA 1
ATOM 2650 C C . ILE A 1 346 ? -14.447 1.119 -15.046 1.00 96.94 346 ILE A C 1
ATOM 2652 O O . ILE A 1 346 ? -14.811 0.006 -14.673 1.00 96.94 346 ILE A O 1
ATOM 2656 N N . VAL A 1 347 ? -14.580 2.207 -14.282 1.00 96.44 347 VAL A N 1
ATOM 2657 C CA . VAL A 1 347 ? -15.146 2.168 -12.924 1.00 96.44 347 VAL A CA 1
ATOM 2658 C C . VAL A 1 347 ? -16.594 1.688 -12.955 1.00 96.44 347 VAL A C 1
ATOM 2660 O O . VAL A 1 347 ? -16.947 0.769 -12.221 1.00 96.44 347 VAL A O 1
ATOM 2663 N N . SER A 1 348 ? -17.417 2.244 -13.849 1.00 96.12 348 SER A N 1
ATOM 2664 C CA . SER A 1 348 ? -18.832 1.868 -13.983 1.00 96.12 348 SER A CA 1
ATOM 2665 C C . SER A 1 348 ? -19.025 0.416 -14.430 1.00 96.12 348 SER A C 1
ATOM 2667 O O . SER A 1 348 ? -20.046 -0.193 -14.121 1.00 96.12 348 SER A O 1
ATOM 2669 N N . ALA A 1 349 ? -18.060 -0.140 -15.166 1.00 96.25 349 ALA A N 1
ATOM 2670 C CA . ALA A 1 349 ? -18.071 -1.533 -15.597 1.00 96.25 349 ALA A CA 1
ATOM 2671 C C . ALA A 1 349 ? -17.523 -2.506 -14.538 1.00 96.25 349 ALA A C 1
ATOM 2673 O O . ALA A 1 349 ? -17.670 -3.719 -14.710 1.00 96.25 349 ALA A O 1
ATOM 2674 N N . SER A 1 350 ? -16.888 -2.020 -13.463 1.00 96.38 350 SER A N 1
ATOM 2675 C CA . SER A 1 350 ? -16.320 -2.905 -12.448 1.00 96.38 350 SER A CA 1
ATOM 2676 C C . SER A 1 350 ? -17.433 -3.624 -11.678 1.00 96.38 350 SER A C 1
ATOM 2678 O O . SER A 1 350 ? -18.304 -2.976 -11.091 1.00 96.38 350 SER A O 1
ATOM 2680 N N . PRO A 1 351 ? -17.395 -4.966 -11.588 1.00 95.19 351 PRO A N 1
ATOM 2681 C CA . PRO A 1 351 ? -18.375 -5.718 -10.806 1.00 95.19 351 PRO A CA 1
ATOM 2682 C C . PRO A 1 351 ? -18.261 -5.433 -9.302 1.00 95.19 351 PRO A C 1
ATOM 2684 O O . PRO A 1 351 ? -19.221 -5.650 -8.568 1.00 95.19 351 PRO A O 1
ATOM 2687 N N . LEU A 1 352 ? -17.112 -4.927 -8.839 1.00 96.88 352 LEU A N 1
ATOM 2688 C CA . LEU A 1 352 ? -16.887 -4.599 -7.432 1.00 96.88 352 LEU A CA 1
ATOM 2689 C C . LEU A 1 352 ? -17.658 -3.357 -6.988 1.00 96.88 352 LEU A C 1
ATOM 2691 O O . LEU A 1 352 ? -17.921 -3.196 -5.799 1.00 96.88 352 LEU A O 1
ATOM 2695 N N . LEU A 1 353 ? -18.065 -2.496 -7.925 1.00 95.81 353 LEU A N 1
ATOM 2696 C CA . LEU A 1 353 ? -18.836 -1.299 -7.605 1.00 95.81 353 LEU A CA 1
ATOM 2697 C C . LEU A 1 353 ? -20.210 -1.650 -7.015 1.00 95.81 353 LEU A C 1
ATOM 2699 O O . LEU A 1 353 ? -20.700 -0.936 -6.146 1.00 95.81 353 LEU A O 1
ATOM 2703 N N . ALA A 1 354 ? -20.796 -2.780 -7.422 1.00 95.25 354 ALA A N 1
ATOM 2704 C CA . ALA A 1 354 ? -22.053 -3.271 -6.858 1.00 95.25 354 ALA A CA 1
ATOM 2705 C C . ALA A 1 354 ? -21.932 -3.639 -5.370 1.00 95.25 354 ALA A C 1
ATOM 2707 O O . ALA A 1 354 ? -22.921 -3.587 -4.645 1.00 95.25 354 ALA A O 1
ATOM 2708 N N . THR A 1 355 ? -20.732 -4.017 -4.922 1.00 95.75 355 THR A N 1
ATOM 2709 C CA . THR A 1 355 ? -20.465 -4.372 -3.528 1.00 95.75 355 THR A CA 1
ATOM 2710 C C . THR A 1 355 ? -19.945 -3.178 -2.745 1.00 95.75 355 THR A C 1
ATOM 2712 O O . THR A 1 355 ? -20.489 -2.898 -1.690 1.00 95.75 355 THR A O 1
ATOM 2715 N N . TYR A 1 356 ? -18.932 -2.464 -3.244 1.00 96.31 356 TYR A N 1
ATOM 2716 C CA . TYR A 1 356 ? -18.213 -1.436 -2.477 1.00 96.31 356 TYR A CA 1
ATOM 2717 C C . TYR A 1 356 ? -18.600 0.011 -2.795 1.00 96.31 356 TYR A C 1
ATOM 2719 O O . TYR A 1 356 ? -18.144 0.932 -2.112 1.00 96.31 356 TYR A O 1
ATOM 2727 N N . GLY A 1 357 ? -19.422 0.238 -3.822 1.00 93.56 357 GLY A N 1
ATOM 2728 C CA . GLY A 1 357 ? -19.759 1.581 -4.294 1.00 93.56 357 GLY A CA 1
ATOM 2729 C C . GLY A 1 357 ? -20.467 2.430 -3.239 1.00 93.56 357 GLY A C 1
ATOM 2730 O O . GLY A 1 357 ? -20.055 3.561 -2.984 1.00 93.56 357 GLY A O 1
ATOM 2731 N N . GLU A 1 358 ? -21.493 1.878 -2.593 1.00 91.94 358 GLU A N 1
ATOM 2732 C CA . GLU A 1 358 ? -22.285 2.585 -1.585 1.00 91.94 358 GLU A CA 1
ATOM 2733 C C . GLU A 1 358 ? -21.758 2.302 -0.175 1.00 91.94 358 GLU A C 1
ATOM 2735 O O . GLU A 1 358 ? -21.561 1.148 0.203 1.00 91.94 358 GLU A O 1
ATOM 2740 N N . ALA A 1 359 ? -21.515 3.363 0.600 1.00 91.50 359 ALA A N 1
ATOM 2741 C CA . ALA A 1 359 ? -21.186 3.227 2.013 1.00 91.50 359 ALA A CA 1
ATOM 2742 C C . ALA A 1 359 ? -22.441 2.832 2.802 1.00 91.50 359 ALA A C 1
ATOM 2744 O O . ALA A 1 359 ? -23.515 3.389 2.578 1.00 91.50 359 ALA A O 1
ATOM 2745 N N . VAL A 1 360 ? -22.300 1.899 3.740 1.00 89.31 360 VAL A N 1
ATOM 2746 C CA . VAL A 1 360 ? -23.408 1.427 4.577 1.00 89.31 360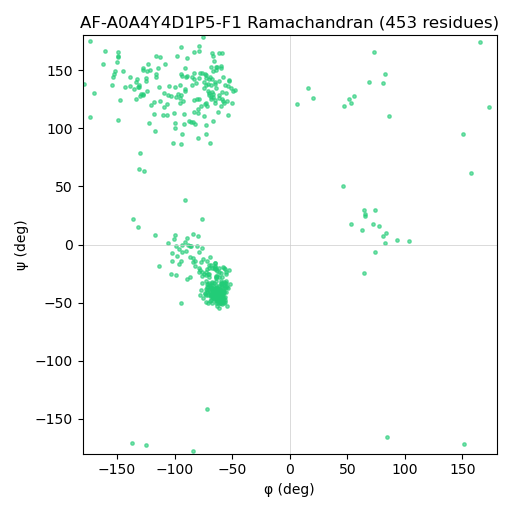 VAL A CA 1
ATOM 2747 C C . VAL A 1 360 ? -23.163 1.852 6.020 1.00 89.31 360 VAL A C 1
ATOM 2749 O O . VAL A 1 360 ? -22.144 1.494 6.600 1.00 89.31 360 VAL A O 1
ATOM 2752 N N . ASP A 1 361 ? -24.117 2.578 6.603 1.00 85.25 361 ASP A N 1
ATOM 2753 C CA . ASP A 1 361 ? -24.132 2.921 8.030 1.00 85.25 361 ASP A CA 1
ATOM 2754 C C . ASP A 1 361 ? -25.084 1.955 8.749 1.00 85.25 361 ASP A C 1
ATOM 2756 O O . ASP A 1 361 ? -26.310 2.051 8.628 1.00 85.25 361 ASP A O 1
ATOM 2760 N N . ARG A 1 362 ? -24.518 0.936 9.402 1.00 87.88 362 ARG A N 1
ATOM 2761 C CA . ARG A 1 362 ? -25.268 -0.038 10.208 1.00 87.88 362 ARG A CA 1
ATOM 2762 C C . ARG A 1 362 ? -25.201 0.346 11.680 1.00 87.88 362 ARG A C 1
ATOM 2764 O O . ARG A 1 362 ? -24.304 1.063 12.095 1.00 87.88 362 ARG A O 1
ATOM 2771 N N . GLU A 1 363 ? -26.115 -0.206 12.475 1.00 85.38 363 GLU A N 1
ATOM 2772 C CA . GLU A 1 363 ? -26.042 -0.095 13.933 1.00 85.38 363 GLU A CA 1
ATOM 2773 C C . GLU A 1 363 ? -24.696 -0.645 14.445 1.00 85.38 363 GLU A C 1
ATOM 2775 O O . GLU A 1 363 ? -24.344 -1.804 14.203 1.00 85.38 363 GLU A O 1
ATOM 2780 N N . SER A 1 364 ? -23.943 0.209 15.131 1.00 90.25 364 SER A N 1
ATOM 2781 C CA . SER A 1 364 ? -22.572 -0.004 15.587 1.00 90.25 364 SER A CA 1
ATOM 2782 C C . SER A 1 364 ? -22.457 0.205 17.104 1.00 90.25 364 SER A C 1
ATOM 2784 O O . SER A 1 364 ? -23.453 0.393 17.812 1.00 90.25 364 SER A O 1
ATOM 2786 N N . ALA A 1 365 ? -21.230 0.188 17.635 1.00 87.75 365 ALA A N 1
ATOM 2787 C CA . ALA A 1 365 ? -20.980 0.522 19.034 1.00 87.75 365 ALA A CA 1
ATOM 2788 C C . ALA A 1 365 ? -21.548 1.894 19.426 1.00 87.75 365 ALA A C 1
ATOM 2790 O O . ALA A 1 365 ? -22.043 2.038 20.545 1.00 87.75 365 ALA A O 1
ATOM 2791 N N . TYR A 1 366 ? -21.502 2.877 18.520 1.00 88.06 366 TYR A N 1
ATOM 2792 C CA . TYR A 1 366 ? -21.999 4.219 18.792 1.00 88.06 366 TYR A CA 1
ATOM 2793 C C . TYR A 1 366 ? -23.500 4.215 19.100 1.00 88.06 366 TYR A C 1
ATOM 2795 O O . TYR A 1 366 ? -23.925 4.689 20.158 1.00 88.06 366 TYR A O 1
ATOM 2803 N N . GLU A 1 367 ? -24.307 3.643 18.204 1.00 89.31 367 GLU A N 1
ATOM 2804 C CA . GLU A 1 367 ? -25.763 3.625 18.348 1.00 89.31 367 GLU A CA 1
ATOM 2805 C C . GLU A 1 367 ? -26.194 2.770 19.551 1.00 89.31 367 GLU A C 1
ATOM 2807 O O . GLU A 1 367 ? -27.063 3.183 20.323 1.00 89.31 367 GLU A O 1
ATOM 2812 N N . LEU A 1 368 ? -25.539 1.624 19.779 1.00 86.25 368 LEU A N 1
ATOM 2813 C CA . LEU A 1 368 ? -25.860 0.731 20.897 1.00 86.25 368 LEU A CA 1
ATOM 2814 C C . LEU A 1 368 ? -25.562 1.357 22.263 1.00 86.25 368 LEU A C 1
ATOM 2816 O O . LEU A 1 368 ? -26.364 1.218 23.189 1.00 86.25 368 LEU A O 1
ATOM 2820 N N . LEU A 1 369 ? -24.420 2.030 22.417 1.00 85.88 369 LEU A N 1
ATOM 2821 C CA . LEU A 1 369 ? -24.040 2.644 23.692 1.00 85.88 369 LEU A CA 1
ATOM 2822 C C . LEU A 1 369 ? -24.893 3.872 24.008 1.00 85.88 369 LEU A C 1
ATOM 2824 O O . LEU A 1 369 ? -25.322 4.039 25.152 1.00 85.88 369 LEU A O 1
ATOM 2828 N N . ARG A 1 370 ? -25.220 4.689 23.001 1.00 84.38 370 ARG A N 1
ATOM 2829 C CA . ARG A 1 370 ? -26.141 5.816 23.191 1.00 84.38 370 ARG A CA 1
ATOM 2830 C C . ARG A 1 370 ? -27.554 5.368 23.529 1.00 84.38 370 ARG A C 1
ATOM 2832 O O . ARG A 1 370 ? -28.133 5.903 24.469 1.00 84.38 370 ARG A O 1
ATOM 2839 N N . GLY A 1 371 ? -28.064 4.337 22.855 1.00 81.94 371 GLY A N 1
ATOM 2840 C CA . GLY A 1 371 ? -29.368 3.760 23.186 1.00 81.94 371 GLY A CA 1
ATOM 2841 C C . GLY A 1 371 ? -29.441 3.229 24.624 1.00 81.94 371 GLY A C 1
ATOM 2842 O O . GLY A 1 371 ? -30.477 3.356 25.273 1.00 81.94 371 GLY A O 1
ATOM 2843 N N . ARG A 1 372 ? -28.337 2.686 25.166 1.00 81.88 372 ARG A N 1
ATOM 2844 C CA . ARG A 1 372 ? -28.263 2.275 26.582 1.00 81.88 372 ARG A CA 1
ATOM 2845 C C . ARG A 1 372 ? -28.345 3.466 27.535 1.00 81.88 372 ARG A C 1
ATOM 2847 O O . ARG A 1 372 ? -29.071 3.388 28.518 1.00 81.88 372 ARG A O 1
ATOM 2854 N N . LEU A 1 373 ? -27.626 4.552 27.249 1.00 73.69 373 LEU A N 1
ATOM 2855 C CA . LEU A 1 373 ? -27.665 5.768 28.069 1.00 73.69 373 LEU A CA 1
ATOM 2856 C C . LEU A 1 373 ? -29.068 6.388 28.084 1.00 73.69 373 LEU A C 1
ATOM 2858 O O . LEU A 1 373 ? -29.570 6.744 29.146 1.00 73.69 373 LEU A O 1
ATOM 2862 N N . GLU A 1 374 ? -29.723 6.464 26.927 1.00 76.56 374 GLU A N 1
ATOM 2863 C CA . GLU A 1 374 ? -31.093 6.977 26.814 1.00 76.56 374 GLU A CA 1
ATOM 2864 C C . GLU A 1 374 ? -32.095 6.110 27.595 1.00 76.56 374 GLU A C 1
ATOM 2866 O O . GLU A 1 374 ? -32.934 6.649 28.313 1.00 76.56 374 GLU A O 1
ATOM 2871 N N . ALA A 1 375 ? -31.955 4.780 27.560 1.00 71.44 375 ALA A N 1
ATOM 2872 C CA . ALA A 1 375 ? -32.814 3.868 28.320 1.00 71.44 375 ALA A CA 1
ATOM 2873 C C . ALA A 1 375 ? -32.659 3.997 29.848 1.00 71.44 375 ALA A C 1
ATOM 2875 O O . ALA A 1 375 ? -33.638 3.833 30.569 1.00 71.44 375 ALA A O 1
ATOM 2876 N N . VAL A 1 376 ? -31.456 4.310 30.344 1.00 65.69 376 VAL A N 1
ATOM 2877 C CA . VAL A 1 376 ? -31.205 4.548 31.780 1.00 65.69 376 VAL A CA 1
ATOM 2878 C C . VAL A 1 376 ? -31.798 5.886 32.237 1.00 65.69 376 VAL A C 1
ATOM 2880 O O . VAL A 1 376 ? -32.230 6.010 33.380 1.00 65.69 376 VAL A O 1
ATOM 2883 N N . HIS A 1 377 ? -31.857 6.886 31.354 1.00 59.91 377 HIS A N 1
ATOM 2884 C CA . HIS A 1 377 ? -32.471 8.181 31.657 1.00 59.91 377 HIS A CA 1
ATOM 2885 C C . HIS A 1 377 ? -34.010 8.171 31.610 1.00 59.91 377 HIS A C 1
ATOM 2887 O O . HIS A 1 377 ? -34.623 9.025 32.249 1.00 59.91 377 HIS A O 1
ATOM 2893 N N . ASP A 1 378 ? -34.623 7.218 30.898 1.00 56.72 378 ASP A N 1
ATOM 2894 C CA . ASP A 1 378 ? -36.083 7.059 30.780 1.00 56.72 378 ASP A CA 1
ATOM 2895 C C . ASP A 1 378 ? -36.698 6.084 31.812 1.00 56.72 378 ASP A C 1
ATOM 2897 O O . ASP A 1 378 ? -37.920 5.900 31.832 1.00 56.72 378 ASP A O 1
ATOM 2901 N N . GLU A 1 379 ? -35.905 5.472 32.702 1.00 41.62 379 GLU A N 1
ATOM 2902 C CA . GLU A 1 379 ? -36.463 4.764 33.860 1.00 41.62 379 GLU A CA 1
ATOM 2903 C C . GLU A 1 379 ? -37.022 5.783 34.874 1.00 41.62 379 GLU A C 1
ATOM 2905 O O . GLU A 1 379 ? -36.274 6.622 35.384 1.00 41.62 379 GLU A O 1
ATOM 2910 N N . PRO A 1 380 ? -38.333 5.753 35.194 1.00 45.50 380 PRO A N 1
ATOM 2911 C CA . PRO A 1 380 ? -38.901 6.677 36.163 1.00 45.50 380 PRO A CA 1
ATOM 2912 C C . PRO A 1 380 ? -38.289 6.399 37.537 1.00 45.50 380 PRO A C 1
ATOM 2914 O O . PRO A 1 380 ? -38.375 5.274 38.037 1.00 45.50 380 PRO A O 1
ATOM 2917 N N . GLU A 1 381 ? -37.697 7.428 38.153 1.00 37.94 381 GLU A N 1
ATOM 2918 C CA . GLU A 1 381 ? -37.216 7.353 39.533 1.00 37.94 381 GLU A CA 1
ATOM 2919 C C . GLU A 1 381 ? -38.306 6.740 40.432 1.00 37.94 381 GLU A C 1
ATOM 2921 O O . GLU A 1 381 ? -39.472 7.157 40.357 1.00 37.94 381 GLU A O 1
ATOM 2926 N N . PRO A 1 382 ? -37.975 5.762 41.299 1.00 43.38 382 PRO A N 1
ATOM 2927 C CA . PRO A 1 382 ? -38.932 5.277 42.273 1.00 43.38 382 PRO A CA 1
ATOM 2928 C C . PRO A 1 382 ? -39.270 6.451 43.188 1.00 43.38 382 PRO A C 1
ATOM 2930 O O . PRO A 1 382 ? -38.407 6.955 43.906 1.00 43.38 382 PRO A O 1
ATOM 2933 N N . SER A 1 383 ? -40.525 6.905 43.137 1.00 40.31 383 SER A N 1
ATOM 2934 C CA . SER A 1 383 ? -41.029 7.935 44.035 1.00 40.31 383 SER A CA 1
ATOM 2935 C C . SER A 1 383 ? -40.747 7.499 45.469 1.00 40.31 383 SER A C 1
ATOM 2937 O O . SER A 1 383 ? -41.321 6.513 45.944 1.00 40.31 383 SER A O 1
ATOM 2939 N N . ASP A 1 384 ? -39.840 8.215 46.123 1.00 38.88 384 ASP A N 1
ATOM 2940 C CA . ASP A 1 384 ? -39.478 7.992 47.511 1.00 38.88 384 ASP A CA 1
ATOM 2941 C C . ASP A 1 384 ? -40.748 8.034 48.371 1.00 38.88 384 ASP A C 1
ATOM 2943 O O . ASP A 1 384 ? -41.550 8.974 48.314 1.00 38.88 384 ASP A O 1
ATOM 2947 N N . GLY A 1 385 ? -40.968 6.944 49.102 1.00 42.75 385 GLY A N 1
ATOM 2948 C CA . GLY A 1 385 ? -42.145 6.703 49.918 1.00 42.75 385 GLY A CA 1
ATOM 2949 C C . GLY A 1 385 ? -42.168 7.641 51.116 1.00 42.75 385 GLY A C 1
ATOM 2950 O O . GLY A 1 385 ? -41.720 7.289 52.205 1.00 42.75 385 GLY A O 1
ATOM 2951 N N . GLY A 1 386 ? -42.744 8.824 50.917 1.00 33.19 386 GLY A N 1
ATOM 2952 C CA . GLY A 1 386 ? -43.127 9.742 51.978 1.00 33.19 386 GLY A CA 1
ATOM 2953 C C . GLY A 1 386 ? -44.262 9.156 52.812 1.00 33.19 386 GLY A C 1
ATOM 2954 O O . GLY A 1 386 ? -45.409 9.080 52.382 1.00 33.19 386 GLY A O 1
ATOM 2955 N N . THR A 1 387 ? -43.913 8.729 54.019 1.00 40.28 387 THR A N 1
ATOM 2956 C CA . THR A 1 387 ? -44.807 8.334 55.106 1.00 40.28 387 THR A CA 1
ATOM 2957 C C . THR A 1 387 ? -45.883 9.384 55.386 1.00 40.28 387 THR A C 1
ATOM 2959 O O . THR A 1 387 ? -45.537 10.475 55.832 1.00 40.28 387 THR A O 1
ATOM 2962 N N . ASP A 1 388 ? -47.160 9.011 55.284 1.00 33.16 388 ASP A N 1
ATOM 2963 C CA . ASP A 1 388 ? -48.235 9.718 55.982 1.00 33.16 388 ASP A CA 1
ATOM 2964 C C . ASP A 1 388 ? -48.986 8.777 56.926 1.00 33.16 388 ASP A C 1
ATOM 2966 O O . ASP A 1 388 ? -49.509 7.720 56.566 1.00 33.16 388 ASP A O 1
ATOM 2970 N N . ARG A 1 389 ? -48.945 9.169 58.200 1.00 34.09 389 ARG A N 1
ATOM 2971 C CA . ARG A 1 389 ? -49.601 8.524 59.330 1.00 34.09 389 ARG A CA 1
ATOM 2972 C C . ARG A 1 389 ? -51.100 8.813 59.297 1.00 34.09 389 ARG A C 1
ATOM 2974 O O . ARG A 1 389 ? -51.510 9.955 59.164 1.00 34.09 389 ARG A O 1
ATOM 2981 N N . ALA A 1 390 ? -51.852 7.740 59.525 1.00 35.53 390 ALA A N 1
ATOM 2982 C CA . ALA A 1 390 ? -53.142 7.640 60.204 1.00 35.53 390 ALA A CA 1
ATOM 2983 C C . ALA A 1 390 ? -53.848 8.942 60.629 1.00 35.53 390 ALA A C 1
ATOM 2985 O O . ALA A 1 390 ? -53.387 9.603 61.553 1.00 35.53 390 ALA A O 1
ATOM 2986 N N . GLU A 1 391 ? -55.061 9.139 60.106 1.00 31.14 391 GLU A N 1
ATOM 2987 C CA . GLU A 1 391 ? -56.203 9.710 60.831 1.00 31.14 391 GLU A CA 1
ATOM 2988 C C . GLU A 1 391 ? -57.514 9.115 60.265 1.00 31.14 391 GLU A C 1
ATOM 2990 O O . GLU A 1 391 ? -57.940 9.426 59.157 1.00 31.14 391 GLU A O 1
ATOM 2995 N N . GLU A 1 392 ? -58.155 8.233 61.037 1.00 32.94 392 GLU A N 1
ATOM 2996 C CA . GLU A 1 392 ? -59.616 8.057 61.021 1.00 32.94 392 GLU A CA 1
ATOM 2997 C C . GLU A 1 392 ? -60.196 9.019 62.074 1.00 32.94 392 GLU A C 1
ATOM 2999 O O . GLU A 1 392 ? -59.573 9.181 63.131 1.00 32.94 392 GLU A O 1
ATOM 3004 N N . PRO A 1 393 ? -61.380 9.640 61.857 1.00 39.69 393 PRO A N 1
ATOM 3005 C CA . PRO A 1 393 ? -62.595 8.979 62.355 1.00 39.69 393 PRO A CA 1
ATOM 3006 C C . PRO A 1 393 ? -63.933 9.284 61.622 1.00 39.69 393 PRO A C 1
ATOM 3008 O O . PRO A 1 393 ? -64.287 10.424 61.339 1.00 39.69 393 PRO A O 1
ATOM 3011 N N . ASN A 1 394 ? -64.750 8.225 61.544 1.00 32.00 394 ASN A N 1
ATOM 3012 C CA . ASN A 1 394 ? -66.181 8.154 61.903 1.00 32.00 394 ASN A CA 1
ATOM 3013 C C . ASN A 1 394 ? -67.313 8.535 60.905 1.00 32.00 394 ASN A C 1
ATOM 3015 O O . ASN A 1 394 ? -67.597 9.695 60.622 1.00 32.00 394 ASN A O 1
ATOM 3019 N N . GLU A 1 395 ? -68.027 7.470 60.515 1.00 34.47 395 GLU A N 1
ATOM 3020 C CA . GLU A 1 395 ? -69.460 7.248 60.229 1.00 34.47 395 GLU A CA 1
ATOM 3021 C C . GLU A 1 395 ? -70.443 8.420 59.999 1.00 34.47 395 GLU A C 1
ATOM 3023 O O . GLU A 1 395 ? -70.624 9.286 60.857 1.00 34.47 395 GLU A O 1
ATOM 3028 N N . ARG A 1 396 ? -71.284 8.273 58.948 1.00 31.94 396 ARG A N 1
ATOM 3029 C CA . ARG A 1 396 ? -72.773 8.298 59.026 1.00 31.94 396 ARG A CA 1
ATOM 3030 C C . ARG A 1 396 ? -73.483 7.937 57.697 1.00 31.94 396 ARG A C 1
ATOM 3032 O O . ARG A 1 396 ? -73.517 8.719 56.760 1.00 31.94 396 ARG A O 1
ATOM 3039 N N . ARG A 1 397 ? -74.101 6.747 57.702 1.00 32.12 397 ARG A N 1
ATOM 3040 C CA . ARG A 1 397 ? -75.424 6.306 57.173 1.00 32.12 397 ARG A CA 1
ATOM 3041 C C . ARG A 1 397 ? -76.170 7.114 56.081 1.00 32.12 397 ARG A C 1
ATOM 3043 O O . ARG A 1 397 ? -76.617 8.224 56.362 1.00 32.12 397 ARG A O 1
ATOM 3050 N N . ARG A 1 398 ? -76.533 6.427 54.980 1.00 32.19 398 ARG A N 1
ATOM 3051 C CA . ARG A 1 398 ? -77.906 6.170 54.431 1.00 32.19 398 ARG A CA 1
ATOM 3052 C C . ARG A 1 398 ? -77.776 5.480 53.055 1.00 32.19 398 ARG A C 1
ATOM 3054 O O . ARG A 1 398 ? -76.980 5.943 52.252 1.00 32.19 398 ARG A O 1
ATOM 3061 N N . ASP A 1 399 ? -78.289 4.256 52.883 1.00 31.44 399 ASP A N 1
ATOM 3062 C CA . ASP A 1 399 ? -79.592 3.902 52.250 1.00 31.44 399 ASP A CA 1
ATOM 3063 C C . ASP A 1 399 ? -79.713 4.481 50.820 1.00 31.44 399 ASP A C 1
ATOM 3065 O O . ASP A 1 399 ? -79.526 5.678 50.649 1.00 31.44 399 ASP A O 1
ATOM 3069 N N . GLU A 1 400 ? -80.036 3.784 49.728 1.00 32.28 400 GLU A N 1
ATOM 3070 C CA . GLU A 1 400 ? -80.696 2.500 49.454 1.00 32.28 400 GLU A CA 1
ATOM 3071 C C . GLU A 1 400 ? -80.588 2.229 47.922 1.00 32.28 400 GLU A C 1
ATOM 3073 O O . GLU A 1 400 ? -80.173 3.109 47.171 1.00 32.28 400 GLU A O 1
ATOM 3078 N N . ASP A 1 401 ? -81.055 1.047 47.488 1.00 33.03 401 ASP A N 1
ATOM 3079 C CA . ASP A 1 401 ? -81.379 0.609 46.109 1.00 33.03 401 ASP A CA 1
ATOM 3080 C C . ASP A 1 401 ? -80.256 0.144 45.156 1.00 33.03 401 ASP A C 1
ATOM 3082 O O . ASP A 1 401 ? -79.236 0.791 44.988 1.00 33.03 401 ASP A O 1
ATOM 3086 N N . ARG A 1 402 ? -80.398 -0.914 44.341 1.00 33.16 402 ARG A N 1
ATOM 3087 C CA . ARG A 1 402 ? -81.157 -2.186 44.329 1.00 33.16 402 ARG A CA 1
ATOM 3088 C C . ARG A 1 402 ? -80.743 -2.901 43.019 1.00 33.16 402 ARG A C 1
ATOM 3090 O O . ARG A 1 402 ? -80.795 -2.251 41.984 1.00 33.16 402 ARG A O 1
ATOM 3097 N N . LYS A 1 403 ? -80.522 -4.230 43.074 1.00 32.47 403 LYS A N 1
ATOM 3098 C CA . LYS A 1 403 ? -80.715 -5.245 41.991 1.00 32.47 403 LYS A CA 1
ATOM 3099 C C . LYS A 1 403 ? -79.757 -5.186 40.774 1.00 32.47 403 LYS A C 1
ATOM 3101 O O . LYS A 1 403 ? -79.444 -4.116 40.293 1.00 32.47 403 LYS A O 1
ATOM 3106 N N . ASP A 1 404 ? -79.241 -6.263 40.180 1.00 32.50 404 ASP A N 1
ATOM 3107 C CA . ASP A 1 404 ? -79.517 -7.705 40.223 1.00 32.50 404 ASP A CA 1
ATOM 3108 C C . ASP A 1 404 ? -78.228 -8.499 39.908 1.00 32.50 404 ASP A C 1
ATOM 3110 O O . ASP A 1 404 ? -77.386 -8.067 39.124 1.00 32.50 404 ASP A O 1
ATOM 3114 N N . ALA A 1 405 ? -78.118 -9.694 40.495 1.00 32.06 405 ALA A N 1
ATOM 3115 C CA . ALA A 1 405 ? -77.196 -10.770 40.114 1.00 32.06 405 ALA A CA 1
ATOM 3116 C C . ALA A 1 405 ? -78.014 -11.956 39.557 1.00 32.06 405 ALA A C 1
ATOM 3118 O O . ALA A 1 405 ? -79.208 -12.052 39.852 1.00 32.06 405 ALA A O 1
ATOM 3119 N N . PRO A 1 406 ? -77.399 -12.890 38.805 1.00 41.41 406 PRO A N 1
ATOM 3120 C CA . PRO A 1 406 ? -76.851 -14.113 39.432 1.00 41.41 406 PRO A CA 1
ATOM 3121 C C . PRO A 1 406 ? -75.465 -14.510 38.844 1.00 41.41 406 PRO A C 1
ATOM 3123 O O . PRO A 1 406 ? -75.226 -14.304 37.664 1.00 41.41 406 PRO A O 1
ATOM 3126 N N . ARG A 1 407 ? -74.422 -14.905 39.610 1.00 32.16 407 ARG A N 1
ATOM 3127 C CA . ARG A 1 407 ? -74.134 -16.198 40.309 1.00 32.16 407 ARG A CA 1
ATOM 3128 C C . ARG A 1 407 ? -74.264 -17.428 39.380 1.00 32.16 407 ARG A C 1
ATOM 3130 O O . ARG A 1 407 ? -75.349 -17.618 38.857 1.00 32.16 407 ARG A O 1
ATOM 3137 N N . ARG A 1 408 ? -73.308 -18.358 39.171 1.00 32.50 408 ARG A N 1
ATOM 3138 C CA . ARG A 1 408 ? -72.025 -18.859 39.772 1.00 32.50 408 ARG A CA 1
ATOM 3139 C C . ARG A 1 408 ? -71.261 -19.638 38.646 1.00 32.50 408 ARG A C 1
ATOM 3141 O O . ARG A 1 408 ? -71.898 -19.876 37.628 1.00 32.50 408 ARG A O 1
ATOM 3148 N N . THR A 1 409 ? -69.976 -20.033 38.676 1.00 27.64 409 THR A N 1
ATOM 3149 C CA . THR A 1 409 ? -69.147 -20.836 39.633 1.00 27.64 409 THR A CA 1
ATOM 3150 C C . THR A 1 409 ? -67.643 -20.737 39.241 1.00 27.64 409 THR A C 1
ATOM 3152 O O . THR A 1 409 ? -67.381 -20.785 38.046 1.00 27.64 409 THR A O 1
ATOM 3155 N N . HIS A 1 410 ? -66.717 -20.425 40.178 1.00 29.22 410 HIS A N 1
ATOM 3156 C CA . HIS A 1 410 ? -65.557 -21.230 40.701 1.00 29.22 410 HIS A CA 1
ATOM 3157 C C . HIS A 1 410 ? -64.585 -21.798 39.633 1.00 29.22 410 HIS A C 1
ATOM 3159 O O . HIS A 1 410 ? -65.068 -22.472 38.735 1.00 29.22 410 HIS A O 1
ATOM 3165 N N . GLU A 1 411 ? -63.266 -21.521 39.596 1.00 28.56 411 GLU A N 1
ATOM 3166 C CA . GLU A 1 411 ? -62.123 -21.723 40.545 1.00 28.56 411 GLU A CA 1
ATOM 3167 C C . GLU A 1 411 ? -60.996 -20.670 40.255 1.00 28.56 411 GLU A C 1
ATOM 3169 O O . GLU A 1 411 ? -60.890 -20.232 39.112 1.00 28.56 411 GLU A O 1
ATOM 3174 N N . GLU A 1 412 ? -60.337 -20.002 41.227 1.00 29.00 412 GLU A N 1
ATOM 3175 C CA . GLU A 1 412 ? -59.016 -20.329 41.862 1.00 29.00 412 GLU A CA 1
ATOM 3176 C C . GLU A 1 412 ? -57.908 -20.680 40.824 1.00 29.00 412 GLU A C 1
ATOM 3178 O O . GLU A 1 412 ? -58.114 -21.572 40.017 1.00 29.00 412 GLU A O 1
ATOM 3183 N N . GLU A 1 413 ? -56.760 -19.996 40.663 1.00 29.45 413 GLU A N 1
ATOM 3184 C CA . GLU A 1 413 ? -55.714 -19.565 41.613 1.00 29.45 413 GLU A CA 1
ATOM 3185 C C . GLU A 1 413 ? -54.812 -18.433 41.045 1.00 29.45 413 GLU A C 1
ATOM 3187 O O . GLU A 1 413 ? -54.622 -18.294 39.835 1.00 29.45 413 GLU A O 1
ATOM 3192 N N . ASP A 1 414 ? -54.226 -17.668 41.971 1.00 34.00 414 ASP A N 1
ATOM 3193 C CA . ASP A 1 414 ? -53.125 -16.707 41.824 1.00 34.00 414 ASP A CA 1
ATOM 3194 C C . ASP A 1 414 ? -51.816 -17.323 41.288 1.00 34.00 414 ASP A C 1
ATOM 3196 O O . ASP A 1 414 ? -51.461 -18.450 41.627 1.00 34.00 414 ASP A O 1
ATOM 3200 N N . GLY A 1 415 ? -51.004 -16.506 40.602 1.00 28.50 415 GLY A N 1
ATOM 3201 C CA . GLY A 1 415 ? -49.551 -16.717 40.563 1.00 28.50 415 GLY A CA 1
ATOM 3202 C C . GLY A 1 415 ? -48.843 -16.239 39.296 1.00 28.50 415 GLY A C 1
ATOM 3203 O O . GLY A 1 415 ? -48.711 -16.996 38.341 1.00 28.50 415 GLY A O 1
ATOM 3204 N N . GLY A 1 416 ? -48.291 -15.019 39.307 1.00 27.97 416 GLY A N 1
ATOM 3205 C CA . GLY A 1 416 ? -47.294 -14.631 38.299 1.00 27.97 416 GLY A CA 1
ATOM 3206 C C . GLY A 1 416 ? -47.127 -13.135 38.062 1.00 27.97 416 GLY A C 1
ATOM 3207 O O . GLY A 1 416 ? -47.354 -12.660 36.954 1.00 27.97 416 GLY A O 1
ATOM 3208 N N . GLY A 1 417 ? -46.723 -12.391 39.092 1.00 32.16 417 GLY A N 1
ATOM 3209 C CA . GLY A 1 417 ? -46.317 -10.994 38.955 1.00 32.16 417 GLY A CA 1
ATOM 3210 C C . GLY A 1 417 ? -45.022 -10.798 38.152 1.00 32.16 417 GLY A C 1
ATOM 3211 O O . GLY A 1 417 ? -44.212 -11.709 37.989 1.00 32.16 417 GLY A O 1
ATOM 3212 N N . PHE A 1 418 ? -44.841 -9.557 37.696 1.00 38.78 418 PHE A N 1
ATOM 3213 C CA . PHE A 1 418 ? -43.594 -8.898 37.270 1.00 38.78 418 PHE A CA 1
ATOM 3214 C C . PHE A 1 418 ? -42.841 -9.430 36.032 1.00 38.78 418 PHE A C 1
ATOM 3216 O O . PHE A 1 418 ? -42.155 -8.654 35.376 1.00 38.78 418 PHE A O 1
ATOM 3223 N N . LEU A 1 419 ? -42.993 -10.698 35.637 1.00 37.19 419 LEU A N 1
ATOM 3224 C CA . LEU A 1 419 ? -42.283 -11.252 34.471 1.00 37.19 419 LEU A CA 1
ATOM 3225 C C . LEU A 1 419 ? -43.013 -11.028 33.132 1.00 37.19 419 LEU A C 1
ATOM 3227 O O . LEU A 1 419 ? -42.373 -10.934 32.087 1.00 37.19 419 LEU A O 1
ATOM 3231 N N . GLY A 1 420 ? -44.347 -10.929 33.156 1.00 38.38 420 GLY A N 1
ATOM 3232 C CA . GLY A 1 420 ? -45.171 -10.808 31.946 1.00 38.38 420 GLY A CA 1
ATOM 3233 C C . GLY A 1 420 ? -45.067 -9.448 31.247 1.00 38.38 420 GLY A C 1
ATOM 3234 O O . GLY A 1 420 ? -45.072 -9.387 30.023 1.00 38.38 420 GLY A O 1
ATOM 3235 N N . SER A 1 421 ? -44.889 -8.361 32.004 1.00 47.53 421 SER A N 1
ATOM 3236 C CA . SER A 1 421 ? -44.845 -6.994 31.461 1.00 47.53 421 SER A CA 1
ATOM 3237 C C . SER A 1 421 ? -43.502 -6.623 30.825 1.00 47.53 421 SER A C 1
ATOM 3239 O O . SER A 1 421 ? -43.454 -5.765 29.949 1.00 47.53 421 SER A O 1
ATOM 3241 N N . VAL A 1 422 ? -42.408 -7.286 31.214 1.00 50.53 422 VAL A N 1
ATOM 3242 C CA . VAL A 1 422 ? -41.068 -7.064 30.633 1.00 50.53 422 VAL A CA 1
ATOM 3243 C C . VAL A 1 422 ? -40.946 -7.726 29.252 1.00 50.53 422 VAL A C 1
ATOM 3245 O O . VAL A 1 422 ? -40.206 -7.258 28.388 1.00 50.53 422 VAL A O 1
ATOM 3248 N N . MET A 1 423 ? -41.719 -8.787 29.003 1.00 47.41 423 MET A N 1
ATOM 3249 C CA . MET A 1 423 ? -41.645 -9.588 27.777 1.00 47.41 423 MET A CA 1
ATOM 3250 C C . MET A 1 423 ? -42.514 -9.051 26.621 1.00 47.41 423 MET A C 1
ATOM 3252 O O . MET A 1 423 ? -42.365 -9.491 25.478 1.00 47.41 423 MET A O 1
ATOM 3256 N N . GLU A 1 424 ? -43.392 -8.082 26.893 1.00 50.97 424 GLU A N 1
ATOM 3257 C CA . GLU A 1 424 ? -44.263 -7.443 25.895 1.00 50.97 424 GLU A CA 1
ATOM 3258 C C . GLU A 1 424 ? -43.677 -6.155 25.294 1.00 50.97 424 GLU A C 1
ATOM 3260 O O . GLU A 1 424 ? -44.223 -5.634 24.320 1.00 50.97 424 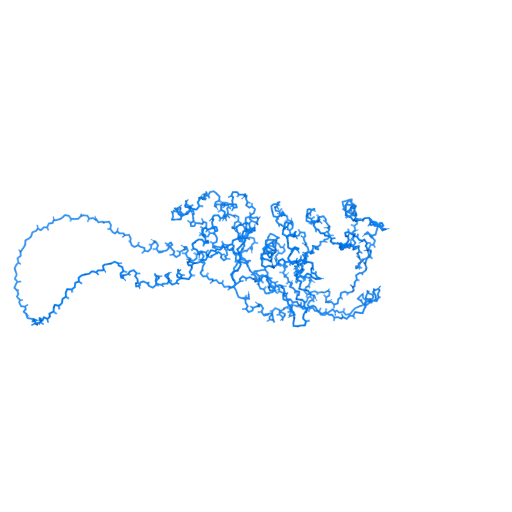GLU A O 1
ATOM 3265 N N . ASN A 1 425 ? -42.534 -5.668 25.794 1.00 65.31 425 ASN A N 1
ATOM 3266 C CA . ASN A 1 425 ? -41.880 -4.484 25.240 1.00 65.31 425 ASN A CA 1
ATOM 3267 C C . ASN A 1 425 ? -41.213 -4.806 23.874 1.00 65.31 425 ASN A C 1
ATOM 3269 O O . ASN A 1 425 ? -40.325 -5.669 23.805 1.00 65.31 425 ASN A O 1
ATOM 3273 N N . PRO A 1 426 ? -41.586 -4.111 22.777 1.00 60.16 426 PRO A N 1
ATOM 3274 C CA . PRO A 1 426 ? -40.987 -4.299 21.454 1.00 60.16 426 PRO A CA 1
ATOM 3275 C C . PRO A 1 426 ? -39.459 -4.137 21.436 1.00 60.16 426 PRO A C 1
ATOM 3277 O O . PRO A 1 426 ? -38.790 -4.841 20.674 1.00 60.16 426 PRO A O 1
ATOM 3280 N N . ALA A 1 427 ? -38.906 -3.276 22.298 1.00 50.44 427 ALA A N 1
ATOM 3281 C CA . ALA A 1 427 ? -37.468 -3.037 22.427 1.00 50.44 427 ALA A CA 1
ATOM 3282 C C . ALA A 1 427 ? -36.736 -4.245 23.037 1.00 50.44 427 ALA A C 1
ATOM 3284 O O . ALA A 1 427 ? -35.736 -4.709 22.492 1.00 50.44 427 ALA A O 1
ATOM 3285 N N . VAL A 1 428 ? -37.301 -4.854 24.084 1.00 53.84 428 VAL A N 1
ATOM 3286 C CA . VAL A 1 428 ? -36.745 -6.055 24.738 1.00 53.84 428 VAL A CA 1
ATOM 3287 C C . VAL A 1 428 ? -36.810 -7.267 23.801 1.00 53.84 428 VAL A C 1
ATOM 3289 O O . VAL A 1 428 ? -35.874 -8.063 23.717 1.00 53.84 428 VAL A O 1
ATOM 3292 N N . ARG A 1 429 ? -37.881 -7.381 23.006 1.00 54.41 429 ARG A N 1
ATOM 3293 C CA . ARG A 1 429 ? -38.037 -8.447 22.000 1.00 54.41 429 ARG A CA 1
ATOM 3294 C C . ARG A 1 429 ? -37.135 -8.260 20.775 1.00 54.41 429 ARG A C 1
ATOM 3296 O O . ARG A 1 429 ? -36.863 -9.231 20.064 1.00 54.41 429 ARG A O 1
ATOM 3303 N N . SER A 1 430 ? -36.711 -7.028 20.497 1.00 51.72 430 SER A N 1
ATOM 3304 C CA . SER A 1 430 ? -35.666 -6.715 19.516 1.00 51.72 430 SER A CA 1
ATOM 3305 C C . SER A 1 430 ? -34.293 -7.134 20.054 1.00 51.72 430 SER A C 1
ATOM 3307 O O . SER A 1 430 ? -33.613 -7.939 19.417 1.00 51.72 430 SER A O 1
ATOM 3309 N N . MET A 1 431 ? -33.969 -6.737 21.291 1.00 45.16 431 MET A N 1
ATOM 3310 C CA . MET A 1 431 ? -32.726 -7.094 21.989 1.00 45.16 431 MET A CA 1
ATOM 3311 C C . MET A 1 431 ? -32.539 -8.609 22.173 1.00 45.16 431 MET A C 1
ATOM 3313 O O . MET A 1 431 ? -31.452 -9.132 21.955 1.00 45.16 431 MET A O 1
ATOM 3317 N N . MET A 1 432 ? -33.590 -9.362 22.512 1.00 41.50 432 MET A N 1
ATOM 3318 C CA . MET A 1 432 ? -33.495 -10.827 22.629 1.00 41.50 432 MET A CA 1
ATOM 3319 C C . MET A 1 432 ? -33.253 -11.524 21.282 1.00 41.50 432 MET A C 1
ATOM 3321 O O . MET A 1 432 ? -32.583 -12.557 21.230 1.00 41.50 432 MET A O 1
ATOM 3325 N N . ARG A 1 433 ? -33.781 -10.974 20.180 1.00 50.91 433 ARG A N 1
ATOM 3326 C CA . ARG A 1 433 ? -33.567 -11.528 18.833 1.00 50.91 433 ARG A CA 1
ATOM 3327 C C . ARG A 1 433 ? -32.178 -11.199 18.289 1.00 50.91 433 ARG A C 1
ATOM 3329 O O . ARG A 1 433 ? -31.602 -12.048 17.613 1.00 50.91 433 ARG A O 1
ATOM 3336 N N . SER A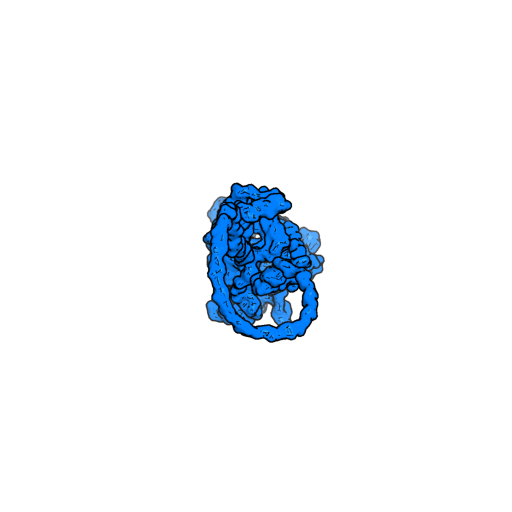 1 434 ? -31.617 -10.036 18.621 1.00 49.47 434 SER A N 1
ATOM 3337 C CA . SER A 1 434 ? -30.235 -9.688 18.272 1.00 49.47 434 SER A CA 1
ATOM 3338 C C . SER A 1 434 ? -29.219 -10.455 19.132 1.00 49.47 434 SER A C 1
ATOM 3340 O O . SER A 1 434 ? -28.287 -11.044 18.579 1.00 49.47 434 SER A O 1
ATOM 3342 N N . ALA A 1 435 ? -29.460 -10.595 20.441 1.00 38.38 435 ALA A N 1
ATOM 3343 C CA . ALA A 1 435 ? -28.627 -11.385 21.355 1.00 38.38 435 ALA A CA 1
ATOM 3344 C C . ALA A 1 435 ? -28.565 -12.878 20.976 1.00 38.38 435 ALA A C 1
ATOM 3346 O O . ALA A 1 435 ? -27.492 -13.482 21.006 1.00 38.38 435 ALA A O 1
ATOM 3347 N N . GLY A 1 436 ? -29.680 -13.463 20.517 1.00 36.28 436 GLY A N 1
ATOM 3348 C CA . GLY A 1 436 ? -29.728 -14.853 20.040 1.00 36.28 436 GLY A CA 1
ATOM 3349 C C . GLY A 1 436 ? -28.834 -15.142 18.824 1.00 36.28 436 GLY A C 1
ATOM 3350 O O . GLY A 1 436 ? -28.460 -16.290 18.600 1.00 36.28 436 GLY A O 1
ATOM 3351 N N . SER A 1 437 ? -28.441 -14.111 18.067 1.00 50.53 437 SER A N 1
ATOM 3352 C CA . SER A 1 437 ? -27.501 -14.232 16.944 1.00 50.53 437 SER A CA 1
ATOM 3353 C C . SER A 1 437 ? -26.039 -13.953 17.330 1.00 50.53 437 SER A C 1
ATOM 3355 O O . SER A 1 437 ? -25.129 -14.273 16.567 1.00 50.53 437 SER A O 1
ATOM 3357 N N . ALA A 1 438 ? -25.785 -13.357 18.502 1.00 42.53 438 ALA A N 1
ATOM 3358 C CA . ALA A 1 438 ? -24.481 -12.819 18.900 1.00 42.53 438 ALA A CA 1
ATOM 3359 C C . ALA A 1 438 ? -23.647 -13.738 19.815 1.00 42.53 438 ALA A C 1
ATOM 3361 O O . ALA A 1 438 ? -22.422 -13.685 19.753 1.00 42.53 438 ALA A O 1
ATOM 3362 N N . LEU A 1 439 ? -24.274 -14.628 20.588 1.00 35.84 439 LEU A N 1
ATOM 3363 C CA . LEU A 1 439 ? -23.665 -15.328 21.737 1.00 35.84 439 LEU A CA 1
ATOM 3364 C C . LEU A 1 439 ? -22.682 -16.490 21.443 1.00 35.84 439 LEU A C 1
ATOM 3366 O O . LEU A 1 439 ? -22.455 -17.329 22.307 1.00 35.84 439 LEU A O 1
ATOM 3370 N N . GLY A 1 440 ? -22.062 -16.573 20.263 1.00 36.09 440 GLY A N 1
ATOM 3371 C CA . GLY A 1 440 ? -21.179 -17.706 19.912 1.00 36.09 440 GLY A CA 1
ATOM 3372 C C . GLY A 1 440 ? -19.867 -17.347 19.220 1.00 36.09 440 GLY A C 1
ATOM 3373 O O . GLY A 1 440 ? -19.349 -18.152 18.454 1.00 36.09 440 GLY A O 1
ATOM 3374 N N . ARG A 1 441 ? -19.378 -16.114 19.366 1.00 48.22 441 ARG A N 1
ATOM 3375 C CA . ARG A 1 441 ? -18.582 -15.481 18.307 1.00 48.22 441 ARG A CA 1
ATOM 3376 C C . ARG A 1 441 ? -17.268 -14.868 18.799 1.00 48.22 441 ARG A C 1
ATOM 3378 O O . ARG A 1 441 ? -17.066 -13.669 18.656 1.00 48.22 441 ARG A O 1
ATOM 3385 N N . GLU A 1 442 ? -16.354 -15.712 19.277 1.00 47.78 442 GLU A N 1
ATOM 3386 C CA . GLU A 1 442 ? -14.966 -15.336 19.594 1.00 47.78 442 GLU A CA 1
ATOM 3387 C C . GLU A 1 442 ? -14.258 -14.769 18.342 1.00 47.78 442 GLU A C 1
ATOM 3389 O O . GLU A 1 442 ? -14.245 -15.395 17.276 1.00 47.78 442 GLU A O 1
ATOM 3394 N N . ILE A 1 443 ? -13.738 -13.540 18.434 1.00 58.59 443 ILE A N 1
ATOM 3395 C CA . ILE A 1 443 ? -12.971 -12.876 17.370 1.00 58.59 443 ILE A CA 1
ATOM 3396 C C . ILE A 1 443 ? -11.491 -13.188 17.609 1.00 58.59 443 ILE A C 1
ATOM 3398 O O . ILE A 1 443 ? -10.851 -12.616 18.486 1.00 58.59 443 ILE A O 1
ATOM 3402 N N . THR A 1 444 ? -10.922 -14.107 16.828 1.00 56.84 444 THR A N 1
ATOM 3403 C CA . THR A 1 444 ? -9.48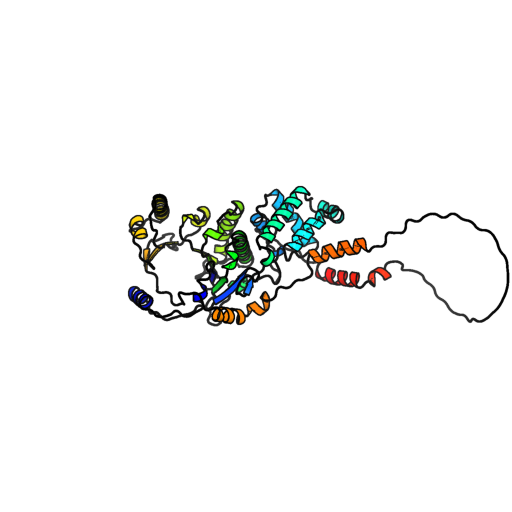4 -14.404 16.894 1.00 56.84 444 THR A CA 1
ATOM 3404 C C . THR A 1 444 ? -8.682 -13.309 16.186 1.00 56.84 444 THR A C 1
ATOM 3406 O O . THR A 1 444 ? -8.849 -13.103 14.977 1.00 56.84 444 THR A O 1
ATOM 3409 N N . ARG A 1 445 ? -7.801 -12.626 16.926 1.00 68.88 445 ARG A N 1
ATOM 3410 C CA . ARG A 1 445 ? -6.885 -11.588 16.418 1.00 68.88 445 ARG A CA 1
ATOM 3411 C C . ARG A 1 445 ? -5.520 -12.184 16.055 1.00 68.88 445 ARG A C 1
ATOM 3413 O O . ARG A 1 445 ? -5.062 -13.127 16.697 1.00 68.88 445 ARG A O 1
ATOM 3420 N N . SER A 1 446 ? -4.885 -11.666 15.005 1.00 67.50 446 SER A N 1
ATOM 3421 C CA . SER A 1 446 ? -3.593 -12.166 14.510 1.00 67.50 446 SER A CA 1
ATOM 3422 C C . SER A 1 446 ? -2.385 -11.576 15.247 1.00 67.50 446 SER A C 1
ATOM 3424 O O . SER A 1 446 ? -2.528 -10.748 16.144 1.00 67.50 446 SER A O 1
ATOM 3426 N N . LEU A 1 447 ? -1.173 -11.953 14.812 1.00 51.47 447 LEU A N 1
ATOM 3427 C CA . LEU A 1 447 ? 0.096 -11.368 15.272 1.00 51.47 447 LEU A CA 1
ATOM 3428 C C . LEU A 1 447 ? 0.173 -9.839 15.092 1.00 51.47 447 LEU A C 1
ATOM 3430 O O . LEU A 1 447 ? 0.964 -9.194 15.774 1.00 51.47 447 LEU A O 1
ATOM 3434 N N . PHE A 1 448 ? -0.638 -9.261 14.198 1.00 60.34 448 PHE A N 1
ATOM 3435 C CA . PHE A 1 448 ? -0.735 -7.814 13.984 1.00 60.34 448 PHE A CA 1
ATOM 3436 C C . PHE A 1 448 ? -1.943 -7.176 14.690 1.00 60.34 448 PHE A C 1
ATOM 3438 O O . PHE A 1 448 ? -2.231 -6.004 14.464 1.00 60.34 448 PHE A O 1
ATOM 3445 N N . GLY A 1 449 ? -2.666 -7.928 15.528 1.00 57.66 449 GLY A N 1
ATOM 3446 C CA . GLY A 1 449 ? -3.847 -7.461 16.266 1.00 57.66 449 GLY A CA 1
ATOM 3447 C C . GLY A 1 449 ? -5.115 -7.278 15.419 1.00 57.66 449 GLY A C 1
ATOM 3448 O O . GLY A 1 449 ? -6.190 -7.042 15.979 1.00 57.66 449 GLY A O 1
ATOM 3449 N N . THR A 1 450 ? -5.009 -7.422 14.099 1.00 68.88 450 THR A N 1
ATOM 3450 C CA . THR A 1 450 ? -6.103 -7.392 13.121 1.00 68.88 450 THR A CA 1
ATOM 3451 C C . THR A 1 450 ? -7.018 -8.612 13.283 1.00 68.88 450 THR A C 1
ATOM 3453 O O . THR A 1 450 ? -6.551 -9.723 13.575 1.00 68.88 450 THR A O 1
ATOM 3456 N N . SER A 1 451 ? -8.332 -8.432 13.118 1.00 67.25 451 SER A N 1
ATOM 3457 C CA . SER A 1 451 ? -9.302 -9.534 13.222 1.00 67.25 451 SER A CA 1
ATOM 3458 C C . SER A 1 451 ? -9.408 -10.306 11.911 1.00 67.25 451 SER A C 1
ATOM 3460 O O . SER A 1 451 ? -9.414 -9.696 10.849 1.00 67.25 451 SER A O 1
ATOM 3462 N N . ARG A 1 452 ? -9.561 -11.633 11.965 1.00 59.84 452 ARG A N 1
ATOM 3463 C CA . ARG A 1 452 ? -9.851 -12.416 10.754 1.00 59.84 452 ARG A CA 1
ATOM 3464 C C . ARG A 1 452 ? -11.239 -12.059 10.212 1.00 59.84 452 ARG A C 1
ATOM 3466 O O . ARG A 1 452 ? -12.219 -12.151 10.956 1.00 59.84 452 ARG A O 1
ATOM 3473 N N . ARG A 1 453 ? -11.324 -11.699 8.929 1.00 59.97 453 ARG A N 1
ATOM 3474 C CA . ARG A 1 453 ? -12.590 -11.374 8.266 1.00 59.97 453 ARG A CA 1
ATOM 3475 C C . ARG A 1 453 ? -13.558 -12.561 8.331 1.00 59.97 453 ARG A C 1
ATOM 3477 O O . ARG A 1 453 ? -13.193 -13.703 8.040 1.00 59.97 453 ARG A O 1
ATOM 3484 N N . ARG A 1 454 ? -14.804 -12.296 8.735 1.00 52.75 454 ARG A N 1
ATOM 3485 C CA . ARG A 1 454 ? -15.896 -13.278 8.666 1.00 52.75 454 ARG A CA 1
ATOM 3486 C C . ARG A 1 454 ? -16.416 -13.304 7.230 1.00 52.75 454 ARG A C 1
ATOM 3488 O O . ARG A 1 454 ? -16.941 -12.297 6.774 1.00 52.75 454 ARG A O 1
ATOM 3495 N N . ARG A 1 455 ? -16.221 -14.426 6.535 1.00 37.34 455 ARG A N 1
ATOM 3496 C CA . ARG A 1 455 ? -16.863 -14.693 5.239 1.00 37.34 455 ARG A CA 1
ATOM 3497 C C . ARG A 1 455 ? -18.320 -15.084 5.414 1.00 37.34 455 ARG A C 1
ATOM 3499 O O . ARG A 1 455 ? -18.606 -15.791 6.410 1.00 37.34 455 ARG A O 1
#

Mean predicted aligned error: 11.56 Å

Solvent-accessible surface area (backbone atoms only — not comparable to full-atom values): 26048 Å² total; per-residue (Å²): 90,12,29,40,36,42,26,48,84,57,56,61,56,3,41,51,33,52,24,76,91,43,75,69,46,53,53,40,14,58,76,71,73,44,90,80,62,63,39,50,45,58,55,43,40,22,6,60,33,51,48,74,72,37,36,27,39,23,39,26,43,50,46,47,17,37,52,47,48,20,45,71,59,66,48,51,74,69,50,28,54,45,42,40,44,54,50,52,51,29,58,76,69,71,37,45,28,39,29,67,66,19,51,49,42,53,56,51,42,40,71,34,86,82,25,38,64,65,28,54,76,71,70,55,73,57,70,67,56,52,55,48,53,52,51,40,52,50,52,44,40,74,64,57,45,51,50,34,35,25,34,46,58,53,65,67,70,66,56,55,41,55,48,96,90,64,46,25,28,35,39,35,35,43,28,58,88,45,65,88,29,42,67,52,55,35,48,50,53,52,49,53,53,51,50,42,51,70,73,45,60,78,42,79,98,60,100,62,54,55,32,34,39,38,33,48,60,36,36,50,60,53,60,94,52,51,73,70,41,52,52,49,51,42,52,48,64,64,54,33,44,45,43,27,39,44,81,43,78,38,62,96,49,82,82,52,46,59,67,75,49,53,71,69,55,68,60,48,78,43,56,54,50,76,61,89,47,75,67,36,48,52,47,49,54,55,56,49,70,72,53,64,90,55,96,64,62,54,72,63,47,34,57,65,47,51,93,63,28,31,45,36,32,45,69,42,97,86,72,52,48,63,67,39,84,43,77,54,79,50,78,32,27,26,96,41,52,51,54,72,67,58,51,52,52,46,36,72,66,38,76,58,33,82,64,29,56,60,75,53,90,69,94,32,29,40,57,56,54,50,53,52,55,53,55,64,70,68,53,78,75,79,78,77,84,77,86,78,81,88,82,88,86,84,92,84,91,80,89,84,91,78,91,85,85,83,90,88,81,92,80,91,84,90,86,78,77,83,61,67,72,60,68,69,37,70,67,52,56,48,51,55,58,54,47,74,76,52,83,82,66,86,82,64,58,49,101,57,36,24,39,69,82,84,130

Organism: Kocuria varians (NCBI:txid1272)

Sequence (455 aa):
MPVFLTDVKGDLSGISQPGEENPKVAQRAESVGQQWSPTASPTEFYSLGGQGKGVPVRATVTSFGPTLLSKVLGLNATQESSLGLVFHYADSHGLALLDLKDLREVIVHLTSPEGKDELAEIGGLSKQTAGVILRELTTFANQGAEVFFGEPEFDTTDLLRTTEDGKGIVSCLELSEVQQQPRLFSTFLMWLLADLFQDLPEVGDADKPRLVFFFDEAHLLFEDASKEFLSSIEQTVRLIRSKGVGIFFVTQSPKDIPSDILAQLGNRVQHALRAFTPDDAKALKSAVRTYPKSAYDLEQLLTQLATGEAVVTVLSETGDHPVAWTRMRAPQSLMQPASPEAIDAIVSASPLLATYGEAVDRESAYELLRGRLEAVHDEPEPSDGGTDRAEEPNERRRDEDRKDAPRRTHEEEDGGGFLGSVMENPAVRSMMRSAGSALGREITRSLFGTSRRRR

Radius of gyration: 32.26 Å; Cα contacts (8 Å, |Δi|>4): 667; chains: 1; bounding box: 114×41×96 Å